Protein AF-A0A9D6RR39-F1 (afdb_monomer)

Foldseek 3Di:
DDYDDDDDDDDDDDDDDDDDPDDDDDDDDDDDLPFDDDDFDDDDVPQFGQAADFQVLVCVPPVVLSLQQLLAQQLVQKAFLDPQDDDDHLFFDCPPVLVFDDFWQEPVPRDPTSVQFGMWGGGYFFKIWTAGPLRFTTFAAFGIATGPPRGGGGDNRVDYRAADQLCLQFAAQWDFCDVPQAVAADVNRPSGRTYGRGGGRHPQQAWFRCRSCSVPVDPVSTRPAADDDDLCCCPDSSNVGRHHHHLLQHLADQQHAGVVVSGQGVLVVVQAPDGHHFQFFDPQFTEARSQVNLQQQAAPVCSNVTRPHDPVCVVVVPDPVLFFDNSHYANDDDPRRSDDDDDHRGDFAQVSVCVVVVVPQLVPPPCPVCSPPGLQVQQFFQRYAHHDWDWAPAPATAIGHPGTHPLRAADAVDDSCQQADPVRGGGGSHHYCRRRPCSPLVPPDPVVDPCPPCPPPPPD

Nearest PDB structures (foldseek):
  6qvm-assembly1_A  TM=4.956E-01  e=1.371E-09  Carboxydothermus ferrireducens DSM 11255
  6i5b-assembly1_B  TM=5.320E-01  e=1.185E-08  Thermincola potens JR

Mean predicted aligned error: 9.94 Å

Radius of gyration: 27.17 Å; Cα contacts (8 Å, |Δi|>4): 901; chains: 1; bounding box: 64×79×107 Å

Structure (mmCIF, N/CA/C/O backbone):
data_AF-A0A9D6RR39-F1
#
_entry.id   AF-A0A9D6RR39-F1
#
loop_
_atom_site.group_PDB
_atom_site.id
_atom_site.type_symbol
_atom_site.label_atom_id
_atom_site.label_alt_id
_atom_site.label_comp_id
_atom_site.label_asym_id
_atom_site.label_entity_id
_atom_site.label_seq_id
_atom_site.pdbx_PDB_ins_code
_atom_site.Cartn_x
_atom_site.Cartn_y
_atom_site.Cartn_z
_atom_site.occupancy
_atom_site.B_iso_or_equiv
_atom_site.auth_seq_id
_atom_site.auth_comp_id
_atom_site.auth_asym_id
_atom_site.auth_atom_id
_atom_site.pdbx_PDB_model_num
ATOM 1 N N . MET A 1 1 ? 15.626 -44.317 76.403 1.00 39.78 1 MET A N 1
ATOM 2 C CA . MET A 1 1 ? 16.571 -44.653 75.320 1.00 39.78 1 MET A CA 1
ATOM 3 C C . MET A 1 1 ? 16.713 -46.182 75.304 1.00 39.78 1 MET A C 1
ATOM 5 O O . MET A 1 1 ? 17.665 -46.685 75.867 1.00 39.78 1 MET A O 1
ATOM 9 N N . THR A 1 2 ? 15.792 -47.072 74.921 1.00 32.88 2 THR A N 1
ATOM 10 C CA . THR A 1 2 ? 14.758 -47.174 73.867 1.00 32.88 2 THR A CA 1
ATOM 11 C C . THR A 1 2 ? 15.230 -46.865 72.436 1.00 32.88 2 THR A C 1
ATOM 13 O O . THR A 1 2 ? 15.950 -45.888 72.259 1.00 32.88 2 THR A O 1
ATOM 16 N N . PRO A 1 3 ? 14.904 -47.740 71.455 1.00 54.88 3 PRO A N 1
ATOM 17 C CA . PRO A 1 3 ? 15.943 -48.558 70.806 1.00 54.88 3 PRO A CA 1
ATOM 18 C C . PRO A 1 3 ? 15.777 -48.781 69.273 1.00 54.88 3 PRO A C 1
ATOM 20 O O . PRO A 1 3 ? 14.780 -48.374 68.697 1.00 54.88 3 PRO A O 1
ATOM 23 N N . ARG A 1 4 ? 16.739 -49.533 68.689 1.00 36.44 4 ARG A N 1
ATOM 24 C CA . ARG A 1 4 ? 16.622 -50.642 67.686 1.00 36.44 4 ARG A CA 1
ATOM 25 C C . ARG A 1 4 ? 16.018 -50.360 66.284 1.00 36.44 4 ARG A C 1
ATOM 27 O O . ARG A 1 4 ? 14.887 -49.924 66.177 1.00 36.44 4 ARG A O 1
ATOM 34 N N . LEU A 1 5 ? 16.780 -50.526 65.185 1.00 41.97 5 LEU A N 1
ATOM 35 C CA . LEU A 1 5 ? 17.214 -51.752 64.444 1.00 41.97 5 LEU A CA 1
ATOM 36 C C . LEU A 1 5 ? 16.205 -52.235 63.373 1.00 41.97 5 LEU A C 1
ATOM 38 O O . LEU A 1 5 ? 15.069 -52.545 63.710 1.00 41.97 5 LEU A O 1
ATOM 42 N N . GLY A 1 6 ? 16.664 -52.410 62.121 1.00 31.64 6 GLY A N 1
ATOM 43 C CA . GLY A 1 6 ? 15.979 -53.206 61.082 1.00 31.64 6 GLY A CA 1
ATOM 44 C C . GLY A 1 6 ? 16.482 -52.963 59.646 1.00 31.64 6 GLY A C 1
ATOM 45 O O . GLY A 1 6 ? 16.469 -51.831 59.188 1.00 31.64 6 GLY A O 1
ATOM 46 N N . ALA A 1 7 ? 16.941 -54.024 58.970 1.00 36.44 7 ALA A N 1
ATOM 47 C CA . ALA A 1 7 ? 17.665 -54.082 57.684 1.00 36.44 7 ALA A CA 1
ATOM 48 C C . ALA A 1 7 ? 16.775 -53.964 56.405 1.00 36.44 7 ALA A C 1
ATOM 50 O O . ALA A 1 7 ? 15.551 -53.976 56.536 1.00 36.44 7 ALA A O 1
ATOM 51 N N . PRO A 1 8 ? 17.348 -53.874 55.175 1.00 44.19 8 PRO A N 1
ATOM 52 C CA . PRO A 1 8 ? 16.607 -53.570 53.944 1.00 44.19 8 PRO A CA 1
ATOM 53 C C . PRO A 1 8 ? 16.181 -54.817 53.141 1.00 44.19 8 PRO A C 1
ATOM 55 O O . PRO A 1 8 ? 16.830 -55.861 53.203 1.00 44.19 8 PRO A O 1
ATOM 58 N N . LEU A 1 9 ? 15.118 -54.679 52.338 1.00 32.19 9 LEU A N 1
ATOM 59 C CA . LEU A 1 9 ? 14.643 -55.675 51.368 1.00 32.19 9 LEU A CA 1
ATOM 60 C C . LEU A 1 9 ? 14.583 -55.072 49.951 1.00 32.19 9 LEU A C 1
ATOM 62 O O . LEU A 1 9 ? 14.167 -53.929 49.770 1.00 32.19 9 LEU A O 1
ATOM 66 N N . SER A 1 10 ? 14.997 -55.868 48.965 1.00 33.03 10 SER A N 1
ATOM 67 C CA . SER A 1 10 ? 15.134 -55.525 47.545 1.00 33.03 10 SER A CA 1
ATOM 68 C C . SER A 1 10 ? 13.864 -55.749 46.708 1.00 33.03 10 SER A C 1
ATOM 70 O O . SER A 1 10 ? 13.107 -56.679 46.960 1.00 33.03 10 SER A O 1
ATOM 72 N N . LEU A 1 11 ? 13.741 -54.911 45.666 1.00 34.00 11 LEU A N 1
ATOM 73 C CA . LEU A 1 11 ? 13.161 -55.097 44.320 1.00 34.00 11 LEU A CA 1
ATOM 74 C C . LEU A 1 11 ? 11.935 -56.018 44.120 1.00 34.00 11 LEU A C 1
ATOM 76 O O . LEU A 1 11 ? 12.072 -57.235 44.099 1.00 34.00 11 LEU A O 1
ATOM 80 N N . LEU A 1 12 ? 10.808 -55.418 43.713 1.00 31.20 12 LEU A N 1
ATOM 81 C CA . LEU A 1 12 ? 10.169 -55.606 42.392 1.00 31.20 12 LEU A CA 1
ATOM 82 C C . LEU A 1 12 ? 8.949 -54.664 42.303 1.00 31.20 12 LEU A C 1
ATOM 84 O O . LEU A 1 12 ? 7.996 -54.829 43.057 1.00 31.20 12 LEU A O 1
ATOM 88 N N . ALA A 1 13 ? 8.951 -53.687 41.392 1.00 32.81 13 ALA A N 1
ATOM 89 C CA . ALA A 1 13 ? 7.772 -52.862 41.113 1.00 32.81 13 ALA A CA 1
ATOM 90 C C . ALA A 1 13 ? 7.482 -52.862 39.610 1.00 32.81 13 ALA A C 1
ATOM 92 O O . ALA A 1 13 ? 8.288 -52.404 38.800 1.00 32.81 13 ALA A O 1
ATOM 93 N N . ALA A 1 14 ? 6.329 -53.430 39.262 1.00 32.09 14 ALA A N 1
ATOM 94 C CA . ALA A 1 14 ? 5.777 -53.477 37.921 1.00 32.09 14 ALA A CA 1
ATOM 95 C C . ALA A 1 14 ? 5.256 -52.093 37.502 1.00 32.09 14 ALA A C 1
ATOM 97 O O . ALA A 1 14 ? 4.507 -51.447 38.234 1.00 32.09 14 ALA A O 1
ATOM 98 N N . PHE A 1 15 ? 5.647 -51.662 36.304 1.00 29.73 15 PHE A N 1
ATOM 99 C CA . PHE A 1 15 ? 5.119 -50.485 35.621 1.00 29.73 15 PHE A CA 1
ATOM 100 C C . PHE A 1 15 ? 3.709 -50.783 35.087 1.00 29.73 15 PHE A C 1
ATOM 102 O O . PHE A 1 15 ? 3.552 -51.627 34.206 1.00 29.73 15 PHE A O 1
ATOM 109 N N . LEU A 1 16 ? 2.697 -50.057 35.572 1.00 30.70 16 LEU A N 1
ATOM 110 C CA . LEU A 1 16 ? 1.412 -49.905 34.886 1.00 30.70 16 LEU A CA 1
ATOM 111 C C . LEU A 1 16 ? 1.346 -48.490 34.296 1.00 30.70 16 LEU A C 1
ATOM 113 O O . LEU A 1 16 ? 1.388 -47.502 35.028 1.00 30.70 16 LEU A O 1
ATOM 117 N N . LEU A 1 17 ? 1.266 -48.408 32.966 1.00 30.91 17 LEU A N 1
ATOM 118 C CA . LEU A 1 17 ? 1.028 -47.173 32.225 1.00 30.91 17 LEU A CA 1
ATOM 119 C C . LEU A 1 17 ? -0.391 -46.651 32.494 1.00 30.91 17 LEU A C 1
ATOM 121 O O . LEU A 1 17 ? -1.369 -47.340 32.214 1.00 30.91 17 LEU A O 1
ATOM 125 N N . LEU A 1 18 ? -0.493 -45.395 32.926 1.00 30.94 18 LEU A N 1
ATOM 126 C CA . LEU A 1 18 ? -1.697 -44.573 32.811 1.00 30.94 18 LEU A CA 1
ATOM 127 C C . LEU A 1 18 ? -1.350 -43.361 31.942 1.00 30.94 18 LEU A C 1
ATOM 129 O O . LEU A 1 18 ? -0.574 -42.494 32.333 1.00 30.94 18 LEU A O 1
ATOM 133 N N . PHE A 1 19 ? -1.902 -43.349 30.731 1.00 31.66 19 PHE A N 1
ATOM 134 C CA . PHE A 1 19 ? -1.897 -42.207 29.825 1.00 31.66 19 PHE A CA 1
ATOM 135 C C . PHE A 1 19 ? -2.925 -41.185 30.327 1.00 31.66 19 PHE A C 1
ATOM 137 O O . PHE A 1 19 ? -4.127 -41.439 30.283 1.00 31.66 19 PHE A O 1
ATOM 144 N N . SER A 1 20 ? -2.462 -40.019 30.767 1.00 28.06 20 SER A N 1
ATOM 145 C CA . SER A 1 20 ? -3.290 -38.826 30.951 1.00 28.06 20 SER A CA 1
ATOM 146 C C . SER A 1 20 ? -2.588 -37.630 30.304 1.00 28.06 20 SER A C 1
ATOM 148 O O . SER A 1 20 ? -1.728 -36.984 30.895 1.00 28.06 20 SER A O 1
ATOM 150 N N . LEU A 1 21 ? -2.950 -37.330 29.050 1.00 30.64 21 LEU A N 1
ATOM 151 C CA . LEU A 1 21 ? -2.662 -36.027 28.446 1.00 30.64 21 LEU A CA 1
ATOM 152 C C . LEU A 1 21 ? -3.608 -34.994 29.072 1.00 30.64 21 LEU A C 1
ATOM 154 O O . LEU A 1 21 ? -4.741 -34.822 28.629 1.00 30.64 21 LEU A O 1
ATOM 158 N N . GLY A 1 22 ? -3.140 -34.321 30.120 1.00 26.70 22 GLY A N 1
ATOM 159 C CA . GLY A 1 22 ? -3.710 -33.065 30.595 1.00 26.70 22 GLY A CA 1
ATOM 160 C C . GLY A 1 22 ? -2.903 -31.898 30.033 1.00 26.70 22 GLY A C 1
ATOM 161 O O . GLY A 1 22 ? -1.772 -31.676 30.459 1.00 26.70 22 GLY A O 1
ATOM 162 N N . CYS A 1 23 ? -3.467 -31.142 29.088 1.00 27.62 23 CYS A N 1
ATOM 163 C CA . CYS A 1 23 ? -2.946 -29.818 28.750 1.00 27.62 23 CYS A CA 1
ATOM 164 C C . CYS A 1 23 ? -3.349 -28.852 29.868 1.00 27.62 23 CYS A C 1
ATOM 166 O O . CYS A 1 23 ? -4.518 -28.502 30.016 1.00 27.62 23 CYS A O 1
ATOM 168 N N . SER A 1 24 ? -2.362 -28.468 30.674 1.00 26.83 24 SER A N 1
ATOM 169 C CA . SER A 1 24 ? -2.474 -27.430 31.693 1.00 26.83 24 SER A CA 1
ATOM 170 C C . SER A 1 24 ? -2.702 -26.067 31.036 1.00 26.83 24 SER A C 1
ATOM 172 O O . SER A 1 24 ? -1.908 -25.624 30.206 1.00 26.83 24 SER A O 1
ATOM 174 N N . THR A 1 25 ? -3.787 -25.404 31.424 1.00 35.66 25 THR A N 1
ATOM 175 C CA . THR A 1 25 ? -4.050 -23.988 31.172 1.00 35.66 25 THR A CA 1
ATOM 176 C C . THR A 1 25 ? -3.165 -23.148 32.095 1.00 35.66 25 THR A C 1
ATOM 178 O O . THR A 1 25 ? -3.446 -23.029 33.287 1.00 35.66 25 THR A O 1
ATOM 181 N N . GLY A 1 26 ? -2.091 -22.575 31.552 1.00 25.80 26 GLY A N 1
ATOM 182 C CA . GLY A 1 26 ? -1.259 -21.566 32.211 1.00 25.80 26 GLY A CA 1
ATOM 183 C C . GLY A 1 26 ? -1.359 -20.248 31.449 1.00 25.80 26 GLY A C 1
ATOM 184 O O . GLY A 1 26 ? -1.062 -20.214 30.259 1.00 25.80 26 GLY A O 1
ATOM 185 N N . GLY A 1 27 ? -1.842 -19.204 32.124 1.00 31.88 27 GLY A N 1
ATOM 186 C CA . GLY A 1 27 ? -2.229 -17.925 31.534 1.00 31.88 27 GLY A CA 1
ATOM 187 C C . GLY A 1 27 ? -1.097 -17.125 30.882 1.00 31.88 27 GLY A C 1
ATOM 188 O O . GLY A 1 27 ? 0.051 -17.142 31.323 1.00 31.88 27 GLY A O 1
ATOM 189 N N . GLY A 1 28 ? -1.479 -16.381 29.848 1.00 25.55 28 GLY A N 1
ATOM 190 C CA . GLY A 1 28 ? -0.711 -15.325 29.198 1.00 25.55 28 GLY A CA 1
ATOM 191 C C . GLY A 1 28 ? -1.672 -14.185 28.865 1.00 25.55 28 GLY A C 1
ATOM 192 O O . GLY A 1 28 ? -2.809 -14.451 28.493 1.00 25.55 28 GLY A O 1
ATOM 193 N N . GLY A 1 29 ? -1.231 -12.953 29.113 1.00 24.50 29 GLY A N 1
ATOM 194 C CA . GLY A 1 29 ? -2.055 -11.761 29.301 1.00 24.50 29 GLY A CA 1
ATOM 195 C C . GLY A 1 29 ? -3.033 -11.413 28.181 1.00 24.50 29 GLY A C 1
ATOM 196 O O . GLY A 1 29 ? -2.750 -11.578 26.998 1.00 24.50 29 GLY A O 1
ATOM 197 N N . ASP A 1 30 ? -4.166 -10.872 28.616 1.00 29.69 30 ASP A N 1
ATOM 198 C CA . ASP A 1 30 ? -5.232 -10.315 27.796 1.00 29.69 30 ASP A CA 1
ATOM 199 C C . ASP A 1 30 ? -4.733 -9.096 26.992 1.00 29.69 30 ASP A C 1
ATOM 201 O O . ASP A 1 30 ? -4.448 -8.036 27.551 1.00 29.69 30 ASP A O 1
ATOM 205 N N . ASP A 1 31 ? -4.649 -9.241 25.668 1.00 34.47 31 ASP A N 1
ATOM 206 C CA . ASP A 1 31 ? -4.640 -8.135 24.702 1.00 34.47 31 ASP A CA 1
ATOM 207 C C . ASP A 1 31 ? -6.095 -7.943 24.224 1.00 34.47 31 ASP A C 1
ATOM 209 O O . ASP A 1 31 ? -6.704 -8.923 23.772 1.00 34.47 31 ASP A O 1
ATOM 213 N N . PRO A 1 32 ? -6.730 -6.759 24.357 1.00 35.75 32 PRO A N 1
ATOM 214 C CA . PRO A 1 32 ? -8.157 -6.625 24.093 1.00 35.75 32 PRO A CA 1
ATOM 215 C C . PRO A 1 32 ? -8.426 -6.554 22.584 1.00 35.75 32 PRO A C 1
ATOM 217 O O . PRO A 1 32 ? -8.666 -5.490 22.010 1.00 35.75 32 PRO A O 1
ATOM 220 N N . THR A 1 33 ? -8.472 -7.716 21.936 1.00 35.19 33 THR A N 1
ATOM 221 C CA . THR A 1 33 ? -9.180 -7.894 20.666 1.00 35.19 33 THR A CA 1
ATOM 222 C C . THR A 1 33 ? -10.683 -7.848 20.949 1.00 35.19 33 THR A C 1
ATOM 224 O O . THR A 1 33 ? -11.328 -8.835 21.292 1.00 35.19 33 THR A O 1
ATOM 227 N N . LEU A 1 34 ? -11.264 -6.650 20.866 1.00 33.03 34 LEU A N 1
ATOM 228 C CA . LEU A 1 34 ? -12.706 -6.460 21.008 1.00 33.03 34 LEU A CA 1
ATOM 229 C C . LEU A 1 34 ? -13.420 -7.073 19.787 1.00 33.03 34 LEU A C 1
ATOM 231 O O . LEU A 1 34 ? -13.576 -6.426 18.753 1.00 33.03 34 LEU A O 1
ATOM 235 N N . SER A 1 35 ? -13.839 -8.333 19.897 1.00 31.89 35 SER A N 1
ATOM 236 C CA . SER A 1 35 ? -14.650 -9.016 18.890 1.00 31.89 35 SER A CA 1
ATOM 237 C C . SER A 1 35 ? -16.059 -8.414 18.850 1.00 31.89 35 SER A C 1
ATOM 239 O O . SER A 1 35 ? -16.841 -8.582 19.787 1.00 31.89 35 SER A O 1
ATOM 241 N N . VAL A 1 36 ? -16.404 -7.718 17.767 1.00 35.75 36 VAL A N 1
ATOM 242 C CA . VAL A 1 36 ? -17.786 -7.291 17.495 1.00 35.75 36 VAL A CA 1
ATOM 243 C C . VAL A 1 36 ? -18.581 -8.480 16.947 1.00 35.75 36 VAL A C 1
ATOM 245 O O . VAL A 1 36 ? -18.067 -9.272 16.157 1.00 35.75 36 VAL A O 1
ATOM 248 N N . ALA A 1 37 ? -19.841 -8.617 17.368 1.00 28.66 37 ALA A N 1
ATOM 249 C CA . ALA A 1 37 ? -20.746 -9.669 16.918 1.00 28.66 37 ALA A CA 1
ATOM 250 C C . ALA A 1 37 ? -21.041 -9.545 15.413 1.00 28.66 37 ALA A C 1
ATOM 252 O O . ALA A 1 37 ? -21.835 -8.719 14.968 1.00 28.66 37 ALA A O 1
ATOM 253 N N . VAL A 1 38 ? -20.390 -10.397 14.630 1.00 39.84 38 VAL A N 1
ATOM 254 C CA . VAL A 1 38 ? -20.643 -10.593 13.204 1.00 39.84 38 VAL A CA 1
ATOM 255 C C . VAL A 1 38 ? -21.820 -11.556 13.049 1.00 39.84 38 VAL A C 1
ATOM 257 O O . VAL A 1 38 ? -21.881 -12.587 13.720 1.00 39.84 38 VAL A O 1
ATOM 260 N N . SER A 1 39 ? -22.753 -11.223 12.153 1.00 37.25 39 SER A N 1
ATOM 261 C CA . SER A 1 39 ? -23.863 -12.089 11.731 1.00 37.25 39 SER A CA 1
ATOM 262 C C . SER A 1 39 ? -23.396 -13.535 11.513 1.00 37.25 39 SER A C 1
ATOM 264 O O . SER A 1 39 ? -22.523 -13.791 10.684 1.00 37.25 39 SER A O 1
ATOM 266 N N . ARG A 1 40 ? -23.974 -14.483 12.264 1.00 38.03 40 ARG A N 1
ATOM 267 C CA . ARG A 1 40 ? -23.596 -15.905 12.233 1.00 38.03 40 ARG A CA 1
ATOM 268 C C . ARG A 1 40 ? -23.860 -16.496 10.844 1.00 38.03 40 ARG A C 1
ATOM 270 O O . ARG A 1 40 ? -25.007 -16.565 10.413 1.00 38.03 40 ARG A O 1
ATOM 277 N N . GLN A 1 41 ? -22.802 -16.939 10.165 1.00 47.19 41 GLN A N 1
ATOM 278 C CA . GLN A 1 41 ? -22.916 -17.789 8.978 1.00 47.19 41 GLN A CA 1
ATOM 279 C C . GLN A 1 41 ? -23.322 -19.225 9.372 1.00 47.19 41 GLN A C 1
ATOM 281 O O . GLN A 1 41 ? -23.083 -19.631 10.514 1.00 47.19 41 GLN A O 1
ATOM 286 N N . PRO A 1 42 ? -23.940 -20.000 8.458 1.00 39.09 42 PRO A N 1
ATOM 287 C CA . PRO A 1 42 ? -24.513 -21.305 8.773 1.00 39.09 42 PRO A CA 1
ATOM 288 C C . PRO A 1 42 ? -23.454 -22.292 9.270 1.00 39.09 42 PRO A C 1
ATOM 290 O O . PRO A 1 42 ? -22.388 -22.439 8.670 1.00 39.09 42 PRO A O 1
ATOM 293 N N . THR A 1 43 ? -23.768 -23.004 10.347 1.00 37.28 43 THR A N 1
ATOM 294 C CA . THR A 1 43 ? -23.017 -24.173 10.802 1.00 37.28 43 THR A CA 1
ATOM 295 C C . THR A 1 43 ? -23.337 -25.366 9.903 1.00 37.28 43 THR A C 1
ATOM 297 O O . THR A 1 43 ? -24.503 -25.705 9.706 1.00 37.28 43 THR A O 1
ATOM 300 N N . ILE A 1 44 ? -22.311 -26.036 9.375 1.00 45.03 44 ILE A N 1
ATOM 301 C CA . ILE A 1 44 ? -22.463 -27.350 8.736 1.00 45.03 44 ILE A CA 1
ATOM 302 C C . ILE A 1 44 ? -22.074 -28.401 9.792 1.00 45.03 44 ILE A C 1
ATOM 304 O O . ILE A 1 44 ? -20.945 -28.353 10.294 1.00 45.03 44 ILE A O 1
ATOM 308 N N . PRO A 1 45 ? -22.966 -29.333 10.182 1.00 37.50 45 PRO A N 1
ATOM 309 C CA . PRO A 1 45 ? -22.643 -30.358 11.173 1.00 37.50 45 PRO A CA 1
ATOM 310 C C . PRO A 1 45 ? -21.397 -31.159 10.761 1.00 37.50 45 PRO A C 1
ATOM 312 O O . PRO A 1 45 ? -21.352 -31.724 9.672 1.00 37.50 45 PRO A O 1
ATOM 315 N N . GLY A 1 46 ? -20.375 -31.182 11.625 1.00 49.31 46 GLY A N 1
ATOM 316 C CA . GLY A 1 46 ? -19.101 -31.876 11.382 1.00 49.31 46 GLY A CA 1
ATOM 317 C C . GLY A 1 46 ? -18.020 -31.075 10.638 1.00 49.31 46 GLY A C 1
ATOM 318 O O . GLY A 1 46 ? -16.967 -31.633 10.346 1.00 49.31 46 GLY A O 1
ATOM 319 N N . GLN A 1 47 ? -18.247 -29.791 10.330 1.00 47.72 47 GLN A N 1
ATOM 320 C CA . GLN A 1 47 ? -17.345 -28.966 9.503 1.00 47.72 47 GLN A CA 1
ATOM 321 C C . GLN A 1 47 ? -16.993 -27.601 10.134 1.00 47.72 47 GLN A C 1
ATOM 323 O O . GLN A 1 47 ? -16.506 -26.718 9.443 1.00 47.72 47 GLN A O 1
ATOM 328 N N . GLY A 1 48 ? -17.223 -27.390 11.435 1.00 58.19 48 GLY A N 1
ATOM 329 C CA . GLY A 1 48 ? -16.976 -26.088 12.075 1.00 58.19 48 GLY A CA 1
ATOM 330 C C . GLY A 1 48 ? -17.838 -24.945 11.503 1.00 58.19 48 GLY A C 1
ATOM 331 O O . GLY A 1 48 ? -18.734 -25.155 10.684 1.00 58.19 48 GLY A O 1
ATOM 332 N N . THR A 1 49 ? -17.595 -23.715 11.961 1.00 72.69 49 THR A N 1
ATOM 333 C CA . THR A 1 49 ? -18.293 -22.509 11.476 1.00 72.69 49 THR A CA 1
ATOM 334 C C . THR A 1 49 ? -17.351 -21.711 10.575 1.00 72.69 49 THR A C 1
ATOM 336 O O . THR A 1 49 ? -16.172 -21.561 10.897 1.00 72.69 49 THR A O 1
ATOM 339 N N . ARG A 1 50 ? -17.852 -21.153 9.464 1.00 82.00 50 ARG A N 1
ATOM 340 C CA . ARG A 1 50 ? -17.113 -20.149 8.678 1.00 82.00 50 ARG A CA 1
ATOM 341 C C . ARG A 1 50 ? -17.065 -18.841 9.466 1.00 82.00 50 ARG A C 1
ATOM 343 O O . ARG A 1 50 ? -17.977 -18.025 9.397 1.00 82.00 50 ARG A O 1
ATOM 350 N N . VAL A 1 51 ? -16.021 -18.688 10.270 1.00 92.31 51 VAL A N 1
ATOM 351 C CA . VAL A 1 51 ? -15.773 -17.513 11.110 1.00 92.31 51 VAL A CA 1
ATOM 352 C C . VAL A 1 51 ? -14.302 -17.143 11.062 1.00 92.31 51 VAL A C 1
ATOM 354 O O . VAL A 1 51 ? -13.454 -17.986 10.756 1.00 92.31 51 VAL A O 1
ATOM 357 N N . PHE A 1 52 ? -14.026 -15.882 11.378 1.00 95.50 52 PHE A N 1
ATOM 358 C CA . PHE A 1 52 ? -12.681 -15.454 11.710 1.00 95.50 52 PHE A CA 1
ATOM 359 C C . PHE A 1 52 ? -12.250 -16.080 13.040 1.00 95.50 52 PHE A C 1
ATOM 361 O O . PHE A 1 52 ? -13.075 -16.236 13.945 1.00 95.50 52 PHE A O 1
ATOM 368 N N . VAL A 1 53 ? -10.973 -16.429 13.150 1.00 95.19 53 VAL A N 1
ATOM 369 C CA . VAL A 1 53 ? -10.375 -17.022 14.359 1.00 95.19 53 VAL A CA 1
ATOM 370 C C . VAL A 1 53 ? -9.230 -16.196 14.937 1.00 95.19 53 VAL A C 1
ATOM 372 O O . VAL A 1 53 ? -8.726 -16.564 15.990 1.00 95.19 53 VAL A O 1
ATOM 375 N N . SER A 1 54 ? -8.873 -15.077 14.296 1.00 92.38 54 SER A N 1
ATOM 376 C CA . SER A 1 54 ? -7.728 -14.221 14.622 1.00 92.38 54 SER A CA 1
ATOM 377 C C . SER A 1 54 ? -6.365 -14.839 14.284 1.00 92.38 54 SER A C 1
ATOM 379 O O . SER A 1 54 ? -6.223 -16.028 13.985 1.00 92.38 54 SER A O 1
ATOM 381 N N . ALA A 1 55 ? -5.324 -14.003 14.287 1.00 94.19 55 ALA A N 1
ATOM 382 C CA . ALA A 1 55 ? -3.963 -14.440 13.986 1.00 94.19 55 ALA A CA 1
ATOM 383 C C . ALA A 1 55 ? -3.365 -15.302 15.118 1.00 94.19 55 ALA A C 1
ATOM 385 O O . ALA A 1 55 ? -2.544 -16.183 14.861 1.00 94.19 55 ALA A O 1
ATOM 386 N N . GLU A 1 56 ? -3.807 -15.090 16.356 1.00 94.44 56 GLU A N 1
ATOM 387 C CA . GLU A 1 56 ? -3.372 -15.819 17.549 1.00 94.44 56 GLU A CA 1
ATOM 388 C C . GLU A 1 56 ? -3.827 -17.286 17.508 1.00 94.44 56 GLU A C 1
ATOM 390 O O . GLU A 1 56 ? -3.066 -18.179 17.879 1.00 94.44 56 GLU A O 1
ATOM 395 N N . ALA A 1 57 ? -5.018 -17.581 16.972 1.00 95.62 57 ALA A N 1
ATOM 396 C CA . ALA A 1 57 ? -5.426 -18.970 16.752 1.00 95.62 57 ALA A CA 1
ATOM 397 C C . ALA A 1 57 ? -4.491 -19.690 15.768 1.00 95.62 57 ALA A C 1
ATOM 399 O O . ALA A 1 57 ? -4.129 -20.849 15.987 1.00 95.62 57 ALA A O 1
ATOM 400 N N . CYS A 1 58 ? -4.042 -18.992 14.719 1.00 96.62 58 CYS A N 1
ATOM 401 C CA . CYS A 1 58 ? -3.079 -19.521 13.754 1.00 96.62 58 CYS A CA 1
ATOM 402 C C . CYS A 1 58 ? -1.713 -19.792 14.405 1.00 96.62 58 CYS A C 1
ATOM 404 O O . CYS A 1 58 ? -1.075 -20.798 14.087 1.00 96.62 58 CYS A O 1
ATOM 406 N N . GLN A 1 59 ? -1.266 -18.932 15.331 1.00 96.81 59 GLN A N 1
ATOM 407 C CA . GLN A 1 59 ? 0.012 -19.067 16.042 1.00 96.81 59 GLN A CA 1
ATOM 408 C C . GLN A 1 59 ? 0.151 -20.421 16.751 1.00 96.81 59 GLN A C 1
ATOM 410 O O . GLN A 1 59 ? 1.239 -20.996 16.746 1.00 96.81 59 GLN A O 1
ATOM 415 N N . ASN A 1 60 ? -0.939 -20.958 17.304 1.00 95.88 60 ASN A N 1
ATOM 416 C CA . ASN A 1 60 ? -0.921 -22.211 18.066 1.00 95.88 60 ASN A CA 1
ATOM 417 C C . ASN A 1 60 ? -0.407 -23.413 17.254 1.00 95.88 60 ASN A C 1
ATOM 419 O O . ASN A 1 60 ? 0.202 -24.317 17.821 1.00 95.88 60 ASN A O 1
ATOM 423 N N . CYS A 1 61 ? -0.617 -23.416 15.932 1.00 97.56 61 CYS A N 1
ATOM 424 C CA . CYS A 1 61 ? -0.118 -24.461 15.027 1.00 97.56 61 CYS A CA 1
ATOM 425 C C . CYS A 1 61 ? 1.001 -23.962 14.093 1.00 97.56 61 CYS A C 1
ATOM 427 O O . CYS A 1 61 ? 1.858 -24.740 13.672 1.00 97.56 61 CYS A O 1
ATOM 429 N N . HIS A 1 62 ? 1.021 -22.665 13.771 1.00 97.00 62 HIS A N 1
ATOM 430 C CA . HIS A 1 62 ? 1.938 -22.037 12.815 1.00 97.00 62 HIS A CA 1
ATOM 431 C C . HIS A 1 62 ? 2.854 -20.993 13.471 1.00 97.00 62 HIS A C 1
ATOM 433 O O . HIS A 1 62 ? 3.117 -19.937 12.895 1.00 97.00 62 HIS A O 1
ATOM 439 N N . GLY A 1 63 ? 3.380 -21.292 14.662 1.00 96.19 63 GLY A N 1
ATOM 440 C CA . GLY A 1 63 ? 4.147 -20.341 15.476 1.00 96.19 63 GLY A CA 1
ATOM 441 C C . GLY A 1 63 ? 5.340 -19.693 14.763 1.00 96.19 63 GLY A C 1
ATOM 442 O O . GLY A 1 63 ? 5.551 -18.493 14.906 1.00 96.19 63 GLY A O 1
ATOM 443 N N . ALA A 1 64 ? 6.079 -20.443 13.937 1.00 93.94 64 ALA A N 1
ATOM 444 C CA . ALA A 1 64 ? 7.205 -19.895 13.173 1.00 93.94 64 ALA A CA 1
ATOM 445 C C . ALA A 1 64 ? 6.757 -18.892 12.095 1.00 93.94 64 ALA A C 1
ATOM 447 O O . ALA A 1 64 ? 7.325 -17.809 11.985 1.00 93.94 64 ALA A O 1
ATOM 448 N N . ILE A 1 65 ? 5.701 -19.225 11.341 1.00 94.88 65 ILE A N 1
ATOM 449 C CA . ILE A 1 65 ? 5.129 -18.330 10.322 1.00 94.88 65 ILE A CA 1
ATOM 450 C C . ILE A 1 65 ? 4.570 -17.077 10.990 1.00 94.88 65 ILE A C 1
ATOM 452 O O . ILE A 1 65 ? 4.786 -15.975 10.501 1.00 94.88 65 ILE A O 1
ATOM 456 N N . TYR A 1 66 ? 3.879 -17.238 12.118 1.00 95.94 66 TYR A N 1
ATOM 457 C CA . TYR A 1 66 ? 3.352 -16.121 12.889 1.00 95.94 66 TYR A CA 1
ATOM 458 C C . TYR A 1 66 ? 4.470 -15.194 13.390 1.00 95.94 66 TYR A C 1
ATOM 460 O O . TYR A 1 66 ? 4.371 -13.981 13.230 1.00 95.94 66 TYR A O 1
ATOM 468 N N . ALA A 1 67 ? 5.558 -15.743 13.937 1.00 93.31 67 ALA A N 1
ATOM 469 C CA . ALA A 1 67 ? 6.696 -14.958 14.418 1.00 93.31 67 ALA A CA 1
ATOM 470 C C . ALA A 1 67 ? 7.389 -14.162 13.297 1.00 93.31 67 ALA A C 1
ATOM 472 O O . ALA A 1 67 ? 7.765 -13.006 13.505 1.00 93.31 67 ALA A O 1
ATOM 473 N N . ASP A 1 68 ? 7.523 -14.746 12.103 1.00 92.88 68 ASP A N 1
ATOM 474 C CA . ASP A 1 68 ? 7.995 -14.027 10.916 1.00 92.88 68 ASP A CA 1
ATOM 475 C C . ASP A 1 68 ? 6.970 -12.958 10.483 1.00 92.88 68 ASP A C 1
ATOM 477 O O . ASP A 1 68 ? 7.322 -11.807 10.228 1.00 92.88 68 ASP A O 1
ATOM 481 N N . PHE A 1 69 ? 5.679 -13.295 10.466 1.00 94.94 69 PHE A N 1
ATOM 482 C CA . PHE A 1 69 ? 4.614 -12.401 10.008 1.00 94.94 69 PHE A CA 1
ATOM 483 C C . PHE A 1 69 ? 4.459 -11.159 10.896 1.00 94.94 69 PHE A C 1
ATOM 485 O O . PHE A 1 69 ? 4.286 -10.049 10.385 1.00 94.94 69 PHE A O 1
ATOM 492 N N . ARG A 1 70 ? 4.595 -11.308 12.219 1.00 93.75 70 ARG A N 1
ATOM 493 C CA . ARG A 1 70 ? 4.591 -10.195 13.186 1.00 93.75 70 ARG A CA 1
ATOM 494 C C . ARG A 1 70 ? 5.782 -9.251 13.029 1.00 93.75 70 ARG A C 1
ATOM 496 O O . ARG A 1 70 ? 5.773 -8.166 13.594 1.00 93.75 70 ARG A O 1
ATOM 503 N N . GLN A 1 71 ? 6.779 -9.630 12.238 1.00 92.44 71 GLN A N 1
ATOM 504 C CA . GLN A 1 71 ? 7.880 -8.763 11.838 1.00 92.44 71 GLN A CA 1
ATOM 505 C C . GLN A 1 71 ? 7.588 -8.001 10.536 1.00 92.44 71 GLN A C 1
ATOM 507 O O . GLN A 1 71 ? 8.400 -7.198 10.095 1.00 92.44 71 GLN A O 1
ATOM 512 N N . THR A 1 72 ? 6.445 -8.209 9.885 1.00 94.44 72 THR A N 1
ATOM 513 C CA . THR A 1 72 ? 6.067 -7.483 8.661 1.00 94.44 72 THR A CA 1
ATOM 514 C C . THR A 1 72 ? 5.266 -6.221 8.971 1.00 94.44 72 THR A C 1
ATOM 516 O O . THR A 1 72 ? 4.776 -6.044 10.079 1.00 94.44 72 THR A O 1
ATOM 519 N N . GLY A 1 73 ? 5.087 -5.344 7.977 1.00 94.94 73 GLY A N 1
ATOM 520 C CA . GLY A 1 73 ? 4.262 -4.139 8.123 1.00 94.94 73 GLY A CA 1
ATOM 521 C C . GLY A 1 73 ? 2.755 -4.358 7.956 1.00 94.94 73 GLY A C 1
ATOM 522 O O . GLY A 1 73 ? 1.979 -3.489 8.344 1.00 94.94 73 GLY A O 1
ATOM 523 N N . HIS A 1 74 ? 2.331 -5.498 7.399 1.00 96.81 74 HIS A N 1
ATOM 524 C CA . HIS A 1 74 ? 0.920 -5.828 7.168 1.00 96.81 74 HIS A CA 1
ATOM 525 C C . HIS A 1 74 ? 0.043 -5.755 8.433 1.00 96.81 74 HIS A C 1
ATOM 527 O O . HIS A 1 74 ? -0.955 -5.024 8.396 1.00 96.81 74 HIS A O 1
ATOM 533 N N . PRO A 1 75 ? 0.407 -6.386 9.569 1.00 97.31 75 PRO A N 1
ATOM 534 C CA . PRO A 1 75 ? -0.415 -6.324 10.777 1.00 97.31 75 PRO A CA 1
ATOM 535 C C . PRO A 1 75 ? -0.465 -4.926 11.411 1.00 97.31 75 PRO A C 1
ATOM 537 O O . PRO A 1 75 ? -1.355 -4.661 12.209 1.00 97.31 75 PRO A O 1
ATOM 540 N N . TYR A 1 76 ? 0.439 -4.019 11.021 1.00 97.31 76 TYR A N 1
ATOM 541 C CA . TYR A 1 76 ? 0.561 -2.661 11.567 1.00 97.31 76 TYR A CA 1
ATOM 542 C C . TYR A 1 76 ? 0.087 -1.573 10.596 1.00 97.31 76 TYR A C 1
ATOM 544 O O . TYR A 1 76 ? 0.427 -0.396 10.744 1.00 97.31 76 TYR A O 1
ATOM 552 N N . LYS A 1 77 ? -0.654 -1.936 9.542 1.00 97.31 77 LYS A N 1
ATOM 553 C CA . LYS A 1 77 ? -1.124 -0.957 8.553 1.00 97.31 77 LYS A CA 1
ATOM 554 C C . LYS A 1 77 ? -2.190 -0.011 9.117 1.00 97.31 77 LYS A C 1
ATOM 556 O O . LYS A 1 77 ? -2.207 1.169 8.758 1.00 97.31 77 LYS A O 1
ATOM 561 N N . LEU A 1 78 ? -3.041 -0.518 10.000 1.00 98.50 78 LEU A N 1
ATOM 562 C CA . LEU A 1 78 ? -3.972 0.248 10.818 1.00 98.50 78 LEU A CA 1
ATOM 563 C C . LEU A 1 78 ? -3.784 -0.219 12.259 1.00 98.50 78 LEU A C 1
ATOM 565 O O . LEU A 1 78 ? -3.696 -1.420 12.490 1.00 98.50 78 LEU A O 1
ATOM 569 N N . ASN A 1 79 ? -3.725 0.708 13.208 1.00 98.44 79 ASN A N 1
ATOM 570 C CA . ASN A 1 79 ? -3.458 0.406 14.609 1.00 98.44 79 ASN A CA 1
ATOM 571 C C . ASN A 1 79 ? -4.472 1.155 15.462 1.00 98.44 79 ASN A C 1
ATOM 573 O O . ASN A 1 79 ? -4.583 2.378 15.352 1.00 98.44 79 ASN A O 1
ATOM 577 N N . LYS A 1 80 ? -5.224 0.435 16.293 1.00 98.12 80 LYS A N 1
ATOM 578 C CA . LYS A 1 80 ? -6.167 1.056 17.223 1.00 98.12 80 LYS A CA 1
ATOM 579 C C . LYS A 1 80 ? -5.400 1.728 18.354 1.00 98.12 80 LYS A C 1
ATOM 581 O O . LYS A 1 80 ? -4.444 1.159 18.875 1.00 98.12 80 LYS A O 1
ATOM 586 N N . VAL A 1 81 ? -5.827 2.924 18.740 1.00 98.38 81 VAL A N 1
ATOM 587 C CA . VAL A 1 81 ? -5.314 3.586 19.939 1.00 98.38 81 VAL A CA 1
ATOM 588 C C . VAL A 1 81 ? -6.155 3.135 21.125 1.00 98.38 81 VAL A C 1
ATOM 590 O O . VAL A 1 81 ? -7.370 3.324 21.154 1.00 98.38 81 VAL A O 1
ATOM 593 N N . VAL A 1 82 ? -5.511 2.493 22.096 1.00 97.06 82 VAL A N 1
ATOM 594 C CA . VAL A 1 82 ? -6.169 1.915 23.275 1.00 97.06 82 VAL A CA 1
ATOM 595 C C . VAL A 1 82 ? -5.698 2.672 24.509 1.00 97.06 82 VAL A C 1
ATOM 597 O O . VAL A 1 82 ? -4.504 2.900 24.679 1.00 97.06 82 VAL A O 1
ATOM 600 N N . ASN A 1 83 ? -6.635 3.093 25.364 1.00 96.25 83 ASN A N 1
ATOM 601 C CA . ASN A 1 83 ? -6.353 3.829 26.606 1.00 96.25 83 ASN A CA 1
ATOM 602 C C . ASN A 1 83 ? -5.474 5.081 26.409 1.00 96.25 83 ASN A C 1
ATOM 604 O O . ASN A 1 83 ? -4.637 5.409 27.252 1.00 96.25 83 ASN A O 1
ATOM 608 N N . GLY A 1 84 ? -5.637 5.758 25.266 1.00 96.50 84 GLY A N 1
ATOM 609 C CA . GLY A 1 84 ? -4.849 6.936 24.909 1.00 96.50 84 GLY A CA 1
ATOM 610 C C . GLY A 1 84 ? -3.350 6.660 24.776 1.00 96.50 84 GLY A C 1
ATOM 611 O O . GLY A 1 84 ? -2.557 7.574 24.980 1.00 96.50 84 GLY A O 1
ATOM 612 N N . GLN A 1 85 ? -2.948 5.419 24.483 1.00 97.69 85 GLN A N 1
ATOM 613 C CA . GLN A 1 85 ? -1.546 5.037 24.331 1.00 97.69 85 GLN A CA 1
ATOM 614 C C . GLN A 1 85 ? -1.129 4.966 22.864 1.00 97.69 85 GLN A C 1
ATOM 616 O O . GLN A 1 85 ? -1.847 4.440 22.011 1.00 97.69 85 GLN A O 1
ATOM 621 N N . MET A 1 86 ? 0.074 5.466 22.586 1.00 97.69 86 MET A N 1
ATOM 622 C CA . MET A 1 86 ? 0.707 5.347 21.278 1.00 97.69 86 MET A CA 1
ATOM 623 C C . MET A 1 86 ? 0.881 3.866 20.894 1.00 97.69 86 MET A C 1
ATOM 625 O O . MET A 1 86 ? 1.420 3.101 21.697 1.00 97.69 86 MET A O 1
ATOM 629 N N . PRO A 1 87 ? 0.509 3.455 19.667 1.00 97.38 87 PRO A N 1
ATOM 630 C CA . PRO A 1 87 ? 0.807 2.113 19.180 1.00 97.38 87 PRO A CA 1
ATOM 631 C C . PRO A 1 87 ? 2.315 1.849 19.100 1.00 97.38 87 PRO A C 1
ATOM 633 O O . PRO A 1 87 ? 3.101 2.745 18.784 1.00 97.38 87 PRO A O 1
ATOM 636 N N . THR A 1 88 ? 2.716 0.603 19.346 1.00 95.88 88 THR A N 1
ATOM 637 C CA . THR A 1 88 ? 4.114 0.165 19.280 1.00 95.88 88 THR A CA 1
ATOM 638 C C . THR A 1 88 ? 4.394 -0.607 17.995 1.00 95.88 88 THR A C 1
ATOM 640 O O . THR A 1 88 ? 3.529 -1.300 17.457 1.00 95.88 88 THR A O 1
ATOM 643 N N . TYR A 1 89 ? 5.629 -0.501 17.505 1.00 94.50 89 TYR A N 1
ATOM 644 C CA . TYR A 1 89 ? 6.084 -1.177 16.293 1.00 94.50 89 TYR A CA 1
ATOM 645 C C . TYR A 1 89 ? 7.398 -1.914 16.566 1.00 94.50 89 TYR A C 1
ATOM 647 O O . TYR A 1 89 ? 8.177 -1.464 17.408 1.00 94.50 89 TYR A O 1
ATOM 655 N N . PRO A 1 90 ? 7.696 -3.014 15.851 1.00 92.06 90 PRO A N 1
ATOM 656 C CA . PRO A 1 90 ? 8.903 -3.797 16.126 1.00 92.06 90 PRO A CA 1
ATOM 657 C C . PRO A 1 90 ? 10.227 -3.066 15.841 1.00 92.06 90 PRO A C 1
ATOM 659 O O . PRO A 1 90 ? 11.238 -3.394 16.454 1.00 92.06 90 PRO A O 1
ATOM 662 N N . TYR A 1 91 ? 10.235 -2.099 14.913 1.00 91.25 91 TYR A N 1
ATOM 663 C CA . TYR A 1 91 ? 11.469 -1.483 14.384 1.00 91.25 91 TYR A CA 1
ATOM 664 C C . TYR A 1 91 ? 11.485 0.040 14.399 1.00 91.25 91 TYR A C 1
ATOM 666 O O . TYR A 1 91 ? 12.523 0.654 14.157 1.00 91.25 91 TYR A O 1
ATOM 674 N N . SER A 1 92 ? 10.327 0.652 14.602 1.00 93.62 92 SER A N 1
ATOM 675 C CA . SER A 1 92 ? 10.115 2.076 14.413 1.00 93.62 92 SER A CA 1
ATOM 676 C C . SER A 1 92 ? 9.416 2.680 15.618 1.00 93.62 92 SER A C 1
ATOM 678 O O . SER A 1 92 ? 8.829 1.992 16.453 1.00 93.62 92 SER A O 1
ATOM 680 N N . SER A 1 93 ? 9.471 4.004 15.699 1.00 94.94 93 SER A N 1
ATOM 681 C CA . SER A 1 93 ? 8.738 4.773 16.689 1.00 94.94 93 SER A CA 1
ATOM 682 C C . SER A 1 93 ? 8.163 6.020 16.039 1.00 94.94 93 SER A C 1
ATOM 684 O O . SER A 1 93 ? 8.747 6.579 15.111 1.00 94.94 93 SER A O 1
ATOM 686 N N . ILE A 1 94 ? 7.013 6.446 16.549 1.00 97.62 94 ILE A N 1
ATOM 687 C CA . ILE A 1 94 ? 6.367 7.717 16.206 1.00 97.62 94 ILE A CA 1
ATOM 688 C C . ILE A 1 94 ? 6.294 8.640 17.433 1.00 97.62 94 ILE A C 1
ATOM 690 O O . ILE A 1 94 ? 5.471 9.553 17.487 1.00 97.62 94 ILE A O 1
ATOM 694 N N . ALA A 1 95 ? 7.141 8.391 18.438 1.00 97.44 95 ALA A N 1
ATOM 695 C CA . ALA A 1 95 ? 7.246 9.234 19.622 1.00 97.44 95 ALA A CA 1
ATOM 696 C C . ALA A 1 95 ? 7.613 10.672 19.224 1.00 97.44 95 ALA A C 1
ATOM 698 O O . ALA A 1 95 ? 8.526 10.886 18.425 1.00 97.44 95 ALA A O 1
ATOM 699 N N . GLY A 1 96 ? 6.895 11.657 19.765 1.00 97.12 96 GLY A N 1
ATOM 700 C CA . GLY A 1 96 ? 7.104 13.069 19.436 1.00 97.12 96 GLY A CA 1
ATOM 701 C C . GLY A 1 96 ? 6.546 13.501 18.072 1.00 97.12 96 GLY A C 1
ATOM 702 O O . GLY A 1 96 ? 6.681 14.666 17.701 1.00 97.12 96 GLY A O 1
ATOM 703 N N . ALA A 1 97 ? 5.981 12.587 17.272 1.00 97.88 97 ALA A N 1
ATOM 704 C CA . ALA A 1 97 ? 5.486 12.917 15.936 1.00 97.88 97 ALA A CA 1
ATOM 705 C C . ALA A 1 97 ? 4.101 13.584 15.961 1.00 97.88 97 ALA A C 1
ATOM 707 O O . ALA A 1 97 ? 3.820 14.417 15.100 1.00 97.88 97 ALA A O 1
ATOM 708 N N . LEU A 1 98 ? 3.252 13.244 16.938 1.00 98.12 98 LEU A N 1
ATOM 709 C CA . LEU A 1 98 ? 1.901 13.804 17.064 1.00 98.12 98 LEU A CA 1
ATOM 710 C C . LEU A 1 98 ? 1.961 15.302 17.393 1.00 98.12 98 LEU A C 1
ATOM 712 O O . LEU A 1 98 ? 1.267 16.111 16.788 1.00 98.12 98 LEU A O 1
ATOM 716 N N . GLU A 1 99 ? 2.872 15.674 18.287 1.00 97.12 99 GLU A N 1
ATOM 717 C CA . GLU A 1 99 ? 3.118 17.032 18.778 1.00 97.12 99 GLU A CA 1
ATOM 718 C C . GLU A 1 99 ? 3.620 17.976 17.674 1.00 97.12 99 GLU A C 1
ATOM 720 O O . GLU A 1 99 ? 3.639 19.194 17.837 1.00 97.12 99 GLU A O 1
ATOM 725 N N . ARG A 1 100 ? 4.034 17.418 16.532 1.00 97.69 100 ARG A N 1
ATOM 726 C CA . ARG A 1 100 ? 4.535 18.156 15.367 1.00 97.69 100 ARG A CA 1
ATOM 727 C C . ARG A 1 100 ? 3.465 18.401 14.308 1.00 97.69 100 ARG A C 1
ATOM 729 O O . ARG A 1 100 ? 3.778 18.984 13.266 1.00 97.69 100 ARG A O 1
ATOM 736 N N . ILE A 1 101 ? 2.228 17.959 14.547 1.00 98.00 101 ILE A N 1
ATOM 737 C CA . ILE A 1 101 ? 1.102 18.251 13.664 1.00 98.00 101 ILE A CA 1
ATOM 738 C C . ILE A 1 101 ? 0.908 19.764 13.561 1.00 98.00 101 ILE A C 1
ATOM 740 O O . ILE A 1 101 ? 0.798 20.474 14.557 1.00 98.00 101 ILE A O 1
ATOM 744 N N . THR A 1 102 ? 0.833 20.259 12.328 1.00 96.88 102 THR A N 1
ATOM 745 C CA . THR A 1 102 ? 0.578 21.671 12.030 1.00 96.88 102 THR A CA 1
ATOM 746 C C . THR A 1 102 ? -0.447 21.809 10.910 1.00 96.88 102 THR A C 1
ATOM 748 O O . THR A 1 102 ? -0.508 20.994 9.985 1.00 96.88 102 THR A O 1
ATOM 751 N N . GLY A 1 103 ? -1.282 22.849 11.008 1.00 97.00 103 GLY A N 1
ATOM 752 C CA . GLY A 1 103 ? -2.278 23.174 9.985 1.00 97.00 103 GLY A CA 1
ATOM 753 C C . GLY A 1 103 ? -3.317 22.076 9.747 1.00 97.00 103 GLY A C 1
ATOM 754 O O . GLY A 1 103 ? -3.717 21.881 8.600 1.00 97.00 103 GLY A O 1
ATOM 755 N N . ALA A 1 104 ? -3.707 21.333 10.790 1.00 97.88 104 ALA A N 1
ATOM 756 C CA . ALA A 1 104 ? -4.812 20.384 10.698 1.00 97.88 104 ALA A CA 1
ATOM 757 C C . ALA A 1 104 ? -6.142 21.124 10.493 1.00 97.88 104 ALA A C 1
ATOM 759 O O . ALA A 1 104 ? -6.360 22.174 11.098 1.00 97.88 104 ALA A O 1
ATOM 760 N N . VAL A 1 105 ? -7.022 20.568 9.660 1.00 97.94 105 VAL A N 1
ATOM 761 C CA . VAL A 1 105 ? -8.294 21.207 9.270 1.00 97.94 105 VAL A CA 1
ATOM 762 C C . VAL A 1 105 ? -9.538 20.448 9.739 1.00 97.94 105 VAL A C 1
ATOM 764 O O . VAL A 1 105 ? -10.644 20.820 9.366 1.00 97.94 105 VAL A O 1
ATOM 767 N N . ASN A 1 106 ? -9.383 19.384 10.531 1.00 98.12 106 ASN A N 1
ATOM 768 C CA . ASN A 1 106 ? -10.501 18.613 11.082 1.00 98.12 106 ASN A CA 1
ATOM 769 C C . ASN A 1 106 ? -11.403 19.486 11.964 1.00 98.12 106 ASN A C 1
ATOM 771 O O . ASN A 1 106 ? -10.917 20.376 12.664 1.00 98.12 106 ASN A O 1
ATOM 775 N N . SER A 1 107 ? -12.701 19.181 12.005 1.00 98.06 107 SER A N 1
ATOM 776 C CA . SER A 1 107 ? -13.673 19.920 12.824 1.00 98.06 107 SER A CA 1
ATOM 777 C C . SER A 1 107 ? -13.386 19.822 14.327 1.00 98.06 107 SER A C 1
ATOM 779 O O . SER A 1 107 ? -13.707 20.741 15.077 1.00 98.06 107 SER A O 1
ATOM 781 N N . LEU A 1 108 ? -12.752 18.732 14.775 1.00 97.31 108 LEU A N 1
ATOM 782 C CA . LEU A 1 108 ? -12.271 18.572 16.155 1.00 97.31 108 LEU A CA 1
ATOM 783 C C . LEU A 1 108 ? -10.923 19.271 16.422 1.00 97.31 108 LEU A C 1
ATOM 785 O O . LEU A 1 108 ? -10.437 19.253 17.550 1.00 97.31 108 LEU A O 1
ATOM 789 N N . GLY A 1 109 ? -10.317 19.883 15.404 1.00 96.25 109 GLY A N 1
ATOM 790 C CA . GLY A 1 109 ? -8.975 20.449 15.463 1.00 96.25 109 GLY A CA 1
ATOM 791 C C . GLY A 1 109 ? -7.865 19.396 15.382 1.00 96.25 109 GLY A C 1
ATOM 792 O O . GLY A 1 109 ? -8.093 18.223 15.083 1.00 96.25 109 GLY A O 1
ATOM 793 N N . ALA A 1 110 ? -6.627 19.833 15.621 1.00 96.50 110 ALA A N 1
ATOM 794 C CA . ALA A 1 110 ? -5.478 18.937 15.710 1.00 96.50 110 ALA A CA 1
ATOM 795 C C . ALA A 1 110 ? -5.530 18.125 17.020 1.00 96.50 110 ALA A C 1
ATOM 797 O O . ALA A 1 110 ? -5.665 18.743 18.082 1.00 96.50 110 ALA A O 1
ATOM 798 N N . PRO A 1 111 ? -5.352 16.789 16.988 1.00 97.56 111 PRO A N 1
ATOM 799 C CA . PRO A 1 111 ? -5.193 15.993 18.205 1.00 97.56 111 PRO A CA 1
ATOM 800 C C . PRO A 1 111 ? -4.041 16.525 19.068 1.00 97.56 111 PRO A C 1
ATOM 802 O O . PRO A 1 111 ? -2.960 16.789 18.543 1.00 97.56 111 PRO A O 1
ATOM 805 N N . GLN A 1 112 ? -4.260 16.675 20.377 1.00 96.25 112 GLN A N 1
ATOM 806 C CA . GLN A 1 112 ? -3.240 17.170 21.315 1.00 96.25 112 GLN A CA 1
ATOM 807 C C . GLN A 1 112 ? -2.554 16.030 22.070 1.00 96.25 112 GLN A C 1
ATOM 809 O O . GLN A 1 112 ? -1.458 16.187 22.601 1.00 96.25 112 GLN A O 1
ATOM 814 N N . SER A 1 113 ? -3.199 14.867 22.119 1.00 97.75 113 SER A N 1
ATOM 815 C CA . SER A 1 113 ? -2.661 13.649 22.711 1.00 97.75 113 SER A CA 1
ATOM 816 C C . SER A 1 113 ? -3.249 12.416 22.030 1.00 97.75 113 SER A C 1
ATOM 818 O O . SER A 1 113 ? -4.218 12.502 21.275 1.00 97.75 113 SER A O 1
ATOM 820 N N . TYR A 1 114 ? -2.723 11.234 22.348 1.00 98.31 114 TYR A N 1
ATOM 821 C CA . TYR A 1 114 ? -3.319 9.979 21.889 1.00 98.31 114 TYR A CA 1
ATOM 822 C C . TYR A 1 114 ? -4.720 9.720 22.476 1.00 98.31 114 TYR A C 1
ATOM 824 O O . TYR A 1 114 ? -5.435 8.878 21.950 1.00 98.31 114 TYR A O 1
ATOM 832 N N . ALA A 1 115 ? -5.178 10.460 23.493 1.00 97.88 115 ALA A N 1
ATOM 833 C CA . ALA A 1 115 ? -6.578 10.399 23.927 1.00 97.88 115 ALA A CA 1
ATOM 834 C C . ALA A 1 115 ? -7.559 10.999 22.894 1.00 97.88 115 ALA A C 1
ATOM 836 O O . ALA A 1 115 ? -8.744 10.663 22.905 1.00 97.88 115 ALA A O 1
ATOM 837 N N . ASP A 1 116 ? -7.064 11.843 21.981 1.00 98.38 116 ASP A N 1
ATOM 838 C CA . ASP A 1 116 ? -7.840 12.461 20.897 1.00 98.38 116 ASP A CA 1
ATOM 839 C C . ASP A 1 116 ? -7.758 11.666 19.583 1.00 98.38 116 ASP A C 1
ATOM 841 O O . ASP A 1 116 ? -8.329 12.071 18.569 1.00 98.38 116 ASP A O 1
ATOM 845 N N . VAL A 1 117 ? -7.031 10.545 19.584 1.00 98.75 117 VAL A N 1
ATOM 846 C CA . VAL A 1 117 ? -6.772 9.719 18.404 1.00 98.75 117 VAL A CA 1
ATOM 847 C C . VAL A 1 117 ? -7.533 8.406 18.534 1.00 98.75 117 VAL A C 1
ATOM 849 O O . VAL A 1 117 ? -7.405 7.706 19.532 1.00 98.75 117 VAL A O 1
ATOM 852 N N . SER A 1 118 ? -8.298 8.039 17.507 1.00 98.62 118 SER A N 1
ATOM 853 C CA . SER A 1 118 ? -8.975 6.735 17.452 1.00 98.62 118 SER A CA 1
ATOM 854 C C . SER A 1 118 ? -8.069 5.642 16.871 1.00 98.62 118 SER A C 1
ATOM 856 O O . SER A 1 118 ? -7.991 4.531 17.400 1.00 98.62 118 SER A O 1
ATOM 858 N N . TYR A 1 119 ? -7.350 5.967 15.795 1.00 98.81 119 TYR A N 1
ATOM 859 C CA . TYR A 1 119 ? -6.490 5.043 15.058 1.00 98.81 119 TYR A CA 1
ATOM 860 C C . TYR A 1 119 ? -5.249 5.740 14.488 1.00 98.81 119 TYR A C 1
ATOM 862 O O . TYR A 1 119 ? -5.265 6.931 14.172 1.00 98.81 119 TYR A O 1
ATOM 870 N N . VAL A 1 120 ? -4.184 4.964 14.284 1.00 98.81 120 VAL A N 1
ATOM 871 C CA . VAL A 1 120 ? -2.985 5.357 13.532 1.00 98.81 120 VAL A CA 1
ATOM 872 C C . VAL A 1 120 ? -2.888 4.528 12.254 1.00 98.81 120 VAL A C 1
ATOM 874 O O . VAL A 1 120 ? -2.909 3.297 12.291 1.00 98.81 120 VAL A O 1
ATOM 877 N N . ILE A 1 121 ? -2.749 5.203 11.114 1.00 98.62 121 ILE A N 1
ATOM 878 C CA . ILE A 1 121 ? -2.556 4.590 9.798 1.00 98.62 121 ILE A CA 1
ATOM 879 C C . ILE A 1 121 ? -1.055 4.555 9.499 1.00 98.62 121 ILE A C 1
ATOM 881 O O . ILE A 1 121 ? -0.418 5.600 9.342 1.00 98.62 121 ILE A O 1
ATOM 885 N N . GLY A 1 122 ? -0.496 3.356 9.354 1.00 97.19 122 GLY A N 1
ATOM 886 C CA . GLY A 1 122 ? 0.935 3.141 9.155 1.00 97.19 122 GLY A CA 1
ATOM 887 C C . GLY A 1 122 ? 1.727 3.183 10.463 1.00 97.19 122 GLY A C 1
ATOM 888 O O . GLY A 1 122 ? 1.305 2.609 11.454 1.00 97.19 122 GLY A O 1
ATOM 889 N N . GLY A 1 123 ? 2.902 3.814 10.446 1.00 96.31 123 GLY A N 1
ATOM 890 C CA . GLY A 1 123 ? 3.840 3.852 11.578 1.00 96.31 123 GLY A CA 1
ATOM 891 C C . GLY A 1 123 ? 4.916 2.766 11.554 1.00 96.31 123 GLY A C 1
ATOM 892 O O . GLY A 1 123 ? 5.938 2.915 12.212 1.00 96.31 123 GLY A O 1
ATOM 893 N N . PHE A 1 124 ? 4.759 1.733 10.722 1.00 95.06 124 PHE A N 1
ATOM 894 C CA . PHE A 1 124 ? 5.761 0.674 10.582 1.00 95.06 124 PHE A CA 1
ATOM 895 C C . PHE A 1 124 ? 6.979 1.089 9.742 1.00 95.06 124 PHE A C 1
ATOM 897 O O . PHE A 1 124 ? 8.082 1.070 10.255 1.00 95.06 124 PHE A O 1
ATOM 904 N N . GLY A 1 125 ? 6.802 1.436 8.456 1.00 91.50 125 GLY A N 1
ATOM 905 C CA . GLY A 1 125 ? 7.934 1.506 7.508 1.00 91.50 125 GLY A CA 1
ATOM 906 C C . GLY A 1 125 ? 8.207 2.857 6.839 1.00 91.50 125 GLY A C 1
ATOM 907 O O . GLY A 1 125 ? 9.361 3.222 6.668 1.00 91.50 125 GLY A O 1
ATOM 908 N N . TRP A 1 126 ? 7.168 3.600 6.440 1.00 93.69 126 TRP A N 1
ATOM 909 C CA . TRP A 1 126 ? 7.336 4.802 5.594 1.00 93.69 126 TRP A CA 1
ATOM 910 C C . TRP A 1 126 ? 6.716 6.059 6.183 1.00 93.69 126 TRP A C 1
ATOM 912 O O . TRP A 1 126 ? 7.335 7.119 6.198 1.00 93.69 126 TRP A O 1
ATOM 922 N N . LYS A 1 127 ? 5.465 5.953 6.631 1.00 95.81 127 LYS A N 1
ATOM 923 C CA . LYS A 1 127 ? 4.682 7.095 7.097 1.00 95.81 127 LYS A CA 1
ATOM 924 C C . LYS A 1 127 ? 3.709 6.715 8.195 1.00 95.81 127 LYS A C 1
ATOM 926 O O . LYS A 1 127 ? 3.234 5.577 8.219 1.00 95.81 127 LYS A O 1
ATOM 931 N N . ALA A 1 128 ? 3.387 7.687 9.036 1.00 98.19 128 ALA A N 1
ATOM 932 C CA . ALA A 1 128 ? 2.303 7.632 10.002 1.00 98.19 128 ALA A CA 1
ATOM 933 C C . ALA A 1 128 ? 1.322 8.780 9.754 1.00 98.19 128 ALA A C 1
ATOM 935 O O . ALA A 1 128 ? 1.714 9.889 9.379 1.00 98.19 128 ALA A O 1
ATOM 936 N N . ARG A 1 129 ? 0.037 8.488 9.940 1.00 98.44 129 ARG A N 1
ATOM 937 C CA . ARG A 1 129 ? -1.056 9.462 9.981 1.00 98.44 129 ARG A CA 1
ATOM 938 C C . ARG A 1 129 ? -1.997 9.080 11.108 1.00 98.44 129 ARG A C 1
ATOM 940 O O . ARG A 1 129 ? -2.057 7.912 11.488 1.00 98.44 129 ARG A O 1
ATOM 947 N N . TRP A 1 130 ? -2.770 10.040 11.578 1.00 98.75 130 TRP A N 1
ATOM 948 C CA . TRP A 1 130 ? -3.684 9.857 12.697 1.00 98.75 130 TRP A CA 1
ATOM 949 C C . TRP A 1 130 ? -5.123 10.020 12.238 1.00 98.75 130 TRP A C 1
ATOM 951 O O . TRP A 1 130 ? -5.394 10.655 11.218 1.00 98.75 130 TRP A O 1
ATOM 961 N N . MET A 1 131 ? -6.033 9.425 12.992 1.00 98.75 131 MET A N 1
ATOM 962 C CA . MET A 1 131 ? -7.464 9.634 12.866 1.00 98.75 131 MET A CA 1
ATOM 963 C C . MET A 1 131 ? -7.962 10.259 14.159 1.00 98.75 131 MET A C 1
ATOM 965 O O . MET A 1 131 ? -7.609 9.780 15.236 1.00 98.75 131 MET A O 1
ATOM 969 N N . ASP A 1 132 ? -8.755 11.320 14.061 1.00 98.56 132 ASP A N 1
ATOM 970 C CA . ASP A 1 132 ? -9.325 11.984 15.230 1.00 98.56 132 ASP A CA 1
ATOM 971 C C . ASP A 1 132 ? -10.308 11.072 15.984 1.00 98.56 132 ASP A C 1
ATOM 973 O O . ASP A 1 132 ? -10.613 9.946 15.568 1.00 98.56 132 ASP A O 1
ATOM 977 N N . ARG A 1 133 ? -10.822 11.547 17.119 1.00 97.88 133 ARG A N 1
ATOM 978 C CA . ARG A 1 133 ? -11.736 10.789 17.982 1.00 97.88 133 ARG A CA 1
ATOM 979 C C . ARG A 1 133 ? -13.059 10.407 17.308 1.00 97.88 133 ARG A C 1
ATOM 981 O O . ARG A 1 133 ? -13.701 9.467 17.764 1.00 97.88 133 ARG A O 1
ATOM 988 N N . ASN A 1 134 ? -13.444 11.082 16.225 1.00 98.44 134 ASN A N 1
ATOM 989 C CA . ASN A 1 134 ? -14.625 10.760 15.421 1.00 98.44 134 ASN A CA 1
ATOM 990 C C . ASN A 1 134 ? -14.307 9.810 14.253 1.00 98.44 134 ASN A C 1
ATOM 992 O O . ASN A 1 134 ? -15.201 9.457 13.481 1.00 98.44 134 ASN A O 1
ATOM 996 N N . GLY A 1 135 ? -13.054 9.369 14.128 1.00 98.25 135 GLY A N 1
ATOM 997 C CA . GLY A 1 135 ? -12.603 8.453 13.088 1.00 98.25 135 GLY A CA 1
ATOM 998 C C . GLY A 1 135 ? -12.381 9.120 11.734 1.00 98.25 135 GLY A C 1
ATOM 999 O O . GLY A 1 135 ? -12.320 8.411 10.734 1.00 98.25 135 GLY A O 1
ATOM 1000 N N . PHE A 1 136 ? -12.276 10.449 11.658 1.00 98.75 136 PHE A N 1
ATOM 1001 C CA . PHE A 1 136 ? -11.842 11.109 10.427 1.00 98.75 136 PHE A CA 1
ATOM 1002 C C . PHE A 1 136 ? -10.320 11.147 10.372 1.00 98.75 136 PHE A C 1
ATOM 1004 O O . PHE A 1 136 ? -9.649 11.341 11.383 1.00 98.75 136 PHE A O 1
ATOM 1011 N N . ILE A 1 137 ? -9.752 10.966 9.184 1.00 98.75 137 ILE A N 1
ATOM 1012 C CA . ILE A 1 137 ? -8.310 11.088 8.986 1.00 98.75 137 ILE A CA 1
ATOM 1013 C C . ILE A 1 137 ? -7.913 12.542 9.241 1.00 98.75 137 ILE A C 1
ATOM 1015 O O . ILE A 1 137 ? -8.560 13.460 8.740 1.00 98.75 137 ILE A O 1
ATOM 1019 N N . VAL A 1 138 ? -6.837 12.750 9.996 1.00 98.62 138 VAL A N 1
ATOM 1020 C CA . VAL A 1 138 ? -6.275 14.081 10.219 1.00 98.62 138 VAL A CA 1
ATOM 1021 C C . VAL A 1 138 ? -5.630 14.571 8.926 1.00 98.62 138 VAL A C 1
ATOM 1023 O O . VAL A 1 138 ? -4.701 13.958 8.390 1.00 98.62 138 VAL A O 1
ATOM 1026 N N . THR A 1 139 ? -6.149 15.675 8.407 1.00 98.56 139 THR A N 1
ATOM 1027 C CA . THR A 1 139 ? -5.778 16.279 7.122 1.00 98.56 139 THR A CA 1
ATOM 1028 C C . THR A 1 139 ? -5.263 17.693 7.331 1.00 98.56 139 THR A C 1
ATOM 1030 O O . THR A 1 139 ? -5.665 18.372 8.272 1.00 98.56 139 THR A O 1
ATOM 1033 N N . GLY A 1 140 ? -4.350 18.153 6.476 1.00 98.19 140 GLY A N 1
ATOM 1034 C CA . GLY A 1 140 ? -3.690 19.444 6.674 1.00 98.19 140 GLY A CA 1
ATOM 1035 C C . GLY A 1 140 ? -2.357 19.578 5.947 1.00 98.19 140 GLY A C 1
ATOM 1036 O O . GLY A 1 140 ? -1.989 18.731 5.126 1.00 98.19 140 GLY A O 1
ATOM 1037 N N . THR A 1 141 ? -1.627 20.652 6.245 1.00 98.00 141 THR A N 1
ATOM 1038 C CA . THR A 1 141 ? -0.339 20.981 5.605 1.00 98.00 141 THR A CA 1
ATOM 1039 C C . THR A 1 141 ? 0.865 20.276 6.235 1.00 98.00 141 THR A C 1
ATOM 1041 O O . THR A 1 141 ? 1.853 20.048 5.541 1.00 98.00 141 THR A O 1
ATOM 1044 N N . GLY A 1 142 ? 0.777 19.865 7.503 1.00 97.81 142 GLY A N 1
ATOM 1045 C CA . GLY A 1 142 ? 1.826 19.128 8.209 1.00 97.81 142 GLY A CA 1
ATOM 1046 C C . GLY A 1 142 ? 1.243 18.054 9.120 1.00 97.81 142 GLY A C 1
ATOM 1047 O O . GLY A 1 142 ? 1.360 18.151 10.334 1.00 97.81 142 GLY A O 1
ATOM 1048 N N . VAL A 1 143 ? 0.597 17.039 8.540 1.00 98.31 143 VAL A N 1
ATOM 1049 C CA . VAL A 1 143 ? -0.183 16.010 9.270 1.00 98.31 143 VAL A CA 1
ATOM 1050 C C . VAL A 1 143 ? 0.257 14.571 8.979 1.00 98.31 143 VAL A C 1
ATOM 1052 O O . VAL A 1 143 ? -0.254 13.627 9.575 1.00 98.31 143 VAL A O 1
ATOM 1055 N N . GLN A 1 144 ? 1.192 14.377 8.046 1.00 98.31 144 GLN A N 1
ATOM 1056 C CA . GLN A 1 144 ? 1.808 13.083 7.768 1.00 98.31 144 GLN A CA 1
ATOM 1057 C C . GLN A 1 144 ? 3.262 13.110 8.223 1.00 98.31 144 GLN A C 1
ATOM 1059 O O . GLN A 1 144 ? 4.051 13.897 7.699 1.00 98.31 144 GLN A O 1
ATOM 1064 N N . TYR A 1 145 ? 3.616 12.203 9.127 1.00 98.44 145 TYR A N 1
ATOM 1065 C CA . TYR A 1 145 ? 4.992 11.997 9.557 1.00 98.44 145 TYR A CA 1
ATOM 1066 C C . TYR A 1 145 ? 5.691 10.989 8.651 1.00 98.44 145 TYR A C 1
ATOM 1068 O O . TYR A 1 145 ? 5.153 9.906 8.406 1.00 98.44 145 TYR A O 1
ATOM 1076 N N . ASN A 1 146 ? 6.877 11.337 8.162 1.00 97.69 146 ASN A N 1
ATOM 1077 C CA . ASN A 1 146 ? 7.715 10.477 7.337 1.00 97.69 146 ASN A CA 1
ATOM 1078 C C . ASN A 1 146 ? 8.809 9.847 8.206 1.00 97.69 146 ASN A C 1
ATOM 1080 O O . ASN A 1 146 ? 9.586 10.558 8.836 1.00 97.69 146 ASN A O 1
ATOM 1084 N N . LEU A 1 147 ? 8.873 8.515 8.250 1.00 95.31 147 LEU A N 1
ATOM 1085 C CA . LEU A 1 147 ? 9.757 7.803 9.181 1.00 95.31 147 LEU A CA 1
ATOM 1086 C C . LEU A 1 147 ? 11.242 7.856 8.797 1.00 95.31 147 LEU A C 1
ATOM 1088 O O . LEU A 1 147 ? 12.088 7.704 9.669 1.00 95.31 147 LEU A O 1
ATOM 1092 N N . ASP A 1 148 ? 11.549 8.047 7.514 1.00 92.25 148 ASP A N 1
ATOM 1093 C CA . ASP A 1 148 ? 12.925 8.023 6.998 1.00 92.25 148 ASP A CA 1
ATOM 1094 C C . ASP A 1 148 ? 13.750 9.230 7.475 1.00 92.25 148 ASP A C 1
ATOM 1096 O O . ASP A 1 148 ? 14.871 9.075 7.949 1.00 92.25 148 ASP A O 1
ATOM 1100 N N . ASP A 1 149 ? 13.177 10.433 7.391 1.00 94.44 149 ASP A N 1
ATOM 1101 C CA . ASP A 1 149 ? 13.855 11.697 7.712 1.00 94.44 149 ASP A CA 1
ATOM 1102 C C . ASP A 1 149 ? 13.192 12.474 8.860 1.00 94.44 149 ASP A C 1
ATOM 1104 O O . ASP A 1 149 ? 13.638 13.559 9.239 1.00 94.44 149 ASP A O 1
ATOM 1108 N N . GLY A 1 150 ? 12.101 11.944 9.413 1.00 96.00 150 GLY A N 1
ATOM 1109 C CA . GLY A 1 150 ? 11.319 12.598 10.448 1.00 96.00 150 GLY A CA 1
ATOM 1110 C C . GLY A 1 150 ? 10.604 13.865 9.979 1.00 96.00 150 GLY A C 1
ATOM 1111 O O . GLY A 1 150 ? 10.191 14.653 10.826 1.00 96.00 150 GLY A O 1
ATOM 1112 N N . SER A 1 151 ? 10.471 14.135 8.681 1.00 96.94 151 SER A N 1
ATOM 1113 C CA . SER A 1 151 ? 9.771 15.321 8.176 1.00 96.94 151 SER A CA 1
ATOM 1114 C C . SER A 1 151 ? 8.248 15.211 8.334 1.00 96.94 151 SER A C 1
ATOM 1116 O O . SER A 1 151 ? 7.680 14.118 8.372 1.00 96.94 151 SER A O 1
ATOM 1118 N N . MET A 1 152 ? 7.575 16.365 8.412 1.00 98.00 152 MET A N 1
ATOM 1119 C CA . MET A 1 152 ? 6.115 16.460 8.306 1.00 98.00 152 MET A CA 1
ATOM 1120 C C . MET A 1 152 ? 5.736 16.888 6.890 1.00 98.00 152 MET A C 1
ATOM 1122 O O . MET A 1 152 ? 6.403 17.727 6.288 1.00 98.00 152 MET A O 1
ATOM 1126 N N . SER A 1 153 ? 4.654 16.327 6.360 1.00 97.06 153 SER A N 1
ATOM 1127 C CA . SER A 1 153 ? 4.156 16.632 5.019 1.00 97.06 153 SER A CA 1
ATOM 1128 C C . SER A 1 153 ? 2.638 16.789 4.985 1.00 97.06 153 SER A C 1
ATOM 1130 O O . SER A 1 153 ? 1.919 16.352 5.893 1.00 97.06 153 SER A O 1
ATOM 1132 N N . ALA A 1 154 ? 2.157 17.433 3.924 1.00 97.56 154 ALA A N 1
ATOM 1133 C CA . ALA A 1 154 ? 0.739 17.650 3.704 1.00 97.56 154 ALA A CA 1
ATOM 1134 C C . ALA A 1 154 ? 0.019 16.343 3.350 1.00 97.56 154 ALA A C 1
ATOM 1136 O O . ALA A 1 154 ? 0.546 15.489 2.633 1.00 97.56 154 ALA A O 1
ATOM 1137 N N . TYR A 1 155 ? -1.230 16.224 3.790 1.00 97.25 155 TYR A N 1
ATOM 1138 C CA . TYR A 1 155 ? -2.131 15.159 3.368 1.00 97.25 155 TYR A CA 1
ATOM 1139 C C . TYR A 1 155 ? -3.551 15.708 3.259 1.00 97.25 155 TYR A C 1
ATOM 1141 O O . TYR A 1 155 ? -4.123 16.139 4.257 1.00 97.25 155 TYR A O 1
ATOM 1149 N N . ASN A 1 156 ? -4.097 15.711 2.036 1.00 96.94 156 ASN A N 1
ATOM 1150 C CA . ASN A 1 156 ? -5.417 16.265 1.701 1.00 96.94 156 ASN A CA 1
ATOM 1151 C C . ASN A 1 156 ? -5.696 17.615 2.386 1.00 96.94 156 ASN A C 1
ATOM 1153 O O . ASN A 1 156 ? -6.730 17.788 3.017 1.00 96.94 156 ASN A O 1
ATOM 1157 N N . ALA A 1 157 ? -4.761 18.564 2.276 1.00 95.25 157 ALA A N 1
ATOM 1158 C CA . ALA A 1 157 ? -4.731 19.777 3.100 1.00 95.25 157 ALA A CA 1
ATOM 1159 C C . ALA A 1 157 ? -6.005 20.644 3.063 1.00 95.25 157 ALA A C 1
ATOM 1161 O O . ALA A 1 157 ? -6.238 21.404 3.994 1.00 95.25 157 ALA A O 1
ATOM 1162 N N . ALA A 1 158 ? -6.820 20.533 2.010 1.00 94.44 158 ALA A N 1
ATOM 1163 C CA . ALA A 1 158 ? -8.070 21.277 1.850 1.00 94.44 158 ALA A CA 1
ATOM 1164 C C . ALA A 1 158 ? -9.335 20.472 2.212 1.00 94.44 158 ALA A C 1
ATOM 1166 O O . ALA A 1 158 ? -10.439 21.003 2.131 1.00 94.44 158 ALA A O 1
ATOM 1167 N N . GLN A 1 159 ? -9.207 19.190 2.561 1.00 97.19 159 GLN A N 1
ATOM 1168 C CA . GLN A 1 159 ? -10.347 18.315 2.821 1.00 97.19 159 GLN A CA 1
ATOM 1169 C C . GLN A 1 159 ? -10.618 18.245 4.323 1.00 97.19 159 GLN A C 1
ATOM 1171 O O . GLN A 1 159 ? -9.925 17.524 5.026 1.00 97.19 159 GLN A O 1
ATOM 1176 N N . VAL A 1 160 ? -11.629 18.964 4.806 1.00 97.62 160 VAL A N 1
ATOM 1177 C CA . VAL A 1 160 ? -12.121 18.837 6.189 1.00 97.62 160 VAL A CA 1
ATOM 1178 C C . VAL A 1 160 ? -12.801 17.478 6.377 1.00 97.62 160 VAL A C 1
ATOM 1180 O O . VAL A 1 160 ? -13.486 17.005 5.469 1.00 97.62 160 VAL A O 1
ATOM 1183 N N . ASP A 1 161 ? -12.595 16.857 7.543 1.00 97.75 161 ASP A N 1
ATOM 1184 C CA . ASP A 1 161 ? -13.244 15.613 7.977 1.00 97.75 161 ASP A CA 1
ATOM 1185 C C . ASP A 1 161 ? -13.221 14.513 6.903 1.00 97.75 161 ASP A C 1
ATOM 1187 O O . ASP A 1 161 ? -14.239 13.949 6.485 1.00 97.75 161 ASP A O 1
ATOM 1191 N N . LYS A 1 162 ? -12.012 14.198 6.422 1.00 98.06 162 LYS A N 1
ATOM 1192 C CA . LYS A 1 162 ? -11.817 13.117 5.458 1.00 98.06 162 LYS A CA 1
ATOM 1193 C C . LYS A 1 162 ? -12.167 11.776 6.093 1.00 98.06 162 LYS A C 1
ATOM 1195 O O . LYS A 1 162 ? -11.498 11.312 7.014 1.00 98.06 162 LYS A O 1
ATOM 1200 N N . LYS A 1 163 ? -13.177 11.116 5.540 1.00 98.00 163 LYS A N 1
ATOM 1201 C CA . LYS A 1 163 ? -13.580 9.776 5.962 1.00 98.00 163 LYS A CA 1
ATOM 1202 C C . LYS A 1 163 ? -12.531 8.717 5.624 1.00 98.00 163 LYS A C 1
ATOM 1204 O O . LYS A 1 163 ? -11.772 8.859 4.666 1.00 98.00 163 LYS A O 1
ATOM 1209 N N . TYR A 1 164 ? -12.515 7.655 6.417 1.00 97.94 164 TYR A N 1
ATOM 1210 C CA . TYR A 1 164 ? -11.699 6.472 6.214 1.00 97.94 164 TYR A CA 1
ATOM 1211 C C . TYR A 1 164 ? -12.493 5.389 5.484 1.00 97.94 164 TYR A C 1
ATOM 1213 O O . TYR A 1 164 ? -13.316 4.687 6.069 1.00 97.94 164 TYR A O 1
ATOM 1221 N N . ASP A 1 165 ? -12.201 5.252 4.199 1.00 95.88 165 ASP A N 1
ATOM 1222 C CA . ASP A 1 165 ? -12.723 4.248 3.266 1.00 95.88 165 ASP A CA 1
ATOM 1223 C C . ASP A 1 165 ? -11.635 3.257 2.809 1.00 95.88 165 ASP A C 1
ATOM 1225 O O . ASP A 1 165 ? -11.879 2.362 2.007 1.00 95.88 165 ASP A O 1
ATOM 1229 N N . CYS A 1 166 ? -10.423 3.376 3.356 1.00 95.25 166 CYS A N 1
ATOM 1230 C CA . CYS A 1 166 ? -9.246 2.629 2.915 1.00 95.25 166 CYS A CA 1
ATOM 1231 C C . CYS A 1 166 ? -9.173 1.195 3.477 1.00 95.25 166 CYS A C 1
ATOM 1233 O O . CYS A 1 166 ? -8.143 0.530 3.346 1.00 95.25 166 CYS A O 1
ATOM 1235 N N . GLY A 1 167 ? -10.213 0.743 4.185 1.00 95.88 167 GLY A N 1
ATOM 1236 C CA . GLY A 1 167 ? -10.170 -0.482 4.975 1.00 95.88 167 GLY A CA 1
ATOM 1237 C C . GLY A 1 167 ? -10.035 -1.754 4.141 1.00 95.88 167 GLY A C 1
ATOM 1238 O O . GLY A 1 167 ? -9.432 -2.711 4.622 1.00 95.88 167 GLY A O 1
ATOM 1239 N N . GLU A 1 168 ? -10.482 -1.739 2.883 1.00 94.88 168 GLU A N 1
ATOM 1240 C CA . GLU A 1 168 ? -10.374 -2.876 1.958 1.00 94.88 168 GLU A CA 1
ATOM 1241 C C . GLU A 1 168 ? -8.942 -3.414 1.836 1.00 94.88 168 GLU A C 1
ATOM 1243 O O . GLU A 1 168 ? -8.735 -4.624 1.819 1.00 94.88 168 GLU A O 1
ATOM 1248 N N . CYS A 1 169 ? -7.954 -2.517 1.832 1.00 96.12 169 CYS A N 1
ATOM 1249 C CA . CYS A 1 169 ? -6.540 -2.870 1.710 1.00 96.12 169 CYS A CA 1
ATOM 1250 C C . CYS A 1 169 ? -5.778 -2.794 3.040 1.00 96.12 169 CYS A C 1
ATOM 1252 O O . CYS A 1 169 ? -4.624 -3.212 3.118 1.00 96.12 169 CYS A O 1
ATOM 1254 N N . HIS A 1 170 ? -6.358 -2.171 4.068 1.00 97.56 170 HIS A N 1
ATOM 1255 C CA . HIS A 1 170 ? -5.650 -1.789 5.296 1.00 97.56 170 HIS A CA 1
ATOM 1256 C C . HIS A 1 170 ? -6.142 -2.523 6.552 1.00 97.56 170 HIS A C 1
ATOM 1258 O O . HIS A 1 170 ? -5.612 -2.288 7.642 1.00 97.56 170 HIS A O 1
ATOM 1264 N N . THR A 1 171 ? -7.145 -3.389 6.415 1.00 98.19 171 THR A N 1
ATOM 1265 C CA . THR A 1 171 ? -7.764 -4.145 7.511 1.00 98.19 171 THR A CA 1
ATOM 1266 C C . THR A 1 171 ? -8.023 -5.590 7.097 1.00 98.19 171 THR A C 1
ATOM 1268 O O . THR A 1 171 ? -7.803 -5.967 5.946 1.00 98.19 171 THR A O 1
ATOM 1271 N N . THR A 1 172 ? -8.497 -6.409 8.033 1.00 98.38 172 THR A N 1
ATOM 1272 C CA . THR A 1 172 ? -8.901 -7.791 7.767 1.00 98.38 172 THR A CA 1
ATOM 1273 C C . THR A 1 172 ? -10.400 -7.934 7.911 1.00 98.38 172 THR A C 1
ATOM 1275 O O . THR A 1 172 ? -10.980 -7.536 8.922 1.00 98.38 172 THR A O 1
ATOM 1278 N N . GLY A 1 173 ? -11.030 -8.532 6.899 1.00 96.50 173 GLY A N 1
ATOM 1279 C CA . GLY A 1 173 ? -12.480 -8.678 6.861 1.00 96.50 173 GLY A CA 1
ATOM 1280 C C . GLY A 1 173 ? -13.185 -7.334 6.724 1.00 96.50 173 GLY A C 1
ATOM 1281 O O . GLY A 1 173 ? -14.122 -7.071 7.459 1.00 96.50 173 GLY A O 1
ATOM 1282 N N . TRP A 1 174 ? -12.731 -6.461 5.830 1.00 97.19 174 TRP A N 1
ATOM 1283 C CA . TRP A 1 174 ? -13.438 -5.213 5.557 1.00 97.19 174 TRP A CA 1
ATOM 1284 C C . TRP A 1 174 ? -14.848 -5.472 5.013 1.00 97.19 174 TRP A C 1
ATOM 1286 O O . TRP A 1 174 ? -15.035 -6.317 4.136 1.00 97.19 174 TRP A O 1
ATOM 1296 N N . ARG A 1 175 ? -15.824 -4.708 5.504 1.00 97.19 175 ARG A N 1
ATOM 1297 C CA . ARG A 1 175 ? -17.145 -4.526 4.898 1.00 97.19 175 ARG A CA 1
ATOM 1298 C C . ARG A 1 175 ? -17.379 -3.034 4.733 1.00 97.19 175 ARG A C 1
ATOM 1300 O O . ARG A 1 175 ? -17.441 -2.338 5.750 1.00 97.19 175 ARG A O 1
ATOM 1307 N N . PRO A 1 176 ? -17.528 -2.526 3.505 1.00 97.38 176 PRO A N 1
ATOM 1308 C CA . PRO A 1 176 ? -17.812 -1.115 3.316 1.00 97.38 176 PRO A CA 1
ATOM 1309 C C . PRO A 1 176 ? -19.179 -0.768 3.904 1.00 97.38 176 PRO A C 1
ATOM 1311 O O . PRO A 1 176 ? -20.073 -1.617 3.975 1.00 97.38 176 PRO A O 1
ATOM 1314 N N . PHE A 1 177 ? -19.323 0.473 4.356 1.00 97.38 177 PHE A N 1
ATOM 1315 C CA . PHE A 1 177 ? -20.608 1.009 4.775 1.00 97.38 177 PHE A CA 1
ATOM 1316 C C . PHE A 1 177 ? -21.549 1.035 3.572 1.00 97.38 177 PHE A C 1
ATOM 1318 O O . PHE A 1 177 ? -21.211 1.568 2.520 1.00 97.38 177 PHE A O 1
ATOM 1325 N N . ASP A 1 178 ? -22.735 0.474 3.755 1.00 96.31 178 ASP A N 1
ATOM 1326 C CA . ASP A 1 178 ? -23.814 0.475 2.777 1.00 96.31 178 ASP A CA 1
ATOM 1327 C C . ASP A 1 178 ? -25.136 0.493 3.546 1.00 96.31 178 ASP A C 1
ATOM 1329 O O . ASP A 1 178 ? -25.338 -0.309 4.457 1.00 96.31 178 ASP A O 1
ATOM 1333 N N . ALA A 1 179 ? -26.048 1.401 3.204 1.00 95.75 179 ALA A N 1
ATOM 1334 C CA . ALA A 1 179 ? -27.279 1.583 3.973 1.00 95.75 179 ALA A CA 1
ATOM 1335 C C . ALA A 1 179 ? -28.166 0.322 4.024 1.00 95.75 179 ALA A C 1
ATOM 1337 O O . ALA A 1 179 ? -28.916 0.150 4.984 1.00 95.75 179 ALA A O 1
ATOM 1338 N N . ALA A 1 180 ? -28.082 -0.552 3.017 1.00 95.88 180 ALA A N 1
ATOM 1339 C CA . ALA A 1 180 ? -28.855 -1.783 2.926 1.00 95.88 180 ALA A CA 1
ATOM 1340 C C . ALA A 1 180 ? -28.077 -3.007 3.434 1.00 95.88 180 ALA A C 1
ATOM 1342 O O . ALA A 1 180 ? -28.634 -3.830 4.160 1.00 95.88 180 ALA A O 1
ATOM 1343 N N . LEU A 1 181 ? -26.803 -3.146 3.058 1.00 95.31 181 LEU A N 1
ATOM 1344 C CA . LEU A 1 181 ? -26.012 -4.360 3.301 1.00 95.31 181 LEU A CA 1
ATOM 1345 C C . LEU A 1 181 ? -25.183 -4.303 4.591 1.00 95.31 181 LEU A C 1
ATOM 1347 O O . LEU A 1 181 ? -24.960 -5.335 5.233 1.00 95.31 181 LEU A O 1
ATOM 1351 N N . ASN A 1 182 ? -24.718 -3.114 4.981 1.00 96.25 182 ASN A N 1
ATOM 1352 C CA . ASN A 1 182 ? -23.905 -2.902 6.177 1.00 96.25 182 ASN A CA 1
ATOM 1353 C C . ASN A 1 182 ? -24.041 -1.455 6.689 1.00 96.25 182 ASN A C 1
ATOM 1355 O O . ASN A 1 182 ? -23.156 -0.627 6.456 1.00 96.25 182 ASN A O 1
ATOM 1359 N N . PRO A 1 183 ? -25.121 -1.135 7.422 1.00 96.50 183 PRO A N 1
ATOM 1360 C CA . PRO A 1 183 ? -25.375 0.221 7.911 1.00 96.50 183 PRO A CA 1
ATOM 1361 C C . PRO A 1 183 ? -24.497 0.601 9.117 1.00 96.50 183 PRO A C 1
ATOM 1363 O O . PRO A 1 183 ? -24.733 1.617 9.768 1.00 96.50 183 PRO A O 1
ATOM 1366 N N . ASN A 1 184 ? -23.497 -0.219 9.448 1.00 96.38 184 ASN A N 1
ATOM 1367 C CA . ASN A 1 184 ? -22.655 -0.049 10.622 1.00 96.38 184 ASN A CA 1
ATOM 1368 C C . ASN A 1 184 ? -21.326 0.606 10.251 1.00 96.38 184 ASN A C 1
ATOM 1370 O O . ASN A 1 184 ? -20.797 0.425 9.154 1.00 96.38 184 ASN A O 1
ATOM 1374 N N . ARG A 1 185 ? -20.754 1.325 11.215 1.00 97.62 185 ARG A N 1
ATOM 1375 C CA . ARG A 1 185 ? -19.430 1.943 11.121 1.00 97.62 185 ARG A CA 1
ATOM 1376 C C . ARG A 1 185 ? -18.572 1.430 12.261 1.00 97.62 185 ARG A C 1
ATOM 1378 O O . ARG A 1 185 ? -19.081 1.239 13.367 1.00 97.62 185 ARG A O 1
ATOM 1385 N N . GLN A 1 186 ? -17.292 1.186 11.999 1.00 98.31 186 GLN A N 1
ATOM 1386 C CA . GLN A 1 186 ? -16.387 0.649 13.007 1.00 98.31 186 GLN A CA 1
ATOM 1387 C C . GLN A 1 186 ? -16.400 1.532 14.257 1.00 98.31 186 GLN A C 1
ATOM 1389 O O . GLN A 1 186 ? -16.252 2.749 14.163 1.00 98.31 186 GLN A O 1
ATOM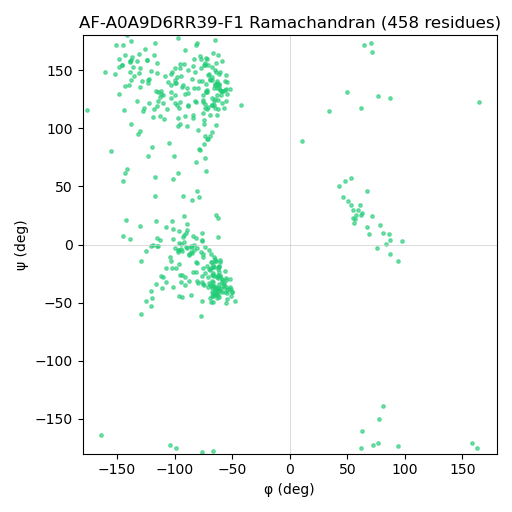 1394 N N . ASP A 1 187 ? -16.586 0.905 15.421 1.00 97.38 187 ASP A N 1
ATOM 1395 C CA . ASP A 1 187 ? -16.658 1.566 16.730 1.00 97.38 187 ASP A CA 1
ATOM 1396 C C . ASP A 1 187 ? -17.711 2.692 16.821 1.00 97.38 187 ASP A C 1
ATOM 1398 O O . ASP A 1 187 ? -17.604 3.575 17.669 1.00 97.38 187 ASP A O 1
ATOM 1402 N N . ASN A 1 188 ? -18.735 2.670 15.957 1.00 97.56 188 ASN A N 1
ATOM 1403 C CA . ASN A 1 188 ? -19.731 3.738 15.801 1.00 97.56 188 ASN A CA 1
ATOM 1404 C C . ASN A 1 188 ? -19.123 5.111 15.458 1.00 97.56 188 ASN A C 1
ATOM 1406 O O . ASN A 1 188 ? -19.726 6.150 15.728 1.00 97.56 188 ASN A O 1
ATOM 1410 N N . LEU A 1 189 ? -17.934 5.127 14.852 1.00 98.19 189 LEU A N 1
ATOM 1411 C CA . LEU A 1 189 ? -17.246 6.355 14.475 1.00 98.19 189 LEU A CA 1
ATOM 1412 C C . LEU A 1 189 ? -17.799 6.890 13.144 1.00 98.19 189 LEU A C 1
ATOM 1414 O O . LEU A 1 189 ? -17.737 6.183 12.134 1.00 98.19 189 LEU A O 1
ATOM 1418 N N . PRO A 1 190 ? -18.313 8.133 13.086 1.00 97.88 190 PRO A N 1
ATOM 1419 C CA . PRO A 1 190 ? -18.902 8.683 11.862 1.00 97.88 190 PRO A CA 1
ATOM 1420 C C . PRO A 1 190 ? -17.898 8.805 10.707 1.00 97.88 190 PRO A C 1
ATOM 1422 O O . PRO A 1 190 ? -18.295 8.728 9.544 1.00 97.88 190 PRO A O 1
ATOM 1425 N N . GLY A 1 191 ? -16.604 8.952 11.004 1.00 98.00 191 GLY A N 1
ATOM 1426 C CA . GLY A 1 191 ? -15.551 9.008 9.996 1.00 98.00 191 GLY A CA 1
ATOM 1427 C C . GLY A 1 191 ? -15.184 7.659 9.371 1.00 98.00 191 GLY A C 1
ATOM 1428 O O . GLY A 1 191 ? -14.505 7.651 8.349 1.00 98.00 191 GLY A O 1
ATOM 1429 N N . MET A 1 192 ? -15.652 6.526 9.906 1.00 98.25 192 MET A N 1
ATOM 1430 C CA . MET A 1 192 ? -15.374 5.190 9.358 1.00 98.25 192 MET A CA 1
ATOM 1431 C C . MET A 1 192 ? -16.418 4.793 8.309 1.00 98.25 192 MET A C 1
ATOM 1433 O O . MET A 1 192 ? -17.596 4.685 8.636 1.00 98.25 192 MET A O 1
ATOM 1437 N N . GLU A 1 193 ? -16.014 4.535 7.063 1.00 97.31 193 GLU A N 1
ATOM 1438 C CA . GLU A 1 193 ? -16.897 4.096 5.960 1.00 97.31 193 GLU A CA 1
ATOM 1439 C C . GLU A 1 193 ? -16.973 2.570 5.837 1.00 97.31 193 GLU A C 1
ATOM 1441 O O . GLU A 1 193 ? -16.949 1.999 4.747 1.00 97.31 193 GLU A O 1
ATOM 1446 N N . GLY A 1 194 ? -17.064 1.891 6.976 1.00 97.44 194 GLY A N 1
ATOM 1447 C CA . GLY A 1 194 ? -17.223 0.445 7.025 1.00 97.44 194 GLY A CA 1
ATOM 1448 C C . GLY A 1 194 ? -16.881 -0.150 8.378 1.00 97.44 194 GLY A C 1
ATOM 1449 O O . GLY A 1 194 ? -16.607 0.564 9.346 1.00 97.44 194 GLY A O 1
ATOM 1450 N N . THR A 1 195 ? -16.911 -1.474 8.433 1.00 98.25 195 THR A N 1
ATOM 1451 C CA . THR A 1 195 ? -16.539 -2.297 9.587 1.00 98.25 195 THR A CA 1
ATOM 1452 C C . THR A 1 195 ? -15.457 -3.291 9.187 1.00 98.25 195 THR A C 1
ATOM 1454 O O . THR A 1 195 ? -15.283 -3.597 8.008 1.00 98.25 195 THR A O 1
ATOM 1457 N N . PHE A 1 196 ? -14.709 -3.802 10.160 1.00 97.88 196 PHE A N 1
ATOM 1458 C CA . PHE A 1 196 ? -13.729 -4.857 9.922 1.00 97.88 196 PHE A CA 1
ATOM 1459 C C . PHE A 1 196 ? -13.668 -5.845 11.084 1.00 97.88 196 PHE A C 1
ATOM 1461 O O . PHE A 1 196 ? -14.144 -5.566 12.182 1.00 97.88 196 PHE A O 1
ATOM 1468 N N . HIS A 1 197 ? -13.090 -7.022 10.839 1.00 97.38 197 HIS A N 1
ATOM 1469 C CA . HIS A 1 197 ? -12.857 -8.005 11.895 1.00 97.38 197 HIS A CA 1
ATOM 1470 C C . HIS A 1 197 ? -11.666 -7.611 12.775 1.00 97.38 197 HIS A C 1
ATOM 1472 O O . HIS A 1 197 ? -11.774 -7.611 13.998 1.00 97.38 197 HIS A O 1
ATOM 1478 N N . SER A 1 198 ? -10.538 -7.256 12.157 1.00 96.94 198 SER A N 1
ATOM 1479 C CA . SER A 1 198 ? -9.330 -6.857 12.879 1.00 96.94 198 SER A CA 1
ATOM 1480 C C . SER A 1 198 ? -8.542 -5.778 12.143 1.00 96.94 198 SER A C 1
ATOM 1482 O O . SER A 1 198 ? -8.636 -5.610 10.922 1.00 96.94 198 SER A O 1
ATOM 1484 N N . THR A 1 199 ? -7.782 -5.004 12.918 1.00 97.62 199 THR A N 1
ATOM 1485 C CA . THR A 1 199 ? -6.905 -3.958 12.395 1.00 97.62 199 THR A CA 1
ATOM 1486 C C . THR A 1 199 ? -5.715 -4.556 11.653 1.00 97.62 199 THR A C 1
ATOM 1488 O O . THR A 1 199 ? -5.186 -5.602 12.039 1.00 97.62 199 THR A O 1
ATOM 1491 N N . GLY A 1 200 ? -5.260 -3.861 10.610 1.00 97.81 200 GLY A N 1
ATOM 1492 C CA . GLY A 1 200 ? -4.165 -4.332 9.772 1.00 97.81 200 GLY A CA 1
ATOM 1493 C C . GLY A 1 200 ? -4.557 -5.524 8.897 1.00 97.81 200 GLY A C 1
ATOM 1494 O O . GLY A 1 200 ? -5.647 -6.089 8.995 1.00 97.81 200 GLY A O 1
ATOM 1495 N N . VAL A 1 201 ? -3.645 -5.903 8.013 1.00 98.31 201 VAL A N 1
ATOM 1496 C CA . VAL A 1 201 ? -3.793 -7.058 7.125 1.00 98.31 201 VAL A CA 1
ATOM 1497 C C . VAL A 1 201 ? -3.231 -8.274 7.858 1.00 98.31 201 VAL A C 1
ATOM 1499 O O . VAL A 1 201 ? -2.020 -8.417 7.962 1.00 98.31 201 VAL A O 1
ATOM 1502 N N . GLN A 1 202 ? -4.109 -9.107 8.410 1.00 98.06 202 GLN A N 1
ATOM 1503 C CA . GLN A 1 202 ? -3.816 -10.306 9.200 1.00 98.06 202 GLN A CA 1
ATOM 1504 C C . GLN A 1 202 ? -3.877 -11.567 8.328 1.00 98.06 202 GLN A C 1
ATOM 1506 O O . GLN A 1 202 ? -4.221 -11.505 7.147 1.00 98.06 202 GLN A O 1
ATOM 1511 N N . CYS A 1 203 ? -3.580 -12.734 8.911 1.00 98.19 203 CYS A N 1
ATOM 1512 C CA . CYS A 1 203 ? -3.562 -14.027 8.214 1.00 98.19 203 CYS A CA 1
ATOM 1513 C C . CYS A 1 203 ? -4.814 -14.242 7.345 1.00 98.19 203 CYS A C 1
ATOM 1515 O O . CYS A 1 203 ? -4.727 -14.567 6.161 1.00 98.19 203 CYS A O 1
ATOM 1517 N N . GLU A 1 204 ? -5.986 -13.996 7.926 1.00 97.94 204 GLU A N 1
ATOM 1518 C CA . GLU A 1 204 ? -7.285 -14.265 7.310 1.00 97.94 204 GLU A CA 1
ATOM 1519 C C . GLU A 1 204 ? -7.666 -13.249 6.220 1.00 97.94 204 GLU A C 1
ATOM 1521 O O . GLU A 1 204 ? -8.604 -13.494 5.465 1.00 97.94 204 GLU A O 1
ATOM 1526 N N . ALA A 1 205 ? -6.910 -12.156 6.049 1.00 97.88 205 ALA A N 1
ATOM 1527 C CA . ALA A 1 205 ? -7.059 -11.287 4.882 1.00 97.88 205 ALA A CA 1
ATOM 1528 C C . ALA A 1 205 ? -6.605 -12.010 3.606 1.00 97.88 205 ALA A C 1
ATOM 1530 O O . ALA A 1 205 ? -7.277 -11.940 2.586 1.00 97.88 205 ALA A O 1
ATOM 1531 N N . CYS A 1 206 ? -5.505 -12.767 3.666 1.00 97.50 206 CYS A N 1
ATOM 1532 C CA . CYS A 1 206 ? -4.958 -13.505 2.519 1.00 97.50 206 CYS A CA 1
ATOM 1533 C C . CYS A 1 206 ? -5.459 -14.954 2.443 1.00 97.50 206 CYS A C 1
ATOM 1535 O O . CYS A 1 206 ? -5.482 -15.548 1.365 1.00 97.50 206 CYS A O 1
ATOM 1537 N N . HIS A 1 207 ? -5.824 -15.538 3.585 1.00 97.50 207 HIS A N 1
ATOM 1538 C CA . HIS A 1 207 ? -6.191 -16.950 3.706 1.00 97.50 207 HIS A CA 1
ATOM 1539 C C . HIS A 1 207 ? -7.707 -17.190 3.836 1.00 97.50 207 HIS A C 1
ATOM 1541 O O . HIS A 1 207 ? -8.160 -18.326 3.675 1.00 97.50 207 HIS A O 1
ATOM 1547 N N . GLY A 1 208 ? -8.493 -16.126 4.038 1.00 96.44 208 GLY A N 1
ATOM 1548 C CA . GLY A 1 208 ? -9.931 -16.201 4.294 1.00 96.44 208 GLY A CA 1
ATOM 1549 C C . GLY A 1 208 ? -10.258 -16.725 5.696 1.00 96.44 208 GLY A C 1
ATOM 1550 O O . GLY A 1 208 ? -9.367 -16.902 6.523 1.00 96.44 208 GLY A O 1
ATOM 1551 N N . LEU A 1 209 ? -11.548 -16.970 5.948 1.00 96.25 209 LEU A N 1
ATOM 1552 C CA . LEU A 1 209 ? -12.069 -17.461 7.235 1.00 96.25 209 LEU A CA 1
ATOM 1553 C C . LEU A 1 209 ? -11.421 -18.793 7.650 1.00 96.25 209 LEU A C 1
ATOM 1555 O O . LEU A 1 209 ? -11.609 -19.811 6.979 1.00 96.25 209 LEU A O 1
ATOM 1559 N N . GLY A 1 210 ? -10.716 -18.800 8.782 1.00 96.12 210 GLY A N 1
ATOM 1560 C CA . GLY A 1 210 ? -9.962 -19.953 9.272 1.00 96.12 210 GLY A CA 1
ATOM 1561 C C . GLY A 1 210 ? -10.748 -20.945 10.132 1.00 96.12 210 GLY A C 1
ATOM 1562 O O . GLY A 1 210 ? -10.229 -22.020 10.421 1.00 96.12 210 GLY A O 1
ATOM 1563 N N . GLY A 1 211 ? -11.988 -20.638 10.531 1.00 95.06 211 GLY A N 1
ATOM 1564 C CA . GLY A 1 211 ? -12.744 -21.435 11.512 1.00 95.06 211 GLY A CA 1
ATOM 1565 C C . GLY A 1 211 ? -12.889 -22.926 11.191 1.00 95.06 211 GLY A C 1
ATOM 1566 O O . GLY A 1 211 ? -12.701 -23.765 12.072 1.00 95.06 211 GLY A O 1
ATOM 1567 N N . ILE A 1 212 ? -13.158 -23.273 9.928 1.00 93.94 212 ILE A N 1
ATOM 1568 C CA . ILE A 1 212 ? -13.220 -24.678 9.491 1.00 93.94 212 ILE A CA 1
ATOM 1569 C C . ILE A 1 212 ? -11.831 -25.310 9.581 1.00 93.94 212 ILE A C 1
ATOM 1571 O O . ILE A 1 212 ? -11.673 -26.363 10.189 1.00 93.94 212 ILE A O 1
ATOM 1575 N N . HIS A 1 213 ? -10.817 -24.641 9.031 1.00 96.12 213 HIS A N 1
ATOM 1576 C CA . HIS A 1 213 ? -9.447 -25.140 9.015 1.00 96.12 213 HIS A CA 1
ATOM 1577 C C . HIS A 1 213 ? -8.888 -25.397 10.415 1.00 96.12 213 HIS A C 1
ATOM 1579 O O . HIS A 1 213 ? -8.249 -26.421 10.628 1.00 96.12 213 HIS A O 1
ATOM 1585 N N . VAL A 1 214 ? -9.156 -24.521 11.385 1.00 95.00 214 VAL A N 1
ATOM 1586 C CA . VAL A 1 214 ? -8.742 -24.742 12.778 1.00 95.00 214 VAL A CA 1
ATOM 1587 C C . VAL A 1 214 ? -9.434 -25.969 13.378 1.00 95.00 214 VAL A C 1
ATOM 1589 O O . VAL A 1 214 ? -8.802 -26.727 14.107 1.00 95.00 214 VAL A O 1
ATOM 1592 N N . ALA A 1 215 ? -10.708 -26.206 13.050 1.00 93.38 215 ALA A N 1
ATOM 1593 C CA . ALA A 1 215 ? -11.461 -27.347 13.566 1.00 93.38 215 ALA A CA 1
ATOM 1594 C C . ALA A 1 215 ? -11.063 -28.685 12.916 1.00 93.38 215 ALA A C 1
ATOM 1596 O O . ALA A 1 215 ? -11.092 -29.723 13.576 1.00 93.38 215 ALA A O 1
ATOM 1597 N N . THR A 1 216 ? -10.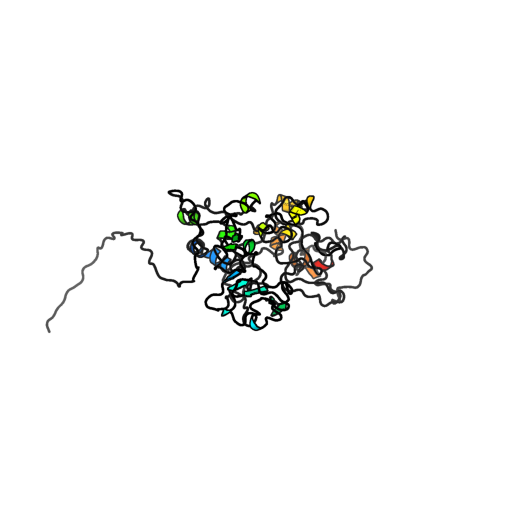715 -28.681 11.627 1.00 94.56 216 THR A N 1
ATOM 1598 C CA . THR A 1 216 ? -10.448 -29.902 10.846 1.00 94.56 216 THR A CA 1
ATOM 1599 C C . THR A 1 216 ? -8.963 -30.188 10.638 1.00 94.56 216 THR A C 1
ATOM 1601 O O . THR A 1 216 ? -8.597 -31.311 10.295 1.00 94.56 216 THR A O 1
ATOM 1604 N N . MET A 1 217 ? -8.111 -29.170 10.782 1.00 92.62 217 MET A N 1
ATOM 1605 C CA . MET A 1 217 ? -6.690 -29.155 10.413 1.00 92.62 217 MET A CA 1
ATOM 1606 C C . MET A 1 217 ? -6.419 -29.509 8.938 1.00 92.62 217 MET A C 1
ATOM 1608 O O . MET A 1 217 ? -5.296 -29.850 8.558 1.00 92.62 217 MET A O 1
ATOM 1612 N N . ASN A 1 218 ? -7.428 -29.428 8.066 1.00 94.56 218 ASN A N 1
ATOM 1613 C CA . ASN A 1 218 ? -7.289 -29.814 6.667 1.00 94.56 218 ASN A CA 1
ATOM 1614 C C . ASN A 1 218 ? -6.874 -28.619 5.798 1.00 94.56 218 ASN A C 1
ATOM 1616 O O . ASN A 1 218 ? -7.509 -27.567 5.796 1.00 94.56 218 ASN A O 1
ATOM 1620 N N . LYS A 1 219 ? -5.825 -28.798 4.986 1.00 94.44 219 LYS A N 1
ATOM 1621 C CA . LYS A 1 219 ? -5.324 -27.788 4.034 1.00 94.44 219 LYS A CA 1
ATOM 1622 C C . LYS A 1 219 ? -6.332 -27.381 2.951 1.00 94.44 219 LYS A C 1
ATOM 1624 O O . LYS A 1 219 ? -6.095 -26.389 2.268 1.00 94.44 219 LYS A O 1
ATOM 1629 N N . ALA A 1 220 ? -7.368 -28.187 2.715 1.00 94.06 220 ALA A N 1
ATOM 1630 C CA . ALA A 1 220 ? -8.437 -27.874 1.768 1.00 94.06 220 ALA A CA 1
ATOM 1631 C C . ALA A 1 220 ? -9.408 -26.812 2.310 1.00 94.06 220 ALA A C 1
ATOM 1633 O O . ALA A 1 220 ? -10.065 -26.138 1.522 1.00 94.06 220 ALA A O 1
ATOM 1634 N N . ASP A 1 221 ? -9.440 -26.625 3.631 1.00 95.00 221 ASP A N 1
ATOM 1635 C CA . ASP A 1 221 ? -10.390 -25.745 4.313 1.00 95.00 221 ASP A CA 1
ATOM 1636 C C . ASP A 1 221 ? -9.852 -24.318 4.505 1.00 95.00 221 ASP A C 1
ATOM 1638 O O . ASP A 1 221 ? -10.477 -23.501 5.177 1.00 95.00 221 ASP A O 1
ATOM 1642 N N . ILE A 1 222 ? -8.695 -24.006 3.907 1.00 96.12 222 ILE A N 1
ATOM 1643 C CA . ILE A 1 222 ? -8.065 -22.684 3.939 1.00 96.12 222 ILE A CA 1
ATOM 1644 C C . ILE A 1 222 ? -7.508 -22.310 2.563 1.00 96.12 222 ILE A C 1
ATOM 1646 O O . ILE A 1 222 ? -6.948 -23.142 1.839 1.00 96.12 222 ILE A O 1
ATOM 1650 N N . VAL A 1 223 ? -7.626 -21.038 2.179 1.00 96.50 223 VAL A N 1
ATOM 1651 C CA . VAL A 1 223 ? -7.067 -20.559 0.910 1.00 96.50 223 VAL A CA 1
ATOM 1652 C C . VAL A 1 223 ? -5.554 -20.468 1.046 1.00 96.50 223 VAL A C 1
ATOM 1654 O O . VAL A 1 223 ? -5.057 -19.737 1.883 1.00 96.50 223 VAL A O 1
ATOM 1657 N N . ARG A 1 224 ? -4.788 -21.177 0.212 1.00 93.00 224 ARG A N 1
ATOM 1658 C CA . ARG A 1 224 ? -3.308 -21.083 0.208 1.00 93.00 224 ARG A CA 1
ATOM 1659 C C . ARG A 1 224 ? -2.760 -20.102 -0.824 1.00 93.00 224 ARG A C 1
ATOM 1661 O O . ARG A 1 224 ? -1.659 -19.588 -0.665 1.00 93.00 224 ARG A O 1
ATOM 1668 N N . LYS A 1 225 ? -3.519 -19.874 -1.895 1.00 91.25 225 LYS A N 1
ATOM 1669 C CA . LYS A 1 225 ? -3.208 -18.918 -2.955 1.00 91.25 225 LYS A CA 1
ATOM 1670 C C . LYS A 1 225 ? -4.492 -18.190 -3.314 1.00 91.25 225 LYS A C 1
ATOM 1672 O O . LYS A 1 225 ? -5.348 -18.766 -3.980 1.00 91.25 225 LYS A O 1
ATOM 1677 N N . ALA A 1 226 ? -4.616 -16.956 -2.845 1.00 93.62 226 ALA A N 1
ATOM 1678 C CA . ALA A 1 226 ? -5.757 -16.120 -3.166 1.00 93.62 226 ALA A CA 1
ATOM 1679 C C . ALA A 1 226 ? -5.781 -15.796 -4.664 1.00 93.62 226 ALA A C 1
ATOM 1681 O O . ALA A 1 226 ? -4.748 -15.513 -5.280 1.00 93.62 226 ALA A O 1
ATOM 1682 N N . THR A 1 227 ? -6.974 -15.846 -5.240 1.00 92.94 227 THR A N 1
ATOM 1683 C CA . THR A 1 227 ? -7.273 -15.299 -6.562 1.00 92.94 227 THR A CA 1
ATOM 1684 C C . THR A 1 227 ? -8.025 -13.989 -6.377 1.00 92.94 227 THR A C 1
ATOM 1686 O O . THR A 1 227 ? -8.788 -13.892 -5.417 1.00 92.94 227 THR A O 1
ATOM 1689 N N . PRO A 1 228 ? -7.841 -12.997 -7.264 1.00 94.19 228 PRO A N 1
ATOM 1690 C CA . PRO A 1 228 ? -8.521 -11.722 -7.108 1.00 94.19 228 PRO A CA 1
ATOM 1691 C C . PRO A 1 228 ? -10.034 -11.905 -7.077 1.00 94.19 228 PRO A C 1
ATOM 1693 O O . PRO A 1 228 ? -10.587 -12.587 -7.943 1.00 94.19 228 PRO A O 1
ATOM 1696 N N . ARG A 1 229 ? -10.694 -11.279 -6.104 1.00 95.81 229 ARG A N 1
ATOM 1697 C CA . ARG A 1 229 ? -12.157 -11.298 -6.010 1.00 95.81 229 ARG A CA 1
ATOM 1698 C C . ARG A 1 229 ? -12.767 -10.609 -7.230 1.00 95.81 229 ARG A C 1
ATOM 1700 O O . ARG A 1 229 ? -12.258 -9.591 -7.716 1.00 95.81 229 ARG A O 1
ATOM 1707 N N . THR A 1 230 ? -13.843 -11.175 -7.756 1.00 95.94 230 THR A N 1
ATOM 1708 C CA . THR A 1 230 ? -14.596 -10.610 -8.880 1.00 95.94 230 THR A CA 1
ATOM 1709 C C . THR A 1 230 ? -15.480 -9.454 -8.415 1.00 95.94 230 THR A C 1
ATOM 1711 O O . THR A 1 230 ? -15.833 -9.364 -7.242 1.00 95.94 230 THR A O 1
ATOM 1714 N N . LYS A 1 231 ? -15.892 -8.588 -9.348 1.00 95.81 231 LYS A N 1
ATOM 1715 C CA . LYS A 1 231 ? -16.870 -7.529 -9.063 1.00 95.81 231 LYS A CA 1
ATOM 1716 C C . LYS A 1 231 ? -18.160 -8.097 -8.450 1.00 95.81 231 LYS A C 1
ATOM 1718 O O . LYS A 1 231 ? -18.601 -7.615 -7.417 1.00 95.81 231 LYS A O 1
ATOM 1723 N N . ALA A 1 232 ? -18.698 -9.170 -9.030 1.00 97.00 232 ALA A N 1
ATOM 1724 C CA . ALA A 1 232 ? -19.918 -9.807 -8.536 1.00 97.00 232 ALA A CA 1
ATOM 1725 C C . ALA A 1 232 ? -19.780 -10.343 -7.099 1.00 97.00 232 ALA A C 1
ATOM 1727 O O . ALA A 1 232 ? -20.738 -10.303 -6.337 1.00 97.00 232 ALA A O 1
ATOM 1728 N N . GLU A 1 233 ? -18.599 -10.832 -6.709 1.00 96.69 233 GLU A N 1
ATOM 1729 C CA . GLU A 1 233 ? -18.345 -11.255 -5.326 1.00 96.69 233 GLU A CA 1
ATOM 1730 C C . GLU A 1 233 ? -18.254 -10.069 -4.362 1.00 96.69 233 GLU A C 1
ATOM 1732 O O . GLU A 1 233 ? -18.716 -10.181 -3.232 1.00 96.69 233 GLU A O 1
ATOM 1737 N N . LEU A 1 234 ? -17.676 -8.946 -4.797 1.00 96.06 234 LEU A N 1
ATOM 1738 C CA . LEU A 1 234 ? -17.573 -7.720 -3.998 1.00 96.06 234 LEU A CA 1
ATOM 1739 C C . LEU A 1 234 ? -18.937 -7.033 -3.812 1.00 96.06 234 LEU A C 1
ATOM 1741 O O . LEU A 1 234 ? -19.194 -6.460 -2.758 1.00 96.06 234 LEU A O 1
ATOM 1745 N N . GLU A 1 235 ? -19.820 -7.130 -4.808 1.00 95.88 235 GLU A N 1
ATOM 1746 C CA . GLU A 1 235 ? -21.192 -6.596 -4.783 1.00 95.88 235 GLU A CA 1
ATOM 1747 C C . GLU A 1 235 ? -22.217 -7.550 -4.150 1.00 95.88 235 GLU A C 1
ATOM 1749 O O . GLU A 1 235 ? -23.382 -7.186 -3.981 1.00 95.88 235 GLU A O 1
ATOM 1754 N N . ALA A 1 236 ? -21.819 -8.779 -3.811 1.00 96.31 236 ALA A N 1
ATOM 1755 C CA . ALA A 1 236 ? -22.709 -9.739 -3.174 1.00 96.31 236 ALA A CA 1
ATOM 1756 C C . ALA A 1 236 ? -23.194 -9.237 -1.801 1.00 96.31 236 ALA A C 1
ATOM 1758 O O . ALA A 1 236 ? -22.602 -8.352 -1.186 1.00 96.31 236 ALA A O 1
ATOM 1759 N N . ALA A 1 237 ? -24.266 -9.838 -1.276 1.00 95.50 237 ALA A N 1
ATOM 1760 C CA . ALA A 1 237 ? -24.872 -9.412 -0.010 1.00 95.50 237 ALA A CA 1
ATOM 1761 C C . ALA A 1 237 ? -23.918 -9.502 1.199 1.00 95.50 237 ALA A C 1
ATOM 1763 O O . ALA A 1 237 ? -24.064 -8.757 2.167 1.00 95.50 237 ALA A O 1
ATOM 1764 N N . ASP A 1 238 ? -22.938 -10.408 1.151 1.00 93.56 238 ASP A N 1
ATOM 1765 C CA . ASP A 1 238 ? -21.885 -10.525 2.161 1.00 93.56 238 ASP A CA 1
ATOM 1766 C C . ASP A 1 238 ? -20.726 -9.537 1.942 1.00 93.56 238 ASP A C 1
ATOM 1768 O O . ASP A 1 238 ? -19.831 -9.471 2.782 1.00 93.56 238 ASP A O 1
ATOM 1772 N N . GLN A 1 239 ? -20.736 -8.768 0.849 1.00 95.31 239 GLN A N 1
ATOM 1773 C CA . GLN A 1 239 ? -19.698 -7.820 0.431 1.00 95.31 239 GLN A CA 1
ATOM 1774 C C . GLN A 1 239 ? -18.297 -8.453 0.431 1.00 95.31 239 GLN A C 1
ATOM 1776 O O . GLN A 1 239 ? -17.315 -7.836 0.847 1.00 95.31 239 GLN A O 1
ATOM 1781 N N . ALA A 1 240 ? -18.215 -9.728 0.033 1.00 95.69 240 ALA A N 1
ATOM 1782 C CA . ALA A 1 240 ? -17.009 -10.552 0.091 1.00 95.69 240 ALA A CA 1
ATOM 1783 C C . ALA A 1 240 ? -16.361 -10.686 1.488 1.00 95.69 240 ALA A C 1
ATOM 1785 O O . ALA A 1 240 ? -15.175 -11.021 1.594 1.00 95.69 240 ALA A O 1
ATOM 1786 N N . TYR A 1 241 ? -17.112 -10.462 2.566 1.00 95.69 241 TYR A N 1
ATOM 1787 C CA . TYR A 1 241 ? -16.610 -10.564 3.932 1.00 95.69 241 TYR A CA 1
ATOM 1788 C C . TYR A 1 241 ? -16.058 -11.962 4.240 1.00 95.69 241 TYR A C 1
ATOM 1790 O O . TYR A 1 241 ? -16.760 -12.968 4.141 1.00 95.69 241 TYR A O 1
ATOM 1798 N N . GLY A 1 242 ? -14.782 -12.029 4.631 1.00 94.00 242 GLY A N 1
ATOM 1799 C CA . GLY A 1 242 ? -14.105 -13.294 4.936 1.00 94.00 242 GLY A CA 1
ATOM 1800 C C . GLY A 1 242 ? -13.540 -14.038 3.725 1.00 94.00 242 GLY A C 1
ATOM 1801 O O . GLY A 1 242 ? -12.931 -15.100 3.882 1.00 94.00 242 GLY A O 1
ATOM 1802 N N . ARG A 1 243 ? -13.693 -13.500 2.511 1.00 96.06 243 ARG A N 1
ATOM 1803 C CA . ARG A 1 243 ? -12.997 -14.029 1.336 1.00 96.06 243 ARG A CA 1
ATOM 1804 C C . ARG A 1 243 ? -11.535 -13.597 1.353 1.00 96.06 243 ARG A C 1
ATOM 1806 O O . ARG A 1 243 ? -11.216 -12.462 1.692 1.00 96.06 243 ARG A O 1
ATOM 1813 N N . ALA A 1 244 ? -10.665 -14.516 0.950 1.00 96.88 244 ALA A N 1
ATOM 1814 C CA . ALA A 1 244 ? -9.249 -14.250 0.761 1.00 96.88 244 ALA A CA 1
ATOM 1815 C C . ALA A 1 244 ? -9.020 -13.175 -0.313 1.00 96.88 244 ALA A C 1
ATOM 1817 O O . ALA A 1 244 ? -9.650 -13.207 -1.371 1.00 96.88 244 ALA A O 1
ATOM 1818 N N . ILE A 1 245 ? -8.089 -12.269 -0.042 1.00 96.31 245 ILE A N 1
ATOM 1819 C CA . ILE A 1 245 ? -7.717 -11.133 -0.882 1.00 96.31 245 ILE A CA 1
ATOM 1820 C C . ILE A 1 245 ? -6.398 -11.454 -1.589 1.00 96.31 245 ILE A C 1
ATOM 1822 O O . ILE A 1 245 ? -5.428 -11.891 -0.963 1.00 96.31 245 ILE A O 1
A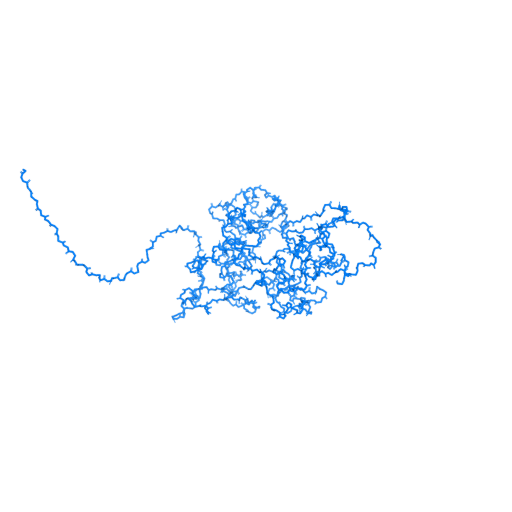TOM 1826 N N . ALA A 1 246 ? -6.342 -11.245 -2.903 1.00 95.31 246 ALA A N 1
ATOM 1827 C CA . ALA A 1 246 ? -5.101 -11.381 -3.659 1.00 95.31 246 ALA A CA 1
ATOM 1828 C C . ALA A 1 246 ? -4.238 -10.117 -3.560 1.00 95.31 246 ALA A C 1
ATOM 1830 O O . ALA A 1 246 ? -4.750 -9.002 -3.540 1.00 95.31 246 ALA A O 1
ATOM 1831 N N . CYS A 1 247 ? -2.909 -10.275 -3.604 1.00 94.38 247 CYS A N 1
ATOM 1832 C CA . CYS A 1 247 ? -1.957 -9.158 -3.509 1.00 94.38 247 CYS A CA 1
ATOM 1833 C C . CYS A 1 247 ? -2.266 -8.021 -4.498 1.00 94.38 247 CYS A C 1
ATOM 1835 O O . CYS A 1 247 ? -2.127 -6.847 -4.168 1.00 94.38 247 CYS A O 1
ATOM 1837 N N . SER A 1 248 ? -2.702 -8.386 -5.706 1.00 92.69 248 SER A N 1
ATOM 1838 C CA . SER A 1 248 ? -3.039 -7.472 -6.798 1.00 92.69 248 SER A CA 1
ATOM 1839 C C . SER A 1 248 ? -4.243 -6.576 -6.526 1.00 92.69 248 SER A C 1
ATOM 1841 O O . SER A 1 248 ? -4.420 -5.596 -7.233 1.00 92.69 248 SER A O 1
ATOM 1843 N N . GLU A 1 249 ? -5.098 -6.927 -5.564 1.00 94.69 249 GLU A N 1
ATOM 1844 C CA . GLU A 1 249 ? -6.260 -6.107 -5.204 1.00 94.69 249 GLU A CA 1
ATOM 1845 C C . GLU A 1 249 ? -5.857 -4.885 -4.378 1.00 94.69 249 GLU A C 1
ATOM 1847 O O . GLU A 1 249 ? -6.539 -3.869 -4.433 1.00 94.69 249 GLU A O 1
ATOM 1852 N N . CYS A 1 250 ? -4.740 -4.978 -3.648 1.00 96.00 250 CYS A N 1
ATOM 1853 C CA . CYS A 1 250 ? -4.287 -3.934 -2.732 1.00 96.00 250 CYS A CA 1
ATOM 1854 C C . CYS A 1 250 ? -3.023 -3.220 -3.206 1.00 96.00 250 CYS A C 1
ATOM 1856 O O . CYS A 1 250 ? -2.887 -2.019 -3.010 1.00 96.00 250 CYS A O 1
ATOM 1858 N N . HIS A 1 251 ? -2.082 -3.939 -3.822 1.00 95.31 251 HIS A N 1
ATOM 1859 C CA . HIS A 1 251 ? -0.818 -3.364 -4.292 1.00 95.31 251 HIS A CA 1
ATOM 1860 C C . HIS A 1 251 ? -0.942 -2.740 -5.685 1.00 95.31 251 HIS A C 1
ATOM 1862 O O . HIS A 1 251 ? -0.016 -2.834 -6.479 1.00 95.31 251 HIS A O 1
ATOM 1868 N N . THR A 1 252 ? -2.062 -2.085 -5.970 1.00 94.81 252 THR A N 1
ATOM 1869 C CA . THR A 1 252 ? -2.325 -1.338 -7.205 1.00 94.81 252 THR A CA 1
ATOM 1870 C C . THR A 1 252 ? -2.895 0.033 -6.865 1.00 94.81 252 THR A C 1
ATOM 1872 O O . THR A 1 252 ? -3.465 0.204 -5.785 1.00 94.81 252 THR A O 1
ATOM 1875 N N . ARG A 1 253 ? -2.773 1.004 -7.776 1.00 93.06 253 ARG A N 1
ATOM 1876 C CA . ARG A 1 253 ? -3.410 2.315 -7.605 1.00 93.06 253 ARG A CA 1
ATOM 1877 C C . ARG A 1 253 ? -4.380 2.668 -8.719 1.00 93.06 253 ARG A C 1
ATOM 1879 O O . ARG A 1 253 ? -5.538 2.957 -8.442 1.00 93.06 253 ARG A O 1
ATOM 1886 N N . ASP A 1 254 ? -3.947 2.600 -9.975 1.00 95.94 254 ASP A N 1
ATOM 1887 C CA . ASP A 1 254 ? -4.861 2.784 -11.116 1.00 95.94 254 ASP A CA 1
ATOM 1888 C C . ASP A 1 254 ? -5.841 1.603 -11.244 1.00 95.94 254 ASP A C 1
ATOM 1890 O O . ASP A 1 254 ? -6.919 1.736 -11.820 1.00 95.94 254 ASP A O 1
ATOM 1894 N N . GLY A 1 255 ? -5.484 0.449 -10.672 1.00 95.00 255 GLY A N 1
ATOM 1895 C CA . GLY A 1 255 ? -6.321 -0.742 -10.583 1.00 95.00 255 GLY A CA 1
ATOM 1896 C C . GLY A 1 255 ? -7.153 -0.865 -9.313 1.00 95.00 255 GLY A C 1
ATOM 1897 O O . GLY A 1 255 ? -7.769 -1.913 -9.117 1.00 95.00 255 GLY A O 1
ATOM 1898 N N . GLU A 1 256 ? -7.168 0.153 -8.448 1.00 94.44 256 GLU A N 1
ATOM 1899 C CA . GLU A 1 256 ? -7.911 0.110 -7.190 1.00 94.44 256 GLU A CA 1
ATOM 1900 C C . GLU A 1 256 ? -9.418 -0.029 -7.458 1.00 94.44 256 GLU A C 1
ATOM 1902 O O . GLU A 1 256 ? -10.035 0.767 -8.172 1.00 94.44 256 GLU A O 1
ATOM 1907 N N . ARG A 1 257 ? -10.022 -1.065 -6.875 1.00 93.94 257 ARG A N 1
ATOM 1908 C CA . ARG A 1 257 ? -11.463 -1.332 -6.923 1.00 93.94 257 ARG A CA 1
ATOM 1909 C C . ARG A 1 257 ? -11.978 -1.177 -5.507 1.00 93.94 257 ARG A C 1
ATOM 1911 O O . ARG A 1 257 ? -11.461 -1.845 -4.624 1.00 93.94 257 ARG A O 1
ATOM 1918 N N . ASN A 1 258 ? -12.957 -0.308 -5.306 1.00 94.19 258 ASN A N 1
ATOM 1919 C CA . ASN A 1 258 ? -13.539 -0.061 -3.996 1.00 94.19 258 ASN A CA 1
ATOM 1920 C C . ASN A 1 258 ? -15.040 0.222 -4.119 1.00 94.19 258 ASN A C 1
ATOM 1922 O O . ASN A 1 258 ? -15.592 0.367 -5.212 1.00 94.19 258 ASN A O 1
ATOM 1926 N N . HIS A 1 259 ? -15.723 0.296 -2.980 1.00 95.12 259 HIS A N 1
ATOM 1927 C CA . HIS A 1 259 ? -17.170 0.497 -2.965 1.00 95.12 259 HIS A CA 1
ATOM 1928 C C . HIS A 1 259 ? -17.592 1.813 -3.644 1.00 95.12 259 HIS A C 1
ATOM 1930 O O . HIS A 1 259 ? -18.575 1.843 -4.381 1.00 95.12 259 HIS A O 1
ATOM 1936 N N . ALA A 1 260 ? -16.808 2.884 -3.478 1.00 93.50 260 ALA A N 1
ATOM 1937 C CA . ALA A 1 260 ? -17.114 4.201 -4.036 1.00 93.50 260 ALA A CA 1
ATOM 1938 C C . ALA A 1 260 ? -17.050 4.248 -5.574 1.00 93.50 260 ALA A C 1
ATOM 1940 O O . ALA A 1 260 ? -17.728 5.075 -6.181 1.00 93.50 260 ALA A O 1
ATOM 1941 N N . ASN A 1 261 ? -16.268 3.369 -6.210 1.00 94.69 261 ASN A N 1
ATOM 1942 C CA . ASN A 1 261 ? -16.184 3.262 -7.670 1.00 94.69 261 ASN A CA 1
ATOM 1943 C C . ASN A 1 261 ? -16.999 2.095 -8.258 1.00 94.69 261 ASN A C 1
ATOM 1945 O O . ASN A 1 261 ? -16.816 1.740 -9.423 1.00 94.69 261 ASN A O 1
ATOM 1949 N N . GLY A 1 262 ? -17.896 1.484 -7.471 1.00 95.62 262 GLY A N 1
ATOM 1950 C CA . GLY A 1 262 ? -18.678 0.323 -7.910 1.00 95.62 262 GLY A CA 1
ATOM 1951 C C . GLY A 1 262 ? -17.796 -0.860 -8.324 1.00 95.62 262 GLY A C 1
ATOM 1952 O O . GLY A 1 262 ? -18.145 -1.611 -9.239 1.00 95.62 262 GLY A O 1
ATOM 1953 N N . TYR A 1 263 ? -16.618 -0.969 -7.702 1.00 96.00 263 TYR A N 1
ATOM 1954 C CA . TYR A 1 263 ? -15.580 -1.960 -7.979 1.00 96.00 263 TYR A CA 1
ATOM 1955 C C . TYR A 1 263 ? -15.114 -2.002 -9.443 1.00 96.00 263 TYR A C 1
ATOM 1957 O O . TYR A 1 263 ? -14.689 -3.050 -9.939 1.00 96.00 263 TYR A O 1
ATOM 1965 N N . VAL A 1 264 ? -15.175 -0.859 -10.132 1.00 95.94 264 VAL A N 1
ATOM 1966 C CA . VAL A 1 264 ? -14.618 -0.648 -11.473 1.00 95.94 264 VAL A CA 1
ATOM 1967 C C . VAL A 1 264 ? -13.464 0.339 -11.346 1.00 95.94 264 VAL A C 1
ATOM 1969 O O . VAL A 1 264 ? -13.670 1.516 -11.052 1.00 95.94 264 VAL A O 1
ATOM 1972 N N . SER A 1 265 ? -12.237 -0.139 -11.551 1.00 96.00 265 SER A N 1
ATOM 1973 C CA . SER A 1 265 ? -11.054 0.707 -11.401 1.00 96.00 265 SER A CA 1
ATOM 1974 C C . SER A 1 265 ? -10.910 1.714 -12.551 1.00 96.00 265 SER A C 1
ATOM 1976 O O . SER A 1 265 ? -11.450 1.497 -13.643 1.00 96.00 265 SER A O 1
ATOM 1978 N N . PRO A 1 266 ? -10.133 2.796 -12.364 1.00 95.62 266 PRO A N 1
ATOM 1979 C CA . PRO A 1 266 ? -9.726 3.675 -13.460 1.00 95.62 266 PRO A CA 1
ATOM 1980 C C . PRO A 1 266 ? -9.091 2.934 -14.651 1.00 95.62 266 PRO A C 1
ATOM 1982 O O . PRO A 1 266 ? -9.364 3.283 -15.802 1.00 95.62 266 PRO A O 1
ATOM 1985 N N . ALA A 1 267 ? -8.308 1.880 -14.402 1.00 95.31 267 ALA A N 1
ATOM 1986 C CA . ALA A 1 267 ? -7.769 1.014 -15.451 1.00 95.31 267 ALA A CA 1
ATOM 1987 C C . ALA A 1 267 ? -8.874 0.257 -16.204 1.00 95.31 267 ALA A C 1
ATOM 1989 O O . ALA A 1 267 ? -8.846 0.180 -17.434 1.00 95.31 267 ALA A O 1
ATOM 1990 N N . ASN A 1 268 ? -9.873 -0.272 -15.485 1.00 95.25 268 ASN A N 1
ATOM 1991 C CA . ASN A 1 268 ? -11.016 -0.947 -16.101 1.00 95.25 268 ASN A CA 1
ATOM 1992 C C . ASN A 1 268 ? -11.827 0.016 -16.972 1.00 95.25 268 ASN A C 1
ATOM 1994 O O . ASN A 1 268 ? -12.177 -0.324 -18.101 1.00 95.25 268 ASN A O 1
ATOM 1998 N N . ALA A 1 269 ? -12.059 1.237 -16.488 1.00 94.75 269 ALA A N 1
ATOM 1999 C CA . ALA A 1 269 ? -12.717 2.289 -17.258 1.00 94.75 269 ALA A CA 1
ATOM 2000 C C . ALA A 1 269 ? -11.924 2.683 -18.521 1.00 94.75 269 ALA A C 1
ATOM 2002 O O . ALA A 1 269 ? -12.518 3.058 -19.528 1.00 94.75 269 ALA A O 1
ATOM 2003 N N . ALA A 1 270 ? -10.595 2.546 -18.493 1.00 94.19 270 ALA A N 1
ATOM 2004 C CA . ALA A 1 270 ? -9.711 2.737 -19.643 1.00 94.19 270 ALA A CA 1
ATOM 2005 C C . ALA A 1 270 ? -9.580 1.494 -20.555 1.00 94.19 270 ALA A C 1
ATOM 2007 O O . ALA A 1 270 ? -8.765 1.491 -21.478 1.00 94.19 270 ALA A O 1
ATOM 2008 N N . GLY A 1 271 ? -10.374 0.443 -20.325 1.00 93.44 271 GLY A N 1
ATOM 2009 C CA . GLY A 1 271 ? -10.457 -0.740 -21.186 1.00 93.44 271 GLY A CA 1
ATOM 2010 C C . GLY A 1 271 ? -9.614 -1.939 -20.744 1.00 93.44 271 GLY A C 1
ATOM 2011 O O . GLY A 1 271 ? -9.616 -2.956 -21.436 1.00 93.44 271 GLY A O 1
ATOM 2012 N N . PHE A 1 272 ? -8.915 -1.878 -19.605 1.00 94.31 272 PHE A N 1
ATOM 2013 C CA . PHE A 1 272 ? -8.187 -3.041 -19.092 1.00 94.31 272 PHE A CA 1
ATOM 2014 C C . PHE A 1 272 ? -9.144 -4.063 -18.466 1.00 94.31 272 PHE A C 1
ATOM 2016 O O . PHE A 1 272 ? -9.852 -3.764 -17.508 1.00 94.31 272 PHE A O 1
ATOM 2023 N N . ALA A 1 273 ? -9.133 -5.304 -18.953 1.00 90.06 273 ALA A N 1
ATOM 2024 C CA . ALA A 1 273 ? -10.047 -6.349 -18.478 1.00 90.06 273 ALA A CA 1
ATOM 2025 C C . ALA A 1 273 ? -9.587 -7.073 -17.190 1.00 90.06 273 ALA A C 1
ATOM 2027 O O . ALA A 1 273 ? -10.261 -7.996 -16.732 1.00 90.06 273 ALA A O 1
ATOM 2028 N N . GLY A 1 274 ? -8.429 -6.712 -16.624 1.00 90.50 274 GLY A N 1
ATOM 2029 C CA . GLY A 1 274 ? -7.815 -7.405 -15.487 1.00 90.50 274 GLY A CA 1
ATOM 2030 C C . GLY A 1 274 ? -7.954 -6.693 -14.138 1.00 90.50 274 GLY A C 1
ATOM 2031 O O . GLY A 1 274 ? -8.643 -5.685 -13.995 1.00 90.50 274 GLY A O 1
ATOM 2032 N N . VAL A 1 275 ? -7.261 -7.237 -13.134 1.00 92.19 275 VAL A N 1
ATOM 2033 C CA . VAL A 1 275 ? -7.020 -6.584 -11.835 1.00 92.19 275 VAL A CA 1
ATOM 2034 C C . VAL A 1 275 ? -5.635 -5.955 -11.863 1.00 92.19 275 VAL A C 1
ATOM 2036 O O . VAL A 1 275 ? -4.731 -6.540 -12.456 1.00 92.19 275 VAL A O 1
ATOM 2039 N N . GLY A 1 276 ? -5.479 -4.796 -11.227 1.00 93.44 276 GLY A N 1
ATOM 2040 C CA . GLY A 1 276 ? -4.319 -3.921 -11.381 1.00 93.44 276 GLY A CA 1
ATOM 2041 C C . GLY A 1 276 ? -4.557 -2.850 -12.447 1.00 93.44 276 GLY A C 1
ATOM 2042 O O . GLY A 1 276 ? -5.675 -2.707 -12.948 1.00 93.44 276 GLY A O 1
ATOM 2043 N N . GLY A 1 277 ? -3.531 -2.075 -12.770 1.00 94.75 277 GLY A N 1
ATOM 2044 C CA . GLY A 1 277 ? -3.668 -0.943 -13.674 1.00 94.75 277 GLY A CA 1
ATOM 2045 C C . GLY A 1 277 ? -2.350 -0.420 -14.223 1.00 94.75 277 GLY A C 1
ATOM 2046 O O . GLY A 1 277 ? -1.324 -1.103 -14.210 1.00 94.75 277 GLY A O 1
ATOM 2047 N N . ARG A 1 278 ? -2.405 0.796 -14.766 1.00 96.50 278 ARG A N 1
ATOM 2048 C CA . ARG A 1 278 ? -1.229 1.528 -15.243 1.00 96.50 278 ARG A CA 1
ATOM 2049 C C . ARG A 1 278 ? -0.382 2.019 -14.072 1.00 96.50 278 ARG A C 1
ATOM 2051 O O . ARG A 1 278 ? -0.858 2.200 -12.955 1.00 96.50 278 ARG A O 1
ATOM 2058 N N . ILE A 1 279 ? 0.882 2.307 -14.358 1.00 97.25 279 ILE A N 1
ATOM 2059 C CA . ILE A 1 279 ? 1.850 2.757 -13.359 1.00 97.25 279 ILE A CA 1
ATOM 2060 C C . ILE A 1 279 ? 1.628 4.245 -13.081 1.00 97.25 279 ILE A C 1
ATOM 2062 O O . ILE A 1 279 ? 2.087 5.091 -13.844 1.00 97.25 279 ILE A O 1
ATOM 2066 N N . MET A 1 280 ? 0.919 4.572 -12.002 1.00 97.31 280 MET A N 1
ATOM 2067 C CA . MET A 1 280 ? 0.654 5.961 -11.609 1.00 97.31 280 MET A CA 1
ATOM 2068 C C . MET A 1 280 ? 1.946 6.715 -11.274 1.00 97.31 280 MET A C 1
ATOM 2070 O O . MET A 1 280 ? 2.816 6.214 -10.559 1.00 97.31 280 MET A O 1
ATOM 2074 N N . ALA A 1 281 ? 2.050 7.956 -11.736 1.00 96.81 281 ALA A N 1
ATOM 2075 C CA . ALA A 1 281 ? 3.195 8.828 -11.523 1.00 96.81 281 ALA A CA 1
ATOM 2076 C C . ALA A 1 281 ? 2.762 10.253 -11.155 1.00 96.81 281 ALA A C 1
ATOM 2078 O O . ALA A 1 281 ? 1.671 10.712 -11.489 1.00 96.81 281 ALA A O 1
ATOM 2079 N N . ALA A 1 282 ? 3.625 10.949 -10.417 1.00 94.75 282 ALA A N 1
ATOM 2080 C CA . ALA A 1 282 ? 3.532 12.387 -10.200 1.00 94.75 282 ALA A CA 1
ATOM 2081 C C . ALA A 1 282 ? 4.876 12.950 -9.738 1.00 94.75 282 ALA A C 1
ATOM 2083 O O . ALA A 1 282 ? 5.637 12.293 -9.029 1.00 94.75 282 ALA A O 1
ATOM 2084 N N . GLY A 1 283 ? 5.158 14.205 -10.097 1.00 91.06 283 GLY A N 1
ATOM 2085 C CA . GLY A 1 283 ? 6.395 14.876 -9.682 1.00 91.06 283 GLY A CA 1
ATOM 2086 C C . GLY A 1 283 ? 7.666 14.198 -10.212 1.00 91.06 283 GLY A C 1
ATOM 2087 O O . GLY A 1 283 ? 8.713 14.284 -9.573 1.00 91.06 283 GLY A O 1
ATOM 2088 N N . GLY A 1 284 ? 7.571 13.503 -11.352 1.00 92.19 284 GLY A N 1
ATOM 2089 C CA . GLY A 1 284 ? 8.689 12.781 -11.968 1.00 92.19 284 GLY A CA 1
ATOM 2090 C C . GLY A 1 284 ? 9.117 11.518 -11.216 1.00 92.19 284 GLY A C 1
ATOM 2091 O O . GLY A 1 284 ? 10.276 11.126 -11.316 1.00 92.19 284 GLY A O 1
ATOM 2092 N N . LEU A 1 285 ? 8.220 10.914 -10.431 1.00 95.56 285 LEU A N 1
ATOM 2093 C CA . LEU A 1 285 ? 8.406 9.627 -9.757 1.00 95.56 285 LEU A CA 1
ATOM 2094 C C . LEU A 1 285 ? 7.119 8.799 -9.850 1.00 95.56 285 LEU A C 1
ATOM 2096 O O . LEU A 1 285 ? 6.024 9.351 -9.981 1.00 95.56 285 LEU A O 1
ATOM 2100 N N . ILE A 1 286 ? 7.252 7.480 -9.731 1.00 96.69 286 ILE A N 1
ATOM 2101 C CA . ILE A 1 286 ? 6.118 6.564 -9.563 1.00 96.69 286 ILE A CA 1
ATOM 2102 C C . ILE A 1 286 ? 5.516 6.781 -8.170 1.00 96.69 286 ILE A C 1
ATOM 2104 O O . ILE A 1 286 ? 6.235 7.039 -7.198 1.00 96.69 286 ILE A O 1
ATOM 2108 N N . GLN A 1 287 ? 4.194 6.711 -8.062 1.00 93.88 287 GLN A N 1
ATOM 2109 C CA . GLN A 1 287 ? 3.486 6.968 -6.814 1.00 93.88 287 GLN A CA 1
ATOM 2110 C C . GLN A 1 287 ? 3.326 5.704 -5.965 1.00 93.88 287 GLN A C 1
ATOM 2112 O O . GLN A 1 287 ? 2.830 4.693 -6.441 1.00 93.88 287 GLN A O 1
ATOM 2117 N N . HIS A 1 288 ? 3.596 5.843 -4.664 1.00 88.88 288 HIS A N 1
ATOM 2118 C CA . HIS A 1 288 ? 3.209 4.911 -3.597 1.00 88.88 288 HIS A CA 1
ATOM 2119 C C . HIS A 1 288 ? 3.823 3.501 -3.646 1.00 88.88 288 HIS A C 1
A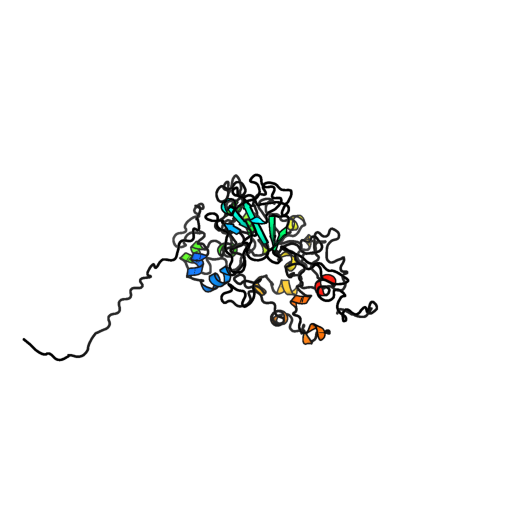TOM 2121 O O . HIS A 1 288 ? 4.550 3.154 -4.556 1.00 88.88 288 HIS A O 1
ATOM 2127 N N . HIS A 1 289 ? 3.623 2.697 -2.595 1.00 86.81 289 HIS A N 1
ATOM 2128 C CA . HIS A 1 289 ? 4.286 1.387 -2.430 1.00 86.81 289 HIS A CA 1
ATOM 2129 C C . HIS A 1 289 ? 3.468 0.221 -3.004 1.00 86.81 289 HIS A C 1
ATOM 2131 O O . HIS A 1 289 ? 3.572 -0.918 -2.554 1.00 86.81 289 HIS A O 1
ATOM 2137 N N . GLU A 1 290 ? 2.610 0.518 -3.967 1.00 88.56 290 GLU A N 1
ATOM 2138 C CA . GLU A 1 290 ? 1.688 -0.412 -4.597 1.00 88.56 290 GLU A CA 1
ATOM 2139 C C . GLU A 1 290 ? 2.277 -0.858 -5.951 1.00 88.56 290 GLU A C 1
ATOM 2141 O O . GLU A 1 290 ? 1.889 -0.360 -7.001 1.00 88.56 290 GLU A O 1
ATOM 2146 N N . GLN A 1 291 ? 3.275 -1.756 -5.941 1.00 90.19 291 GLN A N 1
ATOM 2147 C CA . GLN A 1 291 ? 4.098 -2.035 -7.138 1.00 90.19 291 GLN A CA 1
ATOM 2148 C C . GLN A 1 291 ? 3.564 -3.138 -8.073 1.00 90.19 291 GLN A C 1
ATOM 2150 O O . GLN A 1 291 ? 4.294 -3.622 -8.942 1.00 90.19 291 GLN A O 1
ATOM 2155 N N . PHE A 1 292 ? 2.316 -3.591 -7.921 1.00 93.38 292 PHE A N 1
ATOM 2156 C CA . PHE A 1 292 ? 1.759 -4.609 -8.821 1.00 93.38 292 PHE A CA 1
ATOM 2157 C C . PHE A 1 292 ? 1.620 -4.085 -10.255 1.00 93.38 292 PHE A C 1
ATOM 2159 O O . PHE A 1 292 ? 1.884 -4.823 -11.204 1.00 93.38 292 PHE A O 1
ATOM 2166 N N . ASP A 1 293 ? 1.280 -2.806 -10.410 1.00 94.75 293 ASP A N 1
ATOM 2167 C CA . ASP A 1 293 ? 1.097 -2.154 -11.712 1.00 94.75 293 ASP A CA 1
ATOM 2168 C C . ASP A 1 293 ? 2.407 -2.136 -12.522 1.00 94.75 293 ASP A C 1
ATOM 2170 O O . ASP A 1 293 ? 2.422 -2.388 -13.728 1.00 94.75 293 ASP A O 1
ATOM 2174 N N . GLU A 1 294 ? 3.540 -1.951 -11.839 1.00 93.94 294 GLU A N 1
ATOM 2175 C CA . GLU A 1 294 ? 4.884 -2.010 -12.428 1.00 93.94 294 GLU A CA 1
ATOM 2176 C C . GLU A 1 294 ? 5.200 -3.405 -12.979 1.00 93.94 294 GLU A C 1
ATOM 2178 O O . GLU A 1 294 ? 5.781 -3.548 -14.056 1.00 93.94 294 GLU A O 1
ATOM 2183 N N . LEU A 1 295 ? 4.756 -4.445 -12.269 1.00 90.69 295 LEU A N 1
ATOM 2184 C CA . LEU A 1 295 ? 4.941 -5.836 -12.662 1.00 90.69 295 LEU A CA 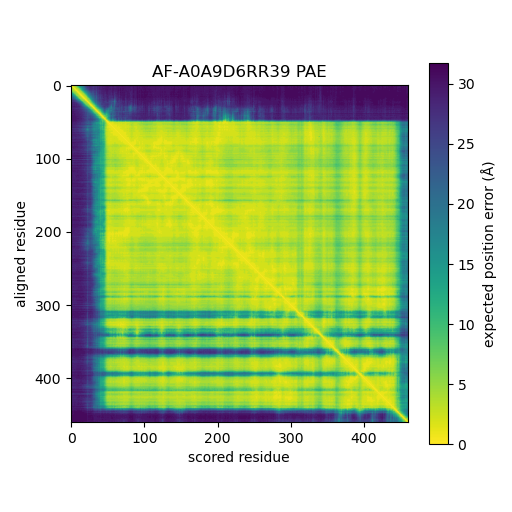1
ATOM 2185 C C . LEU A 1 295 ? 4.010 -6.256 -13.810 1.00 90.69 295 LEU A C 1
ATOM 2187 O O . LEU A 1 295 ? 4.392 -7.102 -14.628 1.00 90.69 295 LEU A O 1
ATOM 2191 N N . LEU A 1 296 ? 2.793 -5.701 -13.852 1.00 90.88 296 LEU A N 1
ATOM 2192 C CA . LEU A 1 296 ? 1.856 -5.874 -14.960 1.00 90.88 296 LEU A CA 1
ATOM 2193 C C . LEU A 1 296 ? 2.361 -5.216 -16.237 1.00 90.88 296 LEU A C 1
ATOM 2195 O O . LEU A 1 296 ? 2.086 -5.742 -17.314 1.00 90.88 296 LEU A O 1
ATOM 2199 N N . ALA A 1 297 ? 3.105 -4.115 -16.120 1.00 92.75 297 ALA A N 1
ATOM 2200 C CA . ALA A 1 297 ? 3.693 -3.415 -17.250 1.00 92.75 297 ALA A CA 1
ATOM 2201 C C . ALA A 1 297 ? 2.641 -3.075 -18.321 1.00 92.75 297 ALA A C 1
ATOM 2203 O O . ALA A 1 297 ? 2.740 -3.532 -19.452 1.00 92.75 297 ALA A O 1
ATOM 2204 N N . ILE A 1 298 ? 1.582 -2.348 -17.958 1.00 93.62 298 ILE A N 1
ATOM 2205 C CA . ILE A 1 298 ? 0.583 -1.878 -18.931 1.00 93.62 298 ILE A CA 1
ATOM 2206 C C . ILE A 1 298 ? 1.132 -0.646 -19.654 1.00 93.62 298 ILE A C 1
ATOM 2208 O O . ILE A 1 298 ? 1.659 0.262 -19.010 1.00 93.62 298 ILE A O 1
ATOM 2212 N N . ASP A 1 299 ? 0.987 -0.607 -20.978 1.00 94.31 299 ASP A N 1
ATOM 2213 C CA . ASP A 1 299 ? 1.270 0.593 -21.765 1.00 94.31 299 ASP A CA 1
ATOM 2214 C C . ASP A 1 299 ? 0.171 1.644 -21.514 1.00 94.31 299 ASP A C 1
ATOM 2216 O O . ASP A 1 299 ? -1.002 1.382 -21.819 1.00 94.31 299 ASP A O 1
ATOM 2220 N N . PRO A 1 300 ? 0.496 2.818 -20.940 1.00 95.06 300 PRO A N 1
ATOM 2221 C CA . PRO A 1 300 ? -0.505 3.841 -20.669 1.00 95.06 300 PRO A CA 1
ATOM 2222 C C . PRO A 1 300 ? -1.187 4.374 -21.939 1.00 95.06 300 PRO A C 1
ATOM 2224 O O . PRO A 1 300 ? -2.355 4.754 -21.851 1.00 95.06 300 PRO A O 1
ATOM 2227 N N . ASP A 1 301 ? -0.528 4.328 -23.102 1.00 94.56 301 ASP A N 1
ATOM 2228 C CA . ASP A 1 301 ? -1.094 4.798 -24.376 1.00 94.56 301 ASP A CA 1
ATOM 2229 C C . ASP A 1 301 ? -2.034 3.770 -25.023 1.00 94.56 301 ASP A C 1
ATOM 2231 O O . ASP A 1 301 ? -2.825 4.101 -25.908 1.00 94.56 301 ASP A O 1
ATOM 2235 N N . ASN A 1 302 ? -1.977 2.511 -24.579 1.00 94.81 302 ASN A N 1
ATOM 2236 C CA . ASN A 1 302 ? -2.806 1.430 -25.102 1.00 94.81 302 ASN A CA 1
ATOM 2237 C C . ASN A 1 302 ? -3.239 0.463 -23.994 1.00 94.81 302 ASN A C 1
ATOM 2239 O O . ASN A 1 302 ? -2.948 -0.733 -24.009 1.00 94.81 302 ASN A O 1
ATOM 2243 N N . THR A 1 303 ? -3.977 0.993 -23.020 1.00 94.12 303 THR A N 1
ATOM 2244 C CA . THR A 1 303 ? -4.426 0.240 -21.836 1.00 94.12 303 THR A CA 1
ATOM 2245 C C . THR A 1 303 ? -5.249 -1.004 -22.192 1.00 94.12 303 THR A C 1
ATOM 2247 O O . THR A 1 303 ? -5.123 -2.043 -21.540 1.00 94.12 303 THR A O 1
ATOM 2250 N N . ALA A 1 304 ? -6.050 -0.932 -23.258 1.00 94.06 304 ALA A N 1
ATOM 2251 C CA . ALA A 1 304 ? -6.885 -2.037 -23.727 1.00 94.06 304 ALA A CA 1
ATOM 2252 C C . ALA A 1 304 ? -6.076 -3.234 -24.265 1.00 94.06 304 ALA A C 1
ATOM 2254 O O . ALA A 1 304 ? -6.566 -4.362 -24.222 1.00 94.06 304 ALA A O 1
ATOM 2255 N N . ALA A 1 305 ? -4.832 -3.025 -24.718 1.00 93.06 305 ALA A N 1
ATOM 2256 C CA . ALA A 1 305 ? -3.941 -4.122 -25.105 1.00 93.06 305 ALA A CA 1
ATOM 2257 C C . ALA A 1 305 ? -3.488 -4.972 -23.904 1.00 93.06 305 ALA A C 1
ATOM 2259 O O . ALA A 1 305 ? -3.012 -6.095 -24.079 1.00 93.06 305 ALA A O 1
ATOM 2260 N N . GLY A 1 306 ? -3.671 -4.462 -22.684 1.00 90.88 306 GLY A N 1
ATOM 2261 C CA . GLY A 1 306 ? -3.362 -5.159 -21.450 1.00 90.88 306 GLY A CA 1
ATOM 2262 C C . GLY A 1 306 ? -1.873 -5.172 -21.116 1.00 90.88 306 GLY A C 1
ATOM 2263 O O . GLY A 1 306 ? -1.129 -4.236 -21.393 1.00 90.88 306 GLY A O 1
ATOM 2264 N N . SER A 1 307 ? -1.453 -6.234 -20.431 1.00 89.56 307 SER A N 1
ATOM 2265 C CA . SER A 1 307 ? -0.091 -6.375 -19.920 1.00 89.56 307 SER A CA 1
ATOM 2266 C C . SER A 1 307 ? 0.919 -6.522 -21.063 1.00 89.56 307 SER A C 1
ATOM 2268 O O . SER A 1 307 ? 0.891 -7.512 -21.792 1.00 89.56 307 SER A O 1
ATOM 2270 N N . THR A 1 308 ? 1.882 -5.600 -21.165 1.00 87.00 308 THR A N 1
ATOM 2271 C CA . THR A 1 308 ? 3.037 -5.716 -22.078 1.00 87.00 308 THR A CA 1
ATOM 2272 C C . THR A 1 308 ? 4.213 -6.437 -21.424 1.00 87.00 308 THR A C 1
ATOM 2274 O O . THR A 1 308 ? 5.365 -6.315 -21.852 1.00 87.00 308 THR A O 1
ATOM 2277 N N . ARG A 1 309 ? 3.951 -7.163 -20.335 1.00 82.25 309 ARG A N 1
ATOM 2278 C CA . ARG A 1 309 ? 4.959 -7.920 -19.604 1.00 82.25 309 ARG A CA 1
ATOM 2279 C C . ARG A 1 309 ? 5.661 -8.895 -20.541 1.00 82.25 309 ARG A C 1
ATOM 2281 O O . ARG A 1 309 ? 5.018 -9.525 -21.376 1.00 82.25 309 ARG A O 1
ATOM 2288 N N . MET A 1 310 ? 6.971 -9.058 -20.378 1.00 69.62 310 MET A N 1
ATOM 2289 C CA . MET A 1 310 ? 7.759 -9.953 -21.228 1.00 69.62 310 MET A CA 1
ATOM 2290 C C . MET A 1 310 ? 7.169 -11.374 -21.249 1.00 69.62 310 MET A C 1
ATOM 2292 O O . MET A 1 310 ? 6.774 -11.906 -20.210 1.00 69.62 310 MET A O 1
ATOM 2296 N N . ALA A 1 311 ? 7.156 -12.013 -22.423 1.00 69.56 311 ALA A N 1
ATOM 2297 C CA . ALA A 1 311 ? 6.571 -13.345 -22.615 1.00 69.56 311 ALA A CA 1
ATOM 2298 C C . ALA A 1 311 ? 7.159 -14.413 -21.670 1.00 69.56 311 ALA A C 1
ATOM 2300 O O . ALA A 1 311 ? 6.451 -15.325 -21.241 1.00 69.56 311 ALA A O 1
ATOM 2301 N N . SER A 1 312 ? 8.430 -14.272 -21.282 1.00 65.56 312 SER A N 1
ATOM 2302 C CA . SER A 1 312 ? 9.091 -15.127 -20.289 1.00 65.56 312 SER A CA 1
ATOM 2303 C C . SER A 1 312 ? 8.435 -15.038 -18.906 1.00 65.56 312 SER A C 1
ATOM 2305 O O . SER A 1 312 ? 8.164 -16.064 -18.287 1.00 65.56 312 SER A O 1
ATOM 2307 N N . PHE A 1 313 ? 8.094 -13.833 -18.444 1.00 72.12 313 PHE A N 1
ATOM 2308 C CA . PHE A 1 313 ? 7.394 -13.615 -17.174 1.00 72.12 313 PHE A CA 1
ATOM 2309 C C . PHE A 1 313 ? 5.962 -14.165 -17.203 1.00 72.12 313 PHE A C 1
ATOM 2311 O O . PHE A 1 313 ? 5.477 -14.684 -16.194 1.00 72.12 313 PHE A O 1
ATOM 2318 N N . GLN A 1 314 ? 5.288 -14.065 -18.352 1.00 70.44 314 GLN A N 1
ATOM 2319 C CA . GLN A 1 314 ? 3.947 -14.622 -18.541 1.00 70.44 314 GLN A CA 1
ATOM 2320 C C . GLN A 1 314 ? 3.978 -16.158 -18.528 1.00 70.44 314 GLN A C 1
ATOM 2322 O O . GLN A 1 314 ? 3.249 -16.784 -17.758 1.00 70.44 314 GLN A O 1
ATOM 2327 N N . THR A 1 315 ? 4.885 -16.763 -19.304 1.00 66.19 315 THR A N 1
ATOM 2328 C CA . THR A 1 315 ? 5.073 -18.223 -19.391 1.00 66.19 315 THR A CA 1
ATOM 2329 C C . THR A 1 315 ? 5.462 -18.827 -18.041 1.00 66.19 315 THR A C 1
ATOM 2331 O O . THR A 1 315 ? 4.920 -19.856 -17.643 1.00 66.19 315 THR A O 1
ATOM 2334 N N . ALA A 1 316 ? 6.329 -18.150 -17.282 1.00 63.94 316 ALA A N 1
ATOM 2335 C CA . ALA A 1 316 ? 6.725 -18.568 -15.937 1.00 63.94 316 ALA A CA 1
ATOM 2336 C C . ALA A 1 316 ? 5.632 -18.350 -14.869 1.00 63.94 316 ALA A C 1
ATOM 2338 O O . ALA A 1 316 ? 5.849 -18.681 -13.704 1.00 63.94 316 ALA A O 1
ATOM 2339 N N . LYS A 1 317 ? 4.473 -17.770 -15.233 1.00 66.31 317 LYS A N 1
ATOM 2340 C CA . LYS A 1 317 ? 3.401 -17.353 -14.307 1.00 66.31 317 LYS A CA 1
ATOM 2341 C C . LYS A 1 317 ? 3.957 -16.583 -13.106 1.00 66.31 317 LYS A C 1
ATOM 2343 O O . LYS A 1 317 ? 3.546 -16.803 -11.967 1.00 66.31 317 LYS A O 1
ATOM 2348 N N . PHE A 1 318 ? 4.923 -15.707 -13.370 1.00 74.38 318 PHE A N 1
ATOM 2349 C CA . PHE A 1 318 ? 5.725 -15.073 -12.336 1.00 74.38 318 PHE A CA 1
ATOM 2350 C C . PHE A 1 318 ? 4.851 -14.153 -11.472 1.00 74.38 318 PHE A C 1
ATOM 2352 O O . PHE A 1 318 ? 4.248 -13.209 -11.984 1.00 74.38 318 PHE A O 1
ATOM 2359 N N . THR A 1 319 ? 4.763 -14.402 -10.168 1.00 83.25 319 THR A N 1
ATOM 2360 C CA . THR A 1 319 ? 3.985 -13.591 -9.210 1.00 83.25 319 THR A CA 1
ATOM 2361 C C . THR A 1 319 ? 4.900 -12.961 -8.166 1.00 83.25 319 THR A C 1
ATOM 2363 O O . THR A 1 319 ? 6.081 -13.284 -8.101 1.00 83.25 319 THR A O 1
ATOM 2366 N N . CYS A 1 320 ? 4.359 -12.094 -7.307 1.00 89.00 320 CYS A N 1
ATOM 2367 C CA . CYS A 1 320 ? 5.103 -11.459 -6.212 1.00 89.00 320 CYS A CA 1
ATOM 2368 C C . CYS A 1 320 ? 5.871 -12.493 -5.363 1.00 89.00 320 CYS A C 1
ATOM 2370 O O . CYS A 1 320 ? 7.040 -12.309 -5.033 1.00 89.00 320 CYS A O 1
ATOM 2372 N N . THR A 1 321 ? 5.228 -13.634 -5.098 1.00 89.06 321 THR A N 1
ATOM 2373 C CA . THR A 1 321 ? 5.759 -14.745 -4.295 1.00 89.06 321 THR A CA 1
ATOM 2374 C C . THR A 1 321 ? 6.894 -15.536 -4.956 1.00 89.06 321 THR A C 1
ATOM 2376 O O . THR A 1 321 ? 7.465 -16.427 -4.333 1.00 89.06 321 THR A O 1
ATOM 2379 N N . ALA A 1 322 ? 7.248 -15.241 -6.213 1.00 87.31 322 ALA A N 1
ATOM 2380 C CA . ALA A 1 322 ? 8.441 -15.817 -6.832 1.00 87.31 322 ALA A CA 1
ATOM 2381 C C . ALA A 1 322 ? 9.725 -15.289 -6.160 1.00 87.31 322 ALA A C 1
ATOM 2383 O O . ALA A 1 322 ? 10.669 -16.058 -5.933 1.00 87.31 322 ALA A O 1
ATOM 2384 N N . CYS A 1 323 ? 9.719 -14.002 -5.782 1.00 88.25 323 CYS A N 1
ATOM 2385 C CA . CYS A 1 323 ? 10.832 -13.329 -5.108 1.00 88.25 323 CYS A CA 1
ATOM 2386 C C . CYS A 1 323 ? 10.566 -13.043 -3.631 1.00 88.25 323 CYS A C 1
ATOM 2388 O O . CYS A 1 323 ? 11.509 -13.043 -2.847 1.00 88.25 323 CYS A O 1
ATOM 2390 N N . HIS A 1 324 ? 9.317 -12.791 -3.244 1.00 91.56 324 HIS A N 1
ATOM 2391 C CA . HIS A 1 324 ? 8.973 -12.419 -1.875 1.00 91.56 324 HIS A CA 1
ATOM 2392 C C . HIS A 1 324 ? 8.454 -13.602 -1.067 1.00 91.56 324 HIS A C 1
ATOM 2394 O O . HIS A 1 324 ? 7.634 -14.382 -1.544 1.00 91.56 324 HIS A O 1
ATOM 2400 N N . ASP A 1 325 ? 8.880 -13.678 0.189 1.00 92.31 325 ASP A N 1
ATOM 2401 C CA . ASP A 1 325 ? 8.188 -14.461 1.206 1.00 92.31 325 ASP A CA 1
ATOM 2402 C C . ASP A 1 325 ? 7.176 -13.539 1.890 1.00 92.31 325 ASP A C 1
ATOM 2404 O O . ASP A 1 325 ? 7.551 -12.605 2.599 1.00 92.31 325 ASP A O 1
ATOM 2408 N N . GLN A 1 326 ? 5.886 -13.778 1.650 1.00 91.31 326 GLN A N 1
ATOM 2409 C CA . GLN A 1 326 ? 4.809 -12.915 2.138 1.00 91.31 326 GLN A CA 1
ATOM 2410 C C . GLN A 1 326 ? 4.689 -12.869 3.667 1.00 91.31 326 GLN A C 1
ATOM 2412 O O . GLN A 1 326 ? 4.000 -11.996 4.194 1.00 91.31 326 GLN A O 1
ATOM 2417 N N . HIS A 1 327 ? 5.340 -13.794 4.377 1.00 94.19 327 HIS A N 1
ATOM 2418 C CA . HIS A 1 327 ? 5.349 -13.812 5.833 1.00 94.19 327 HIS A CA 1
ATOM 2419 C C . HIS A 1 327 ? 6.587 -13.141 6.417 1.00 94.19 327 HIS A C 1
ATOM 2421 O O . HIS A 1 327 ? 6.655 -13.008 7.626 1.00 94.19 327 HIS A O 1
ATOM 2427 N N . LYS A 1 328 ? 7.562 -12.704 5.613 1.00 92.88 328 LYS A N 1
ATOM 2428 C CA . LYS A 1 328 ? 8.818 -12.140 6.122 1.00 92.88 328 LYS A CA 1
ATOM 2429 C C . LYS A 1 328 ? 8.989 -10.677 5.766 1.00 92.88 328 LYS A C 1
ATOM 2431 O O . LYS A 1 328 ? 8.585 -10.196 4.711 1.00 92.88 328 LYS A O 1
ATOM 2436 N N . VAL A 1 329 ? 9.653 -9.962 6.666 1.00 90.56 329 VAL A N 1
ATOM 2437 C CA . VAL A 1 329 ? 9.960 -8.543 6.497 1.00 90.56 329 VAL A CA 1
ATOM 2438 C C . VAL A 1 329 ? 10.911 -8.302 5.321 1.00 90.56 329 VAL A C 1
ATOM 2440 O O . VAL A 1 329 ? 11.902 -9.014 5.140 1.00 90.56 329 VAL A O 1
ATOM 2443 N N . THR A 1 330 ? 10.618 -7.272 4.526 1.00 87.38 330 THR A N 1
ATOM 2444 C CA . THR A 1 330 ? 11.379 -6.918 3.314 1.00 87.38 330 THR A CA 1
ATOM 2445 C C . THR A 1 330 ? 12.153 -5.606 3.443 1.00 87.38 330 THR A C 1
ATOM 2447 O O . THR A 1 330 ? 13.180 -5.441 2.791 1.00 87.38 330 THR A O 1
ATOM 2450 N N . ILE A 1 331 ? 11.688 -4.679 4.288 1.00 86.12 331 ILE A N 1
ATOM 2451 C CA . ILE A 1 331 ? 12.286 -3.344 4.456 1.00 86.12 331 ILE A CA 1
ATOM 2452 C C . ILE A 1 331 ? 13.411 -3.314 5.507 1.00 86.12 331 ILE A C 1
ATOM 2454 O O . ILE A 1 331 ? 14.379 -2.573 5.347 1.00 86.12 331 ILE A O 1
ATOM 2458 N N . TYR A 1 332 ? 13.329 -4.156 6.544 1.00 85.50 332 TYR A N 1
ATOM 2459 C CA . TYR A 1 332 ? 14.316 -4.229 7.626 1.00 85.50 332 TYR A CA 1
ATOM 2460 C C . TYR A 1 332 ? 15.241 -5.439 7.466 1.00 85.50 332 TYR A C 1
ATOM 2462 O O . TYR A 1 332 ? 14.796 -6.583 7.339 1.00 85.50 332 TYR A O 1
ATOM 2470 N N . LYS A 1 333 ? 16.550 -5.181 7.466 1.00 79.06 333 LYS A N 1
ATOM 2471 C CA . LYS A 1 333 ? 17.587 -6.187 7.212 1.00 79.06 333 LYS A CA 1
ATOM 2472 C C . LYS A 1 333 ? 17.939 -6.984 8.475 1.00 79.06 333 LYS A C 1
ATOM 2474 O O . LYS A 1 333 ? 17.774 -6.492 9.588 1.00 79.06 333 LYS A O 1
ATOM 2479 N N . PRO A 1 334 ? 18.540 -8.174 8.305 1.00 75.00 334 PRO A N 1
ATOM 2480 C CA . PRO A 1 334 ? 19.734 -8.607 9.004 1.00 75.00 334 PRO A CA 1
ATOM 2481 C C . PRO A 1 334 ? 20.233 -7.779 10.192 1.00 75.00 334 PRO A C 1
ATOM 2483 O O . PRO A 1 334 ? 21.038 -6.897 9.925 1.00 75.00 334 PRO A O 1
ATOM 2486 N N . GLY A 1 335 ? 19.820 -7.995 11.445 1.00 74.12 335 GLY A N 1
ATOM 2487 C CA . GLY A 1 335 ? 20.416 -7.264 12.581 1.00 74.12 335 GLY A CA 1
ATOM 2488 C C . GLY A 1 335 ? 19.897 -5.842 12.850 1.00 74.12 335 GLY A C 1
ATOM 2489 O O . GLY A 1 335 ? 20.464 -5.152 13.694 1.00 74.12 335 GLY A O 1
ATOM 2490 N N . THR A 1 336 ? 18.812 -5.394 12.204 1.00 81.88 336 THR A N 1
ATOM 2491 C CA . THR A 1 336 ? 18.049 -4.231 12.694 1.00 81.88 336 THR A CA 1
ATOM 2492 C C . THR A 1 336 ? 17.600 -4.479 14.149 1.00 81.88 336 THR A C 1
ATOM 2494 O O . THR A 1 336 ? 17.075 -5.562 14.423 1.00 81.88 336 THR A O 1
ATOM 2497 N N . PRO A 1 337 ? 17.774 -3.521 15.085 1.00 80.00 337 PRO A N 1
ATOM 2498 C CA . PRO A 1 337 ? 17.269 -3.656 16.452 1.00 80.00 337 PRO A CA 1
ATOM 2499 C C . PRO A 1 337 ? 15.780 -4.026 16.472 1.00 80.00 337 PRO A C 1
ATOM 2501 O O . PRO A 1 337 ? 14.997 -3.462 15.716 1.00 80.00 337 PRO A O 1
ATOM 2504 N N . GLY A 1 338 ? 15.405 -5.004 17.300 1.00 75.62 338 GLY A N 1
ATOM 2505 C CA . GLY A 1 338 ? 14.044 -5.559 17.341 1.00 75.62 338 GLY A CA 1
ATOM 2506 C C . GLY A 1 338 ? 13.778 -6.701 16.349 1.00 75.62 338 GLY A C 1
ATOM 2507 O O . GLY A 1 338 ? 12.748 -7.363 16.449 1.00 75.62 338 GLY A O 1
ATOM 2508 N N . ARG A 1 339 ? 14.701 -7.001 15.421 1.00 79.00 339 ARG A N 1
ATOM 2509 C CA . ARG A 1 339 ? 14.562 -8.136 14.488 1.00 79.00 339 ARG A CA 1
ATOM 2510 C C . ARG A 1 339 ? 14.992 -9.429 15.163 1.00 79.00 339 ARG A C 1
ATOM 2512 O O . ARG A 1 339 ? 16.134 -9.542 15.603 1.00 79.00 339 ARG A O 1
ATOM 2519 N N . VAL A 1 340 ? 14.101 -10.416 15.195 1.00 66.19 340 VAL A N 1
ATOM 2520 C CA . VAL A 1 340 ? 14.343 -11.720 15.824 1.00 66.19 340 VAL A CA 1
ATOM 2521 C C . VAL A 1 340 ? 14.270 -12.827 14.775 1.00 66.19 340 VAL A C 1
ATOM 2523 O O . VAL A 1 340 ? 13.236 -13.059 14.161 1.00 66.19 340 VAL A O 1
ATOM 2526 N N . GLY A 1 341 ? 15.386 -13.522 14.543 1.00 63.62 341 GLY A N 1
ATOM 2527 C CA . GLY A 1 341 ? 15.452 -14.597 13.546 1.00 63.62 341 GLY A CA 1
ATOM 2528 C C . GLY A 1 341 ? 15.202 -14.140 12.096 1.00 63.62 341 GLY A C 1
ATOM 2529 O O . GLY A 1 341 ? 15.371 -12.968 11.752 1.00 63.62 341 GLY A O 1
ATOM 2530 N N . GLY A 1 342 ? 14.845 -15.103 11.237 1.00 61.44 342 GLY A N 1
ATOM 2531 C CA . GLY A 1 342 ? 14.385 -14.885 9.859 1.00 61.44 342 GLY A CA 1
ATOM 2532 C C . GLY A 1 342 ? 15.473 -14.554 8.822 1.00 61.44 342 GLY A C 1
ATOM 2533 O O . GLY A 1 342 ? 16.245 -13.599 8.960 1.00 61.44 342 GLY A O 1
ATOM 2534 N N . GLY A 1 343 ? 15.488 -15.306 7.715 1.00 66.62 343 GLY A N 1
ATOM 2535 C CA . GLY A 1 343 ? 16.235 -14.960 6.494 1.00 66.62 343 GLY A CA 1
ATOM 2536 C C . GLY A 1 343 ? 15.677 -13.707 5.794 1.00 66.62 343 GLY A C 1
ATOM 2537 O O . GLY A 1 343 ? 14.747 -13.078 6.307 1.00 66.62 343 GLY A O 1
ATOM 2538 N N . PRO A 1 344 ? 16.229 -13.291 4.643 1.00 73.56 344 PRO A N 1
ATOM 2539 C CA . PRO A 1 344 ? 15.670 -12.172 3.888 1.00 73.56 344 PRO A CA 1
ATOM 2540 C C . PRO A 1 344 ? 14.244 -12.507 3.412 1.00 73.56 344 PRO A C 1
ATOM 2542 O O . PRO A 1 344 ? 14.000 -13.599 2.905 1.00 73.56 344 PRO A O 1
ATOM 2545 N N . GLY A 1 345 ? 13.298 -11.571 3.558 1.00 86.38 345 GLY A N 1
ATOM 2546 C CA . GLY A 1 345 ? 11.934 -11.716 3.022 1.00 86.38 345 GLY A CA 1
ATOM 2547 C C . GLY A 1 345 ? 11.827 -11.487 1.512 1.00 86.38 345 GLY A C 1
ATOM 2548 O O . GLY A 1 345 ? 10.733 -11.488 0.952 1.00 86.38 345 GLY A O 1
ATOM 2549 N N . VAL A 1 346 ? 12.960 -11.260 0.846 1.00 89.38 346 VAL A N 1
ATOM 2550 C CA . VAL A 1 346 ? 13.055 -11.021 -0.592 1.00 89.38 346 VAL A CA 1
ATOM 2551 C C . VAL A 1 346 ? 14.318 -11.671 -1.155 1.00 89.38 346 VAL A C 1
ATOM 2553 O O . VAL A 1 346 ? 15.396 -11.555 -0.575 1.00 89.38 346 VAL A O 1
ATOM 2556 N N . LYS A 1 347 ? 14.173 -12.332 -2.301 1.00 86.12 347 LYS A N 1
ATOM 2557 C CA . LYS A 1 347 ? 15.263 -12.785 -3.168 1.00 86.12 347 LYS A CA 1
ATOM 2558 C C . LYS A 1 347 ? 15.673 -11.628 -4.071 1.00 86.12 347 LYS A C 1
ATOM 2560 O O . LYS A 1 347 ? 14.895 -11.214 -4.930 1.00 86.12 347 LYS A O 1
ATOM 2565 N N . SER A 1 348 ? 16.845 -11.059 -3.831 1.00 84.12 348 SER A N 1
ATOM 2566 C CA . SER A 1 348 ? 17.293 -9.832 -4.502 1.00 84.12 348 SER A CA 1
ATOM 2567 C C . SER A 1 348 ? 18.796 -9.787 -4.779 1.00 84.12 348 SER A C 1
ATOM 2569 O O . SER A 1 348 ? 19.308 -8.756 -5.215 1.00 84.12 348 SER A O 1
ATOM 2571 N N . SER A 1 349 ? 19.508 -10.888 -4.531 1.00 86.06 349 SER A N 1
ATOM 2572 C CA . SER A 1 349 ? 20.925 -11.009 -4.868 1.00 86.06 349 SER A CA 1
ATOM 2573 C C . SER A 1 349 ? 21.125 -11.278 -6.362 1.00 86.06 349 SER A C 1
ATOM 2575 O O . SER A 1 349 ? 20.220 -11.762 -7.044 1.00 86.06 349 SER A O 1
ATOM 2577 N N . ASN A 1 350 ? 22.339 -11.042 -6.866 1.00 84.75 350 ASN A N 1
ATOM 2578 C CA . ASN A 1 350 ? 22.692 -11.407 -8.244 1.00 84.75 350 ASN A CA 1
ATOM 2579 C C . ASN A 1 350 ? 22.460 -12.898 -8.515 1.00 84.75 350 ASN A C 1
ATOM 2581 O O . ASN A 1 350 ? 21.902 -13.250 -9.549 1.00 84.75 350 ASN A O 1
ATOM 2585 N N . ALA A 1 351 ? 22.801 -13.769 -7.559 1.00 84.75 351 ALA A N 1
ATOM 2586 C CA . ALA A 1 351 ? 22.586 -15.210 -7.679 1.00 84.75 351 ALA A CA 1
ATOM 2587 C C . ALA A 1 351 ? 21.096 -15.576 -7.829 1.00 84.75 351 ALA A C 1
ATOM 2589 O O . ALA A 1 351 ? 20.746 -16.461 -8.616 1.00 84.75 351 ALA A O 1
ATOM 2590 N N . ASP A 1 352 ? 20.205 -14.860 -7.135 1.00 87.38 352 ASP A N 1
ATOM 2591 C CA . ASP A 1 352 ? 18.759 -15.059 -7.271 1.00 87.38 352 ASP A CA 1
ATOM 2592 C C . ASP A 1 352 ? 18.290 -14.730 -8.696 1.00 87.38 352 ASP A C 1
ATOM 2594 O O . ASP A 1 352 ? 17.564 -15.512 -9.311 1.00 87.38 352 ASP A O 1
ATOM 2598 N N . CYS A 1 353 ? 18.743 -13.603 -9.254 1.00 85.88 353 CYS A N 1
ATOM 2599 C CA . CYS A 1 353 ? 18.420 -13.204 -10.626 1.00 85.88 353 CYS A CA 1
ATOM 2600 C C . CYS A 1 353 ? 19.000 -14.191 -11.654 1.00 85.88 353 CYS A C 1
ATOM 2602 O O . CYS A 1 353 ? 18.312 -14.609 -12.589 1.00 85.88 353 CYS A O 1
ATOM 2604 N N . MET A 1 354 ? 20.252 -14.606 -11.458 1.00 85.62 354 MET A N 1
ATOM 2605 C CA . MET A 1 354 ? 20.977 -15.511 -12.355 1.00 85.62 354 MET A CA 1
ATOM 2606 C C . MET A 1 354 ? 20.399 -16.929 -12.387 1.00 85.62 354 MET A C 1
ATOM 2608 O O . MET A 1 354 ? 20.624 -17.642 -13.358 1.00 85.62 354 MET A O 1
ATOM 2612 N N . THR A 1 355 ? 19.584 -17.320 -11.399 1.00 85.69 355 THR A N 1
ATOM 2613 C CA . THR A 1 355 ? 18.847 -18.597 -11.435 1.00 85.69 355 THR A CA 1
ATOM 2614 C C . THR A 1 355 ? 17.961 -18.707 -12.685 1.00 85.69 355 THR A C 1
ATOM 2616 O O . THR A 1 355 ? 17.807 -19.792 -13.241 1.00 85.69 355 THR A O 1
ATOM 2619 N N . CYS A 1 356 ? 17.413 -17.582 -13.160 1.00 82.56 356 CYS A N 1
ATOM 2620 C CA . CYS A 1 356 ? 16.630 -17.508 -14.400 1.00 82.56 356 CYS A CA 1
ATOM 2621 C C . CYS A 1 356 ? 17.374 -16.803 -15.544 1.00 82.56 356 CYS A C 1
ATOM 2623 O O . CYS A 1 356 ? 17.018 -16.980 -16.709 1.00 82.56 356 CYS A O 1
ATOM 2625 N N . HIS A 1 357 ? 18.397 -16.009 -15.225 1.00 84.38 357 HIS A N 1
ATOM 2626 C CA . HIS A 1 357 ? 19.214 -15.260 -16.181 1.00 84.38 357 HIS A CA 1
ATOM 2627 C C . HIS A 1 357 ? 20.687 -15.713 -16.156 1.00 84.38 357 HIS A C 1
ATOM 2629 O O . HIS A 1 357 ? 21.568 -14.889 -15.909 1.00 84.38 357 HIS A O 1
ATOM 2635 N N . PRO A 1 358 ? 20.991 -17.001 -16.410 1.00 83.06 358 PRO A N 1
ATOM 2636 C CA . PRO A 1 358 ? 22.341 -17.546 -16.233 1.00 83.06 358 PRO A CA 1
ATOM 2637 C C . PRO A 1 358 ? 23.367 -16.959 -17.212 1.00 83.06 358 PRO A C 1
ATOM 2639 O O . PRO A 1 358 ? 24.563 -17.014 -16.952 1.00 83.06 358 PRO A O 1
ATOM 2642 N N . ASN A 1 359 ? 22.897 -16.368 -18.314 1.00 80.75 359 ASN A N 1
ATOM 2643 C CA . ASN A 1 359 ? 23.743 -15.757 -19.339 1.00 80.75 359 ASN A CA 1
ATOM 2644 C C . ASN A 1 359 ? 24.055 -14.275 -19.060 1.00 80.75 359 ASN A C 1
ATOM 2646 O O . ASN A 1 359 ? 24.798 -13.664 -19.817 1.00 80.75 359 ASN A O 1
ATOM 2650 N N . ASN A 1 360 ? 23.493 -13.691 -17.995 1.00 73.12 360 ASN A N 1
ATOM 2651 C CA . ASN A 1 360 ? 23.679 -12.283 -17.635 1.00 73.12 360 ASN A CA 1
ATOM 2652 C C . ASN A 1 360 ? 24.695 -12.152 -16.490 1.00 73.12 360 ASN A C 1
ATOM 2654 O O . ASN A 1 360 ? 24.376 -11.619 -15.427 1.00 73.12 360 ASN A O 1
ATOM 2658 N N . ASP A 1 361 ? 25.899 -12.689 -16.689 1.00 64.75 361 ASP A N 1
ATOM 2659 C CA . ASP A 1 361 ? 26.964 -12.665 -15.685 1.00 64.75 361 ASP A CA 1
ATOM 2660 C C . ASP A 1 361 ? 27.465 -11.221 -15.456 1.00 64.75 361 ASP A C 1
ATOM 2662 O O . ASP A 1 361 ? 27.970 -10.595 -16.394 1.00 64.75 361 ASP A O 1
ATOM 2666 N N . PRO A 1 362 ? 27.380 -10.671 -14.227 1.00 60.38 362 PRO A N 1
ATOM 2667 C CA . PRO A 1 362 ? 27.947 -9.363 -13.904 1.00 60.38 362 PRO A CA 1
ATOM 2668 C C . PRO A 1 362 ? 29.446 -9.261 -14.223 1.00 60.38 362 PRO A C 1
ATOM 2670 O O . PRO A 1 362 ? 29.918 -8.176 -14.564 1.00 60.38 362 PRO A O 1
ATOM 2673 N N . ALA A 1 363 ? 30.190 -10.374 -14.177 1.00 55.97 363 ALA A N 1
ATOM 2674 C CA . ALA A 1 363 ? 31.600 -10.428 -14.564 1.00 55.97 363 ALA A CA 1
ATOM 2675 C C . ALA A 1 363 ? 31.819 -10.323 -16.086 1.00 55.97 363 ALA A C 1
ATOM 2677 O O . ALA A 1 363 ? 32.917 -9.983 -16.521 1.00 55.97 363 ALA A O 1
ATOM 2678 N N . GLN A 1 364 ? 30.779 -10.566 -16.891 1.00 54.41 364 GLN A N 1
ATOM 2679 C CA . GLN A 1 364 ? 30.762 -10.337 -18.341 1.00 54.41 364 GLN A CA 1
ATOM 2680 C C . GLN A 1 364 ? 30.187 -8.967 -18.716 1.00 54.41 364 GLN A C 1
ATOM 2682 O O . GLN A 1 364 ? 30.192 -8.595 -19.892 1.00 54.41 364 GLN A O 1
ATOM 2687 N N . SER A 1 365 ? 29.705 -8.185 -17.741 1.00 55.84 365 SER A N 1
ATOM 2688 C CA . SER A 1 365 ? 29.337 -6.799 -18.004 1.00 55.84 365 SER A CA 1
ATOM 2689 C C . SER A 1 365 ? 30.578 -6.044 -18.494 1.00 55.84 365 SER A C 1
ATOM 2691 O O . SER A 1 365 ? 31.654 -6.125 -17.900 1.00 55.84 365 SER A O 1
ATOM 2693 N N . LYS A 1 366 ? 30.443 -5.271 -19.581 1.00 53.75 366 LYS A N 1
ATOM 2694 C CA . LYS A 1 366 ? 31.533 -4.448 -20.150 1.00 53.75 366 LYS A CA 1
ATOM 2695 C C . LYS A 1 366 ? 32.044 -3.350 -19.199 1.00 53.75 366 LYS A C 1
ATOM 2697 O O . LYS A 1 366 ? 32.881 -2.540 -19.584 1.00 53.75 366 LYS A O 1
ATOM 2702 N N . HIS A 1 367 ? 31.572 -3.328 -17.953 1.00 62.50 367 HIS A N 1
ATOM 2703 C CA . HIS A 1 367 ? 31.896 -2.334 -16.946 1.00 62.50 367 HIS A CA 1
ATOM 2704 C C . HIS A 1 367 ? 32.483 -3.011 -15.699 1.00 62.50 367 HIS A C 1
ATOM 2706 O O . HIS A 1 367 ? 31.811 -3.080 -14.671 1.00 62.50 367 HIS A O 1
ATOM 2712 N N . PRO A 1 368 ? 33.757 -3.455 -15.729 1.00 64.31 368 PRO A N 1
ATOM 2713 C CA . PRO A 1 368 ? 34.436 -4.024 -14.559 1.00 64.31 368 PRO A CA 1
ATOM 2714 C C . PRO A 1 368 ? 34.359 -3.125 -13.315 1.00 64.31 368 PRO A C 1
ATOM 2716 O O . PRO A 1 368 ? 34.295 -3.609 -12.188 1.00 64.31 368 PRO A O 1
ATOM 2719 N N . ALA A 1 369 ? 34.291 -1.803 -13.517 1.00 69.38 369 ALA A N 1
ATOM 2720 C CA . ALA A 1 369 ? 34.100 -0.814 -12.456 1.00 69.38 369 ALA A CA 1
ATOM 2721 C C . ALA A 1 369 ? 32.756 -0.952 -11.707 1.00 69.38 369 ALA A C 1
ATOM 2723 O O . ALA A 1 369 ? 32.644 -0.499 -10.571 1.00 69.38 369 ALA A O 1
ATOM 2724 N N . MET A 1 370 ? 31.754 -1.597 -12.311 1.00 75.81 370 MET A N 1
ATOM 2725 C CA . MET A 1 370 ? 30.420 -1.841 -11.752 1.00 75.81 370 MET A CA 1
ATOM 2726 C C . MET A 1 370 ? 30.235 -3.270 -11.223 1.00 75.81 370 MET A C 1
ATOM 2728 O O . MET A 1 370 ? 29.152 -3.600 -10.751 1.00 75.81 370 MET A O 1
ATOM 2732 N N . ALA A 1 371 ? 31.277 -4.112 -11.224 1.00 73.69 371 ALA A N 1
ATOM 2733 C CA . ALA A 1 371 ? 31.188 -5.516 -10.797 1.00 73.69 371 ALA A CA 1
ATOM 2734 C C . ALA A 1 371 ? 30.753 -5.714 -9.327 1.00 73.69 371 ALA A C 1
ATOM 2736 O O . ALA A 1 371 ? 30.373 -6.813 -8.931 1.00 73.69 371 ALA A O 1
ATOM 2737 N N . HIS A 1 372 ? 30.807 -4.655 -8.513 1.00 77.94 372 HIS A N 1
ATOM 2738 C CA . HIS A 1 372 ? 30.361 -4.646 -7.118 1.00 77.94 372 HIS A CA 1
ATOM 2739 C C . HIS A 1 372 ? 28.866 -4.314 -6.946 1.00 77.94 372 HIS A C 1
ATOM 2741 O O . HIS A 1 372 ? 28.357 -4.383 -5.827 1.00 77.94 372 HIS A O 1
ATOM 2747 N N . LEU A 1 373 ? 28.174 -3.913 -8.019 1.00 83.31 373 LEU A N 1
ATOM 2748 C CA . LEU A 1 373 ? 26.750 -3.587 -7.996 1.00 83.31 373 LEU A CA 1
ATOM 2749 C C . LEU A 1 373 ? 25.888 -4.845 -8.135 1.00 83.31 373 LEU A C 1
ATOM 2751 O O . LEU A 1 373 ? 26.288 -5.855 -8.723 1.00 83.31 373 LEU A O 1
ATOM 2755 N N . ASN A 1 374 ? 24.670 -4.771 -7.604 1.00 86.88 374 ASN A N 1
ATOM 2756 C CA . ASN A 1 374 ? 23.670 -5.809 -7.797 1.00 86.88 374 ASN A CA 1
ATOM 2757 C C . ASN A 1 374 ? 22.787 -5.501 -9.012 1.00 86.88 374 ASN A C 1
ATOM 2759 O O . ASN A 1 374 ? 22.567 -4.339 -9.349 1.00 86.88 374 ASN A O 1
ATOM 2763 N N . CYS A 1 375 ? 22.179 -6.524 -9.620 1.00 88.00 375 CYS A N 1
ATOM 2764 C CA . CYS A 1 375 ? 21.222 -6.370 -10.718 1.00 88.00 375 CYS A CA 1
ATOM 2765 C C . CYS A 1 375 ? 20.138 -5.335 -10.370 1.00 88.00 375 CYS A C 1
ATOM 2767 O O . CYS A 1 375 ? 19.791 -4.483 -11.184 1.00 88.00 375 CYS A O 1
ATOM 2769 N N . ILE A 1 376 ? 19.652 -5.361 -9.124 1.00 90.88 376 ILE A N 1
ATOM 2770 C CA . ILE A 1 376 ? 18.613 -4.460 -8.606 1.00 90.88 376 ILE A CA 1
ATOM 2771 C C . ILE A 1 376 ? 19.055 -2.996 -8.462 1.00 90.88 376 ILE A C 1
ATOM 2773 O O . ILE A 1 376 ? 18.230 -2.153 -8.108 1.00 90.88 376 ILE A O 1
ATOM 2777 N N . ASP A 1 377 ? 20.335 -2.675 -8.638 1.00 89.19 377 ASP A N 1
ATOM 2778 C CA . ASP A 1 377 ? 20.820 -1.296 -8.548 1.00 89.19 377 ASP A CA 1
ATOM 2779 C C . ASP A 1 377 ? 20.540 -0.531 -9.846 1.00 89.19 377 ASP A C 1
ATOM 2781 O O . ASP A 1 377 ? 20.162 0.636 -9.780 1.00 89.19 377 ASP A O 1
ATOM 2785 N N . CYS A 1 378 ? 20.579 -1.219 -10.993 1.00 89.50 378 CYS A N 1
ATOM 2786 C CA . CYS A 1 378 ? 20.215 -0.662 -12.301 1.00 89.50 378 CYS A CA 1
ATOM 2787 C C . CYS A 1 378 ? 18.806 -1.073 -12.755 1.00 89.50 378 CYS A C 1
ATOM 2789 O O . CYS A 1 378 ? 18.099 -0.273 -13.359 1.00 89.50 378 CYS A O 1
ATOM 2791 N N . HIS A 1 379 ? 18.384 -2.309 -12.459 1.00 91.81 379 HIS A N 1
ATOM 2792 C CA . HIS A 1 379 ? 17.099 -2.866 -12.907 1.00 91.81 379 HIS A CA 1
ATOM 2793 C C . HIS A 1 379 ? 15.957 -2.684 -11.902 1.00 91.81 379 HIS A C 1
ATOM 2795 O O . HIS A 1 379 ? 14.833 -3.057 -12.193 1.00 91.81 379 HIS A O 1
ATOM 2801 N N . MET A 1 380 ? 16.222 -2.163 -10.705 1.00 94.19 380 MET A N 1
ATOM 2802 C CA . MET A 1 380 ? 15.189 -1.801 -9.724 1.00 94.19 380 MET A CA 1
ATOM 2803 C C . MET A 1 380 ? 15.614 -0.539 -8.951 1.00 94.19 380 MET A C 1
ATOM 2805 O O . MET A 1 380 ? 15.719 -0.558 -7.716 1.00 94.19 380 MET A O 1
ATOM 2809 N N . PRO A 1 381 ? 15.936 0.569 -9.645 1.00 94.00 381 PRO A N 1
ATOM 2810 C CA . PRO A 1 381 ? 16.404 1.781 -8.995 1.00 94.00 381 PRO A CA 1
ATOM 2811 C C . PRO A 1 381 ? 15.296 2.403 -8.137 1.00 94.00 381 PRO A C 1
ATOM 2813 O O . PRO A 1 381 ? 14.108 2.078 -8.248 1.00 94.00 381 PRO A O 1
ATOM 2816 N N . LYS A 1 382 ? 15.676 3.322 -7.246 1.00 94.06 382 LYS A N 1
ATOM 2817 C CA . LYS A 1 382 ? 14.711 4.030 -6.398 1.00 94.06 382 LYS A CA 1
ATOM 2818 C C . LYS A 1 382 ? 13.940 5.074 -7.213 1.00 94.06 382 LYS A C 1
ATOM 2820 O O . LYS A 1 382 ? 14.348 6.231 -7.274 1.00 94.06 382 LYS A O 1
ATOM 2825 N N . MET A 1 383 ? 12.854 4.652 -7.853 1.00 94.62 383 MET A N 1
ATOM 2826 C CA . MET A 1 383 ? 12.007 5.475 -8.732 1.00 94.62 383 MET A CA 1
ATOM 2827 C C . MET A 1 383 ? 10.585 5.676 -8.171 1.00 94.62 383 MET A C 1
ATOM 2829 O O . MET A 1 383 ? 9.767 6.388 -8.749 1.00 94.62 383 MET A O 1
ATOM 2833 N N . VAL A 1 384 ? 10.294 5.090 -7.012 1.00 95.75 384 VAL A N 1
ATOM 2834 C CA . VAL A 1 384 ? 8.963 5.092 -6.404 1.00 95.75 384 VAL A CA 1
ATOM 2835 C C . VAL A 1 384 ? 8.967 5.945 -5.135 1.00 95.75 384 VAL A C 1
ATOM 2837 O O . VAL A 1 384 ? 9.849 5.788 -4.290 1.00 95.75 384 VAL A O 1
ATOM 2840 N N . LYS A 1 385 ? 7.983 6.841 -4.990 1.00 95.69 385 LYS A N 1
ATOM 2841 C CA . LYS A 1 385 ? 7.791 7.705 -3.815 1.00 95.69 385 LYS A CA 1
ATOM 2842 C C . LYS A 1 385 ? 6.566 7.286 -3.006 1.00 95.69 385 LYS A C 1
ATOM 2844 O O . LYS A 1 385 ? 5.428 7.571 -3.382 1.00 95.69 385 LYS A O 1
ATOM 2849 N N . SER A 1 386 ? 6.790 6.706 -1.833 1.00 93.94 386 SER A N 1
ATOM 2850 C CA . SER A 1 386 ? 5.746 6.410 -0.847 1.00 93.94 386 SER A CA 1
ATOM 2851 C C . SER A 1 386 ? 5.573 7.511 0.195 1.00 93.94 386 SER A C 1
ATOM 2853 O O . SER A 1 386 ? 4.425 7.880 0.487 1.00 93.94 386 SER A O 1
ATOM 2855 N N . ALA A 1 387 ? 6.672 8.032 0.740 1.00 94.31 387 ALA A N 1
ATOM 2856 C CA . ALA A 1 387 ? 6.707 9.073 1.761 1.00 94.31 387 ALA A CA 1
ATOM 2857 C C . ALA A 1 387 ? 7.643 10.218 1.353 1.00 94.31 387 ALA A C 1
ATOM 2859 O O . ALA A 1 387 ? 7.181 11.348 1.172 1.00 94.31 387 ALA A O 1
ATOM 2860 N N . THR A 1 388 ? 8.925 9.928 1.131 1.00 94.31 388 THR A N 1
ATOM 2861 C CA . THR A 1 388 ? 9.955 10.943 0.865 1.00 94.31 388 THR A CA 1
ATOM 2862 C C . THR A 1 388 ? 10.583 10.770 -0.512 1.00 94.31 388 THR A C 1
ATOM 2864 O O . THR A 1 388 ? 10.429 9.764 -1.202 1.00 94.31 388 THR A O 1
ATOM 2867 N N . SER A 1 389 ? 11.252 11.825 -0.958 1.00 94.25 389 SER A N 1
ATOM 2868 C CA . SER A 1 389 ? 12.047 11.826 -2.179 1.00 94.25 389 SER A CA 1
ATOM 2869 C C . SER A 1 389 ? 13.163 12.838 -2.022 1.00 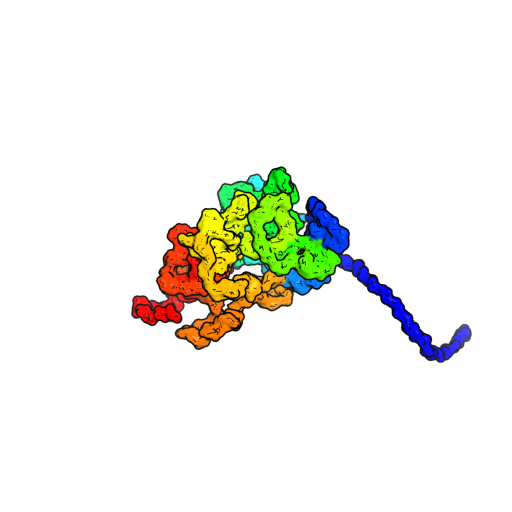94.25 389 SER A C 1
ATOM 2871 O O . SER A 1 389 ? 12.946 13.898 -1.433 1.00 94.25 389 SER A O 1
ATOM 2873 N N . ARG A 1 390 ? 14.313 12.562 -2.619 1.00 90.69 390 ARG A N 1
ATOM 2874 C CA . ARG A 1 390 ? 15.445 13.489 -2.672 1.00 90.69 390 ARG A CA 1
ATOM 2875 C C . ARG A 1 390 ? 15.881 13.707 -4.111 1.00 90.69 390 ARG A C 1
ATOM 2877 O O . ARG A 1 390 ? 15.475 12.965 -5.000 1.00 90.69 390 ARG A O 1
ATOM 2884 N N . LYS A 1 391 ? 16.734 14.699 -4.331 1.00 87.75 391 LYS A N 1
ATOM 2885 C CA . LYS A 1 391 ? 17.472 14.829 -5.589 1.00 87.75 391 LYS A CA 1
ATOM 2886 C C . LYS A 1 391 ? 18.859 14.197 -5.453 1.00 87.75 391 LYS A C 1
ATOM 2888 O O . LYS A 1 391 ? 19.387 14.116 -4.339 1.00 87.75 391 LYS A O 1
ATOM 2893 N N . SER A 1 392 ? 19.431 13.713 -6.553 1.00 82.12 392 SER A N 1
ATOM 2894 C CA . SER A 1 392 ? 20.874 13.447 -6.609 1.00 82.12 392 SER A CA 1
ATOM 2895 C C . SER A 1 392 ? 21.656 14.760 -6.466 1.00 82.12 392 SER A C 1
ATOM 2897 O O . SER A 1 392 ? 21.108 15.845 -6.675 1.00 82.12 392 SER A O 1
ATOM 2899 N N . GLY A 1 393 ? 22.906 14.664 -6.013 1.00 66.19 393 GLY A N 1
ATOM 2900 C CA . GLY A 1 393 ? 23.707 15.823 -5.611 1.00 66.19 393 GLY A CA 1
ATOM 2901 C C . GLY A 1 393 ? 24.458 16.496 -6.758 1.00 66.19 393 GLY A C 1
ATOM 2902 O O . GLY A 1 393 ? 25.171 17.463 -6.503 1.00 66.19 393 GLY A O 1
ATOM 2903 N N . GLY A 1 394 ? 24.342 15.976 -7.983 1.00 68.50 394 GLY A N 1
ATOM 2904 C CA . GLY A 1 394 ? 25.194 16.384 -9.089 1.00 68.50 394 GLY A CA 1
ATOM 2905 C C . GLY A 1 394 ? 24.666 17.393 -10.087 1.00 68.50 394 GLY A C 1
ATOM 2906 O O . GLY A 1 394 ? 23.601 17.980 -9.921 1.00 68.50 394 GLY A O 1
ATOM 2907 N N . ALA A 1 395 ? 25.482 17.627 -11.119 1.00 67.69 395 ALA A N 1
ATOM 2908 C CA . ALA A 1 395 ? 25.248 18.616 -12.167 1.00 67.69 395 ALA A CA 1
ATOM 2909 C C . ALA A 1 395 ? 23.963 18.343 -12.967 1.00 67.69 395 ALA A C 1
ATOM 2911 O O . ALA A 1 395 ? 23.376 19.275 -13.516 1.00 67.69 395 ALA A O 1
ATOM 2912 N N . VAL A 1 396 ? 23.502 17.087 -12.989 1.00 69.81 396 VAL A N 1
ATOM 2913 C CA . VAL A 1 396 ? 22.194 16.687 -13.521 1.00 69.81 396 VAL A CA 1
ATOM 2914 C C . VAL A 1 396 ? 21.375 16.031 -12.396 1.00 69.81 396 VAL A C 1
ATOM 2916 O O . VAL A 1 396 ? 21.372 14.805 -12.266 1.00 69.81 396 VAL A O 1
ATOM 2919 N N . PRO A 1 397 ? 20.681 16.819 -11.549 1.00 73.31 397 PRO A N 1
ATOM 2920 C CA . PRO A 1 397 ? 19.908 16.273 -10.442 1.00 73.31 397 PRO A CA 1
ATOM 2921 C C . PRO A 1 397 ? 18.740 15.416 -10.937 1.00 73.31 397 PRO A C 1
ATOM 2923 O O . PRO A 1 397 ? 17.870 15.896 -11.667 1.00 73.31 397 PRO A O 1
ATOM 2926 N N . VAL A 1 398 ? 18.669 14.169 -10.478 1.00 82.38 398 VAL A N 1
ATOM 2927 C CA . VAL A 1 398 ? 17.543 13.262 -10.728 1.00 82.38 398 VAL A CA 1
ATOM 2928 C C . VAL A 1 398 ? 16.729 13.067 -9.463 1.00 82.38 398 VAL A C 1
ATOM 2930 O O . VAL A 1 398 ? 17.272 13.050 -8.357 1.00 82.38 398 VAL A O 1
ATOM 2933 N N . ASN A 1 399 ? 15.414 12.925 -9.611 1.00 89.62 399 ASN A N 1
ATOM 2934 C CA . ASN A 1 399 ? 14.556 12.596 -8.483 1.00 89.62 399 ASN A CA 1
ATOM 2935 C C . ASN A 1 399 ? 14.778 11.131 -8.092 1.00 89.62 399 ASN A C 1
ATOM 2937 O O . ASN A 1 399 ? 14.756 10.238 -8.936 1.00 89.62 399 ASN A O 1
ATOM 2941 N N . ILE A 1 400 ? 14.972 10.894 -6.800 1.00 92.06 400 ILE A N 1
ATOM 2942 C CA . ILE A 1 400 ? 15.182 9.575 -6.213 1.00 92.06 400 ILE A CA 1
ATOM 2943 C C . ILE A 1 400 ? 14.090 9.361 -5.172 1.00 92.06 400 ILE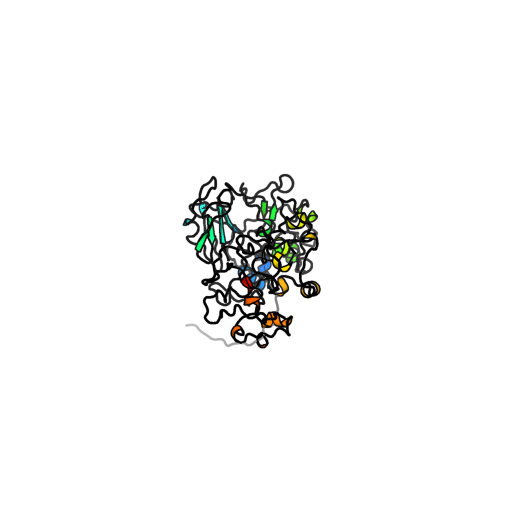 A C 1
ATOM 2945 O O . ILE A 1 400 ? 13.943 10.152 -4.234 1.00 92.06 400 ILE A O 1
ATOM 2949 N N . GLY A 1 401 ? 13.320 8.296 -5.363 1.00 94.25 401 GLY A N 1
ATOM 2950 C CA . GLY A 1 401 ? 12.276 7.876 -4.437 1.00 94.25 401 GLY A CA 1
ATOM 2951 C C . GLY A 1 401 ? 12.821 7.183 -3.186 1.00 94.25 401 GLY A C 1
ATOM 2952 O O . GLY A 1 401 ? 14.027 7.001 -3.013 1.00 94.25 401 GLY A O 1
ATOM 2953 N N . ASP A 1 402 ? 11.922 6.754 -2.311 1.00 92.88 402 ASP A N 1
ATOM 2954 C CA . ASP A 1 402 ? 12.228 5.971 -1.111 1.00 92.88 402 ASP A CA 1
ATOM 2955 C C . ASP A 1 402 ? 12.033 4.459 -1.329 1.00 92.88 402 ASP A C 1
ATOM 2957 O O . ASP A 1 402 ? 12.430 3.652 -0.485 1.00 92.88 402 ASP A O 1
ATOM 2961 N N . ILE A 1 403 ? 11.509 4.055 -2.491 1.00 93.00 403 ILE A N 1
ATOM 2962 C CA . ILE A 1 403 ? 11.212 2.664 -2.842 1.00 93.00 403 ILE A CA 1
ATOM 2963 C C . ILE A 1 403 ? 11.822 2.283 -4.196 1.00 93.00 403 ILE A C 1
ATOM 2965 O O . ILE A 1 403 ? 11.830 3.064 -5.150 1.00 93.00 403 ILE A O 1
ATOM 2969 N N . LYS A 1 404 ? 12.334 1.047 -4.265 1.00 94.19 404 LYS A N 1
ATOM 2970 C CA . LYS A 1 404 ? 12.792 0.411 -5.506 1.00 94.19 404 LYS A CA 1
ATOM 2971 C C . LYS A 1 404 ? 11.598 0.040 -6.392 1.00 94.19 404 LYS A C 1
ATOM 2973 O O . LYS A 1 404 ? 10.637 -0.561 -5.911 1.00 94.19 404 LYS A O 1
ATOM 2978 N N . THR A 1 405 ? 11.689 0.378 -7.673 1.00 95.12 405 THR A N 1
ATOM 2979 C CA . THR A 1 405 ? 10.705 -0.032 -8.683 1.00 95.12 405 THR A CA 1
ATOM 2980 C C . THR A 1 405 ? 10.799 -1.529 -8.997 1.00 95.12 405 THR A C 1
ATOM 2982 O O . THR A 1 405 ? 11.851 -2.140 -8.836 1.00 95.12 405 THR A O 1
ATOM 2985 N N . HIS A 1 406 ? 9.697 -2.113 -9.448 1.00 93.56 406 HIS A N 1
ATOM 2986 C CA . HIS A 1 406 ? 9.564 -3.435 -10.048 1.00 93.56 406 HIS A CA 1
ATOM 2987 C C . HIS A 1 406 ? 9.448 -3.364 -11.583 1.00 93.56 406 HIS A C 1
ATOM 2989 O O . HIS A 1 406 ? 9.000 -4.319 -12.217 1.00 93.56 406 HIS A O 1
ATOM 2995 N N . ILE A 1 407 ? 9.877 -2.255 -12.196 1.00 93.12 407 ILE A N 1
ATOM 2996 C CA . ILE A 1 407 ? 10.178 -2.185 -13.627 1.00 93.12 407 ILE A CA 1
ATOM 2997 C C . ILE A 1 407 ? 11.605 -2.692 -13.836 1.00 93.12 407 ILE A C 1
ATOM 2999 O O . ILE A 1 407 ? 12.556 -2.019 -13.463 1.00 93.12 407 ILE A O 1
ATOM 3003 N N . PHE A 1 408 ? 11.754 -3.853 -14.473 1.00 89.81 408 PHE A N 1
ATOM 3004 C CA . PHE A 1 408 ? 13.068 -4.475 -14.694 1.00 89.81 408 PHE A CA 1
ATOM 3005 C C . PHE A 1 408 ? 13.728 -4.080 -16.015 1.00 89.81 408 PHE A C 1
ATOM 3007 O O . PHE A 1 408 ? 14.949 -4.135 -16.155 1.00 89.81 408 PHE A O 1
ATOM 3014 N N . ARG A 1 409 ? 12.929 -3.740 -17.028 1.00 90.75 409 ARG A N 1
ATOM 3015 C CA . ARG A 1 409 ? 13.431 -3.469 -18.375 1.00 90.75 409 ARG A CA 1
ATOM 3016 C C . ARG A 1 409 ? 14.097 -2.100 -18.412 1.00 90.75 409 ARG A C 1
ATOM 3018 O O . ARG A 1 409 ? 13.434 -1.106 -18.153 1.00 90.75 409 ARG A O 1
ATOM 3025 N N . ILE A 1 410 ? 15.353 -2.045 -18.837 1.00 91.88 410 ILE A N 1
ATOM 3026 C CA . ILE A 1 410 ? 16.029 -0.796 -19.203 1.00 91.88 410 ILE A CA 1
ATOM 3027 C C . ILE A 1 410 ? 15.867 -0.606 -20.714 1.00 91.88 410 ILE A C 1
ATOM 3029 O O . ILE A 1 410 ? 16.000 -1.563 -21.478 1.00 91.88 410 ILE A O 1
ATOM 3033 N N . ASN A 1 411 ? 15.529 0.605 -21.152 1.00 91.62 411 ASN A N 1
ATOM 3034 C CA . ASN A 1 411 ? 15.403 0.939 -22.565 1.00 91.62 411 ASN A CA 1
ATOM 3035 C C . ASN A 1 411 ? 16.179 2.219 -22.887 1.00 91.62 411 ASN A C 1
ATOM 3037 O O . ASN A 1 411 ? 15.683 3.327 -22.699 1.00 91.62 411 ASN A O 1
ATOM 3041 N N . LEU A 1 412 ? 17.397 2.046 -23.397 1.00 88.94 412 LEU A N 1
ATOM 3042 C CA . LEU A 1 412 ? 18.328 3.143 -23.672 1.00 88.94 412 LEU A CA 1
ATOM 3043 C C . LEU A 1 412 ? 18.097 3.801 -25.038 1.00 88.94 412 LEU A C 1
ATOM 3045 O O . LEU A 1 412 ? 18.654 4.858 -25.309 1.00 88.94 412 LEU A O 1
ATOM 3049 N N . SER A 1 413 ? 17.210 3.242 -25.870 1.00 90.81 413 SER A N 1
ATOM 3050 C CA . SER A 1 413 ? 16.756 3.907 -27.097 1.00 90.81 413 SER A CA 1
ATOM 3051 C C . SER A 1 413 ? 15.724 5.012 -26.820 1.00 90.81 413 SER A C 1
ATOM 3053 O O . SER A 1 413 ? 15.266 5.681 -27.747 1.00 90.81 413 SER A O 1
ATOM 3055 N N . LYS A 1 414 ? 15.267 5.143 -25.570 1.00 90.12 414 LYS A N 1
ATOM 3056 C CA . LYS A 1 414 ? 14.250 6.100 -25.131 1.00 90.12 414 LYS A CA 1
ATOM 3057 C C . LYS A 1 414 ? 14.920 7.258 -24.404 1.00 90.12 414 LYS A C 1
ATOM 3059 O O . LYS A 1 414 ? 15.815 7.059 -23.589 1.00 90.12 414 LYS A O 1
ATOM 3064 N N . THR A 1 415 ? 14.474 8.476 -24.698 1.00 88.62 415 THR A N 1
ATOM 3065 C CA . THR A 1 415 ? 14.969 9.676 -24.017 1.00 88.62 415 THR A CA 1
ATOM 3066 C C . THR A 1 415 ? 14.399 9.754 -22.607 1.00 88.62 415 THR A C 1
ATOM 3068 O O . THR A 1 415 ? 13.299 9.265 -22.349 1.00 88.62 415 THR A O 1
ATOM 3071 N N . ASP A 1 416 ? 15.092 10.435 -21.700 1.00 82.81 416 ASP A N 1
ATOM 3072 C CA . ASP A 1 416 ? 14.636 10.600 -20.313 1.00 82.81 416 ASP A CA 1
ATOM 3073 C C . ASP A 1 416 ? 13.270 11.293 -20.199 1.00 82.81 416 ASP A C 1
ATOM 3075 O O . ASP A 1 416 ? 12.442 10.930 -19.366 1.00 82.81 416 ASP A O 1
ATOM 3079 N N . ALA A 1 417 ? 12.974 12.216 -21.120 1.00 83.75 417 ALA A N 1
ATOM 3080 C CA . ALA A 1 417 ? 11.666 12.862 -21.222 1.00 83.75 417 ALA A CA 1
ATOM 3081 C C . ALA A 1 417 ? 10.515 11.877 -21.510 1.00 83.75 417 ALA A C 1
ATOM 3083 O O . ALA A 1 417 ? 9.361 12.204 -21.263 1.00 83.75 417 ALA A O 1
ATOM 3084 N N . SER A 1 418 ? 10.820 10.677 -22.015 1.00 91.50 418 SER A N 1
ATOM 3085 C CA . SER A 1 418 ? 9.838 9.636 -22.336 1.00 91.50 418 SER A CA 1
ATOM 3086 C C . SER A 1 418 ? 9.658 8.589 -21.234 1.00 91.50 418 SER A C 1
ATOM 3088 O O . SER A 1 418 ? 9.040 7.555 -21.474 1.00 91.50 418 SER A O 1
ATOM 3090 N N . GLN A 1 419 ? 10.191 8.819 -20.028 1.00 94.62 419 GLN A N 1
ATOM 3091 C CA . GLN A 1 419 ? 9.931 7.944 -18.881 1.00 94.62 419 GLN A CA 1
ATOM 3092 C C . GLN A 1 419 ? 8.466 8.013 -18.412 1.00 94.62 419 GLN A C 1
ATOM 3094 O O . GLN A 1 419 ? 7.917 7.024 -17.917 1.00 94.62 419 GLN A O 1
ATOM 3099 N N . PHE A 1 420 ? 7.835 9.174 -18.580 1.00 96.25 420 PHE A N 1
ATOM 3100 C CA . PHE A 1 420 ? 6.464 9.448 -18.165 1.00 96.25 420 PHE A CA 1
ATOM 3101 C C . PHE A 1 420 ? 5.631 9.936 -19.349 1.00 96.25 420 PHE A C 1
ATOM 3103 O O . PHE A 1 420 ? 6.173 10.439 -20.336 1.00 96.25 420 PHE A O 1
ATOM 3110 N N . THR A 1 421 ? 4.309 9.806 -19.249 1.00 96.56 421 THR A N 1
ATOM 3111 C CA . THR A 1 421 ? 3.372 10.438 -20.185 1.00 96.56 421 THR A CA 1
ATOM 3112 C C . THR A 1 421 ? 3.550 11.956 -20.177 1.00 96.56 421 THR A C 1
ATOM 3114 O O . THR A 1 421 ? 4.046 12.533 -19.209 1.00 96.56 421 THR A O 1
ATOM 3117 N N . ALA A 1 422 ? 3.126 12.631 -21.249 1.00 94.69 422 ALA A N 1
ATOM 3118 C CA . ALA A 1 422 ? 3.297 14.081 -21.382 1.00 94.69 422 ALA A CA 1
ATOM 3119 C C . ALA A 1 422 ? 2.628 14.884 -20.246 1.00 94.69 422 ALA A C 1
ATOM 3121 O O . ALA A 1 422 ? 3.109 15.953 -19.879 1.00 94.69 422 ALA A O 1
ATOM 3122 N N . ASP A 1 423 ? 1.543 14.361 -19.665 1.00 94.75 423 ASP A N 1
ATOM 3123 C CA . ASP A 1 423 ? 0.864 14.946 -18.502 1.00 94.75 423 ASP A CA 1
ATOM 3124 C C . ASP A 1 423 ? 1.470 14.524 -17.149 1.00 94.75 423 ASP A C 1
ATOM 3126 O O . ASP A 1 423 ? 1.017 14.972 -16.095 1.00 94.75 423 ASP A O 1
ATOM 3130 N N . GLY A 1 424 ? 2.487 13.660 -17.170 1.00 95.25 424 GLY A N 1
ATOM 3131 C CA . GLY A 1 424 ? 3.203 13.156 -16.004 1.00 95.25 424 GLY A CA 1
ATOM 3132 C C . GLY A 1 424 ? 2.396 12.222 -15.102 1.00 95.25 424 GLY A C 1
ATOM 3133 O O . GLY A 1 424 ? 2.875 11.924 -14.007 1.00 95.25 424 GLY A O 1
ATOM 3134 N N . LYS A 1 425 ? 1.196 11.785 -15.515 1.00 96.06 425 LYS A N 1
ATOM 3135 C CA . LYS A 1 425 ? 0.298 10.960 -14.688 1.00 96.06 425 LYS A CA 1
ATOM 3136 C C . LYS A 1 425 ? 0.643 9.481 -14.683 1.00 96.06 425 LYS A C 1
ATOM 3138 O O . LYS A 1 425 ? 0.275 8.794 -13.732 1.00 96.06 425 LYS A O 1
ATOM 3143 N N . PHE A 1 426 ? 1.330 8.993 -15.712 1.00 97.31 426 PHE A N 1
ATOM 3144 C CA . PHE A 1 426 ? 1.730 7.595 -15.802 1.00 97.31 426 PHE A CA 1
ATOM 3145 C C . PHE A 1 426 ? 3.208 7.457 -16.153 1.00 97.31 426 PHE A C 1
ATOM 3147 O O . PHE A 1 426 ? 3.769 8.283 -16.872 1.00 97.31 426 PHE A O 1
ATOM 3154 N N . ALA A 1 427 ? 3.839 6.400 -15.651 1.00 96.94 427 ALA A N 1
ATOM 3155 C CA . ALA A 1 427 ? 5.147 5.948 -16.099 1.00 96.94 427 ALA A CA 1
ATOM 3156 C C . ALA A 1 427 ? 4.991 4.862 -17.168 1.00 96.94 427 ALA A C 1
ATOM 3158 O O . ALA A 1 427 ? 4.094 4.021 -17.088 1.00 96.94 427 ALA A O 1
ATOM 3159 N N . TYR A 1 428 ? 5.896 4.850 -18.142 1.00 96.25 428 TYR A N 1
ATOM 3160 C CA . TYR A 1 428 ? 6.009 3.727 -19.066 1.00 96.25 428 TYR A CA 1
ATOM 3161 C C . TYR A 1 428 ? 6.736 2.545 -18.407 1.00 96.25 428 TYR A C 1
ATOM 3163 O O . TYR A 1 428 ? 7.594 2.757 -17.547 1.00 96.25 428 TYR A O 1
ATOM 3171 N N . PRO A 1 429 ? 6.457 1.293 -18.822 1.00 94.31 429 PRO A N 1
ATOM 3172 C CA . PRO A 1 429 ? 7.011 0.088 -18.201 1.00 94.31 429 PRO A CA 1
ATOM 3173 C C . PRO A 1 429 ? 8.449 -0.235 -18.656 1.00 94.31 429 PRO A C 1
ATOM 3175 O O . PRO A 1 429 ? 8.785 -1.369 -19.011 1.00 94.31 429 PRO A O 1
ATOM 3178 N N . TYR A 1 430 ? 9.313 0.774 -18.670 1.00 94.50 430 TYR A N 1
ATOM 3179 C CA . TYR A 1 430 ? 10.752 0.663 -18.899 1.00 94.50 430 TYR A CA 1
ATOM 3180 C C . TYR A 1 430 ? 11.487 1.754 -18.120 1.00 94.50 430 TYR A C 1
ATOM 3182 O O . TYR A 1 430 ? 10.892 2.768 -17.784 1.00 94.50 430 TYR A O 1
ATOM 3190 N N . LEU A 1 431 ? 12.777 1.563 -17.865 1.00 94.62 431 LEU A N 1
ATOM 3191 C CA . LEU A 1 431 ? 13.662 2.544 -17.245 1.00 94.62 431 LEU A CA 1
ATOM 3192 C C . LEU A 1 431 ? 14.495 3.246 -18.317 1.00 94.62 431 LEU A C 1
ATOM 3194 O O . LEU A 1 431 ? 15.137 2.575 -19.130 1.00 94.62 431 LEU A O 1
ATOM 3198 N N . THR A 1 432 ? 14.513 4.576 -18.308 1.00 93.44 432 THR A N 1
ATOM 3199 C CA . THR A 1 432 ? 15.467 5.368 -19.101 1.00 93.44 432 THR A CA 1
ATOM 3200 C C . THR A 1 432 ? 16.829 5.459 -18.396 1.00 93.44 432 THR A C 1
ATOM 3202 O O . THR A 1 432 ? 16.978 5.061 -17.233 1.00 93.44 432 THR A O 1
ATOM 3205 N N . ALA A 1 433 ? 17.837 6.009 -19.083 1.00 89.19 433 ALA A N 1
ATOM 3206 C CA . ALA A 1 433 ? 19.179 6.206 -18.526 1.00 89.19 433 ALA A CA 1
ATOM 3207 C C . ALA A 1 433 ? 19.168 7.056 -17.239 1.00 89.19 433 ALA A C 1
ATOM 3209 O O . ALA A 1 433 ? 19.884 6.742 -16.284 1.00 89.19 433 ALA A O 1
ATOM 3210 N N . GLN A 1 434 ? 18.296 8.069 -17.158 1.00 87.44 434 GLN A N 1
ATOM 3211 C CA . GLN A 1 434 ? 18.113 8.897 -15.962 1.00 87.44 434 GLN A CA 1
ATOM 321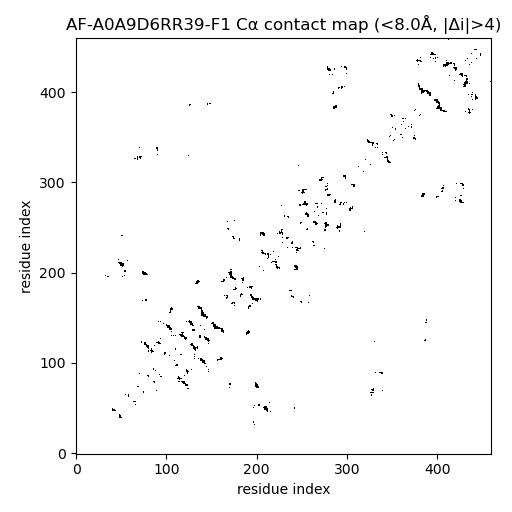2 C C . GLN A 1 434 ? 17.881 8.086 -14.690 1.00 87.44 434 GLN A C 1
ATOM 3214 O O . GLN A 1 434 ? 18.468 8.387 -13.651 1.00 87.44 434 GLN A O 1
ATOM 3219 N N . PHE A 1 435 ? 17.031 7.064 -14.751 1.00 90.50 435 PHE A N 1
ATOM 3220 C CA . PHE A 1 435 ? 16.668 6.300 -13.561 1.00 90.50 435 PHE A CA 1
ATOM 3221 C C . PHE A 1 435 ? 17.583 5.102 -13.335 1.00 90.50 435 PHE A C 1
ATOM 3223 O O . PHE A 1 435 ? 17.886 4.804 -12.181 1.00 90.50 435 PHE A O 1
ATOM 3230 N N . ALA A 1 436 ? 18.062 4.456 -14.401 1.00 90.75 436 ALA A N 1
ATOM 3231 C CA . ALA A 1 436 ? 18.951 3.301 -14.294 1.00 90.75 436 ALA A CA 1
ATOM 3232 C C . ALA A 1 436 ? 20.403 3.676 -13.931 1.00 90.75 436 ALA A C 1
ATOM 3234 O O . ALA A 1 436 ? 21.071 2.909 -13.239 1.00 90.75 436 ALA A O 1
ATOM 3235 N N . CYS A 1 437 ? 20.886 4.846 -14.372 1.00 86.62 437 CYS A N 1
ATOM 3236 C CA . CYS A 1 437 ? 22.308 5.210 -14.314 1.00 86.62 437 CYS A CA 1
ATOM 3237 C C . CYS A 1 437 ? 22.569 6.471 -13.470 1.00 86.62 437 CYS A C 1
ATOM 3239 O O . CYS A 1 437 ? 23.466 6.486 -12.620 1.00 86.62 437 CYS A O 1
ATOM 3241 N N . HIS A 1 438 ? 21.786 7.540 -13.656 1.00 85.69 438 HIS A N 1
ATOM 3242 C CA . HIS A 1 438 ? 22.113 8.865 -13.095 1.00 85.69 438 HIS A CA 1
ATOM 3243 C C . HIS A 1 438 ? 21.837 9.009 -11.586 1.00 85.69 438 HIS A C 1
ATOM 3245 O O . HIS A 1 438 ? 22.078 10.065 -11.005 1.00 85.69 438 HIS A O 1
ATOM 3251 N N . GLN A 1 439 ? 21.394 7.946 -10.901 1.00 84.06 439 GLN A N 1
ATOM 3252 C CA . GLN A 1 439 ? 21.430 7.908 -9.430 1.00 84.06 439 GLN A CA 1
ATOM 3253 C C . GLN A 1 439 ? 22.865 7.803 -8.883 1.00 84.06 439 GLN A C 1
ATOM 3255 O O . GLN A 1 439 ? 23.103 8.137 -7.721 1.00 84.06 439 GLN A O 1
ATOM 3260 N N . CYS A 1 440 ? 23.811 7.334 -9.705 1.00 80.88 440 CYS A N 1
ATOM 3261 C CA . CYS A 1 440 ? 25.246 7.301 -9.409 1.00 80.88 440 CYS A CA 1
ATOM 3262 C C . CYS A 1 440 ? 26.063 8.183 -10.360 1.00 80.88 440 CYS A C 1
ATOM 3264 O O . CYS A 1 440 ? 27.050 8.765 -9.915 1.00 80.88 440 CYS A O 1
ATOM 3266 N N . HIS A 1 441 ? 25.632 8.286 -11.620 1.00 81.31 441 HIS A N 1
ATOM 3267 C CA . HIS A 1 441 ? 26.252 9.091 -12.674 1.00 81.31 441 HIS A CA 1
ATOM 3268 C C . HIS A 1 441 ? 25.546 10.447 -12.820 1.00 81.31 441 HIS A C 1
ATOM 3270 O O . HIS A 1 441 ? 24.907 10.728 -13.831 1.00 81.31 441 HIS A O 1
ATOM 3276 N N . ASP A 1 442 ? 25.563 11.257 -11.761 1.00 70.88 442 ASP A N 1
ATOM 3277 C CA . ASP A 1 442 ? 24.869 12.552 -11.717 1.00 70.88 442 ASP A CA 1
ATOM 3278 C C . ASP A 1 442 ? 25.735 13.732 -12.204 1.00 70.88 442 ASP A C 1
ATOM 3280 O O . ASP A 1 442 ? 25.346 14.896 -12.068 1.00 70.88 442 ASP A O 1
ATOM 3284 N N . GLY A 1 443 ? 26.906 13.447 -12.781 1.00 66.69 443 GLY A N 1
ATOM 3285 C CA . GLY A 1 443 ? 27.843 14.430 -13.318 1.00 66.69 443 GLY A CA 1
ATOM 3286 C C . GLY A 1 443 ? 28.821 14.995 -12.285 1.00 66.69 443 GLY A C 1
ATOM 3287 O O . GLY A 1 443 ? 29.513 15.966 -12.583 1.00 66.69 443 GLY A O 1
ATOM 3288 N N . THR A 1 444 ? 28.881 14.436 -11.069 1.00 58.69 444 THR A N 1
ATOM 3289 C CA . THR A 1 444 ? 29.849 14.851 -10.026 1.00 58.69 444 THR A CA 1
ATOM 3290 C C . THR A 1 444 ? 31.098 13.996 -9.959 1.00 58.69 444 THR A C 1
ATOM 3292 O O . THR A 1 444 ? 32.085 14.395 -9.335 1.00 58.69 444 THR A O 1
ATOM 3295 N N . ARG A 1 445 ? 31.080 12.804 -10.557 1.00 58.38 445 ARG A N 1
ATOM 3296 C CA . ARG A 1 445 ? 32.189 11.861 -10.439 1.00 58.38 445 ARG A CA 1
ATOM 3297 C C . ARG A 1 445 ? 33.152 12.052 -11.603 1.00 58.38 445 ARG A C 1
ATOM 3299 O O . ARG A 1 445 ? 32.734 12.153 -12.744 1.00 58.38 445 ARG A O 1
ATOM 3306 N N . ALA A 1 446 ? 34.460 12.028 -11.342 1.00 44.19 446 ALA A N 1
ATOM 3307 C CA . ALA A 1 446 ? 35.495 12.209 -12.374 1.00 44.19 446 ALA A CA 1
ATOM 3308 C C . ALA A 1 446 ? 35.476 11.142 -13.499 1.00 44.19 446 ALA A C 1
ATOM 3310 O O . ALA A 1 446 ? 36.142 11.308 -14.520 1.00 44.19 446 ALA A O 1
ATOM 3311 N N . HIS A 1 447 ? 34.740 10.041 -13.305 1.00 52.38 447 HIS A N 1
ATOM 3312 C CA . HIS A 1 447 ? 34.488 9.002 -14.308 1.00 52.38 447 HIS A CA 1
ATOM 3313 C C . HIS A 1 447 ? 33.147 9.152 -15.037 1.00 52.38 447 HIS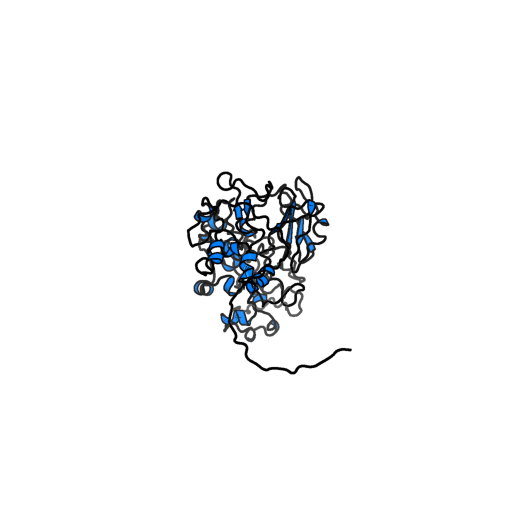 A C 1
ATOM 3315 O O . HIS A 1 447 ? 32.929 8.418 -15.996 1.00 52.38 447 HIS A O 1
ATOM 3321 N N . ASP A 1 448 ? 32.300 10.115 -14.656 1.00 48.91 448 ASP A N 1
ATOM 3322 C CA . ASP A 1 448 ? 31.230 10.641 -15.513 1.00 48.91 448 ASP A CA 1
ATOM 3323 C C . ASP A 1 448 ? 31.910 11.502 -16.581 1.00 48.91 448 ASP A C 1
ATOM 3325 O O . ASP A 1 448 ? 31.836 12.733 -16.579 1.00 48.91 448 ASP A O 1
ATOM 3329 N N . ARG A 1 449 ? 32.742 10.865 -17.411 1.00 42.25 449 ARG A N 1
ATOM 3330 C CA . ARG A 1 449 ? 33.507 11.586 -18.416 1.00 42.25 449 ARG A CA 1
ATOM 3331 C C . ARG A 1 449 ? 32.529 12.218 -19.397 1.00 42.25 449 ARG A C 1
ATOM 3333 O O . ARG A 1 449 ? 31.489 11.684 -19.747 1.00 42.25 449 ARG A O 1
ATOM 3340 N N . THR A 1 450 ? 32.889 13.426 -19.783 1.00 39.12 450 THR A N 1
ATOM 3341 C CA . THR A 1 450 ? 32.178 14.339 -20.665 1.00 39.12 450 THR A CA 1
ATOM 3342 C C . THR A 1 450 ? 32.348 13.970 -22.140 1.00 39.12 450 THR A C 1
ATOM 3344 O O . THR A 1 450 ? 32.527 14.853 -22.980 1.00 39.12 450 THR A O 1
ATOM 3347 N N . ASP A 1 451 ? 32.308 12.691 -22.501 1.00 37.69 451 ASP A N 1
ATOM 3348 C CA . ASP A 1 451 ? 32.345 12.252 -23.894 1.00 37.69 451 ASP A CA 1
ATOM 3349 C C . ASP A 1 451 ? 30.955 12.364 -24.529 1.00 37.69 451 ASP A C 1
ATOM 3351 O O . ASP A 1 451 ? 30.301 11.404 -24.919 1.00 37.69 451 ASP A O 1
ATOM 3355 N N . ARG A 1 452 ? 30.543 13.616 -24.760 1.00 37.56 452 ARG A N 1
ATOM 3356 C CA . ARG A 1 452 ? 29.443 13.988 -25.669 1.00 37.56 452 ARG A CA 1
ATOM 3357 C C . ARG A 1 452 ? 29.707 13.602 -27.140 1.00 37.56 452 ARG A C 1
ATOM 3359 O O . ARG A 1 452 ? 29.153 14.235 -28.031 1.00 37.56 452 ARG A O 1
ATOM 3366 N N . ASN A 1 453 ? 30.571 12.625 -27.411 1.00 33.06 453 ASN A N 1
ATOM 3367 C CA . ASN A 1 453 ? 31.038 12.298 -28.753 1.00 33.06 453 ASN A CA 1
ATOM 3368 C C . ASN A 1 453 ? 31.228 10.800 -29.027 1.00 33.06 453 ASN A C 1
ATOM 3370 O O . ASN A 1 453 ? 31.915 10.455 -29.983 1.00 33.06 453 ASN A O 1
ATOM 3374 N N . GLU A 1 454 ? 30.590 9.909 -28.268 1.00 38.22 454 GLU A N 1
ATOM 3375 C CA . GLU A 1 454 ? 30.523 8.497 -28.654 1.00 38.22 454 GLU A CA 1
ATOM 3376 C C . GLU A 1 454 ? 29.137 8.150 -29.198 1.00 38.22 454 GLU A C 1
ATOM 3378 O O . GLU A 1 454 ? 28.253 7.644 -28.514 1.00 38.22 454 GLU A O 1
ATOM 3383 N N . SER A 1 455 ? 28.983 8.364 -30.502 1.00 32.81 455 SER A N 1
ATOM 3384 C CA . SER A 1 455 ? 27.968 7.747 -31.367 1.00 32.81 455 SER A CA 1
ATOM 3385 C C . SER A 1 455 ? 28.137 6.216 -31.494 1.00 32.81 455 SER A C 1
ATOM 3387 O O . SER A 1 455 ? 27.735 5.627 -32.493 1.00 32.81 455 SER A O 1
ATOM 3389 N N . GLY A 1 456 ? 28.747 5.566 -30.496 1.00 30.16 456 GLY A N 1
ATOM 3390 C CA . GLY A 1 456 ? 29.253 4.196 -30.569 1.00 30.16 456 GLY A CA 1
ATOM 3391 C C . GLY A 1 456 ? 29.016 3.330 -29.331 1.00 30.16 456 GLY A C 1
ATOM 3392 O O . GLY A 1 456 ? 29.450 2.179 -29.333 1.00 30.16 456 GLY A O 1
ATOM 3393 N N . PHE A 1 457 ? 28.301 3.805 -28.303 1.00 33.47 457 PHE A N 1
ATOM 3394 C CA . PHE A 1 457 ? 27.756 2.893 -27.293 1.00 33.47 457 PHE A CA 1
ATOM 3395 C C . PHE A 1 457 ? 26.504 2.221 -27.850 1.00 33.47 457 PHE A C 1
ATOM 3397 O O . PHE A 1 457 ? 25.370 2.635 -27.613 1.00 33.47 457 PHE A O 1
ATOM 3404 N N . ASP A 1 458 ? 26.746 1.178 -28.639 1.00 26.34 458 ASP A N 1
ATOM 3405 C CA . ASP A 1 458 ? 25.720 0.228 -29.026 1.00 26.34 458 ASP A CA 1
ATOM 3406 C C . ASP A 1 458 ? 25.310 -0.547 -27.768 1.00 26.34 458 ASP A C 1
ATOM 3408 O O . ASP A 1 458 ? 26.000 -1.460 -27.298 1.00 26.34 458 ASP A O 1
ATOM 3412 N N . PHE A 1 459 ? 24.219 -0.096 -27.153 1.00 32.94 459 PHE A N 1
ATOM 3413 C CA . PHE A 1 459 ? 23.523 -0.818 -26.100 1.00 32.94 459 PHE A CA 1
ATOM 3414 C C . PHE A 1 459 ? 22.776 -1.995 -26.742 1.00 32.94 459 PHE A C 1
ATOM 3416 O O . PHE A 1 459 ? 21.562 -1.943 -26.941 1.00 32.94 459 PHE A O 1
ATOM 3423 N N . HIS A 1 460 ? 23.529 -3.023 -27.129 1.00 27.55 460 HIS A N 1
ATOM 3424 C CA . HIS A 1 460 ? 23.007 -4.349 -27.454 1.00 27.55 460 HIS A CA 1
ATOM 3425 C C . HIS A 1 460 ? 22.920 -5.220 -26.205 1.00 27.55 460 HIS A C 1
ATOM 3427 O O . HIS A 1 460 ? 23.915 -5.256 -25.440 1.00 27.55 460 HIS A O 1
#

Sequence (460 aa):
MTPRLGAPLSLLAAFLLLFSLGCSTGGGGDDPTLSVAVSRQPTIPGQGTRVFVSAEACQNCHGAIYADFRQTGHPYKLNKVVNGQMPTYPYSSIAGALERITGAVNSLGAPQSYADVSYVIGGFGWKARWMDRNGFIVTGTGVQYNLDDGSMSAYNAAQVDKKYDCGECHTTGWRPFDAALNPNRQDNLPGMEGTFHSTGVQCEACHGLGGIHVATMNKADIVRKATPRTKAELEAADQAYGRAIACSECHTRDGERNHANGYVSPANAAGFAGVGGRIMAAGGLIQHHEQFDELLAIDPDNTAAGSTRMASFQTAKFTCTACHDQHKVTIYKPGTPGRVGGGPGVKSSNADCMTCHPNNDPAQSKHPAMAHLNCIDCHMPKMVKSATSRKSGGAVPVNIGDIKTHIFRINLSKTDASQFTADGKFAYPYLTAQFACHQCHDGTRAHDRTDRNESGFDFH

Solvent-accessible surface area (backbone atoms only — not comparable to full-atom values): 25988 Å² total; per-residue (Å²): 136,84,82,85,91,85,86,90,85,84,90,86,82,85,89,77,91,80,93,74,94,73,85,79,90,74,91,75,85,91,70,89,78,76,78,74,92,67,85,82,56,77,72,48,92,95,52,47,40,70,34,81,57,64,60,70,59,47,28,79,80,38,46,71,56,42,58,36,32,71,58,30,55,46,50,36,34,25,37,70,38,57,94,42,38,79,76,86,47,68,76,37,79,67,81,76,50,63,83,60,54,36,66,47,47,28,90,87,47,64,58,87,47,43,73,34,30,40,35,33,42,36,47,50,80,44,37,31,36,45,16,33,67,50,33,19,39,53,15,1,56,20,35,29,39,24,64,86,81,68,46,67,33,62,37,63,53,87,46,58,59,35,60,42,67,63,40,75,67,30,21,12,40,32,33,63,49,33,87,87,73,30,75,52,31,42,94,73,20,82,16,28,44,17,34,58,70,43,65,1,37,43,62,44,23,40,26,10,35,39,28,27,18,73,70,67,72,41,76,86,47,41,47,89,72,43,57,69,75,51,57,70,48,51,72,33,82,66,37,43,52,40,52,31,45,18,70,47,60,51,25,18,67,33,16,38,50,43,80,93,55,73,46,50,13,67,22,39,77,56,49,23,92,67,84,22,22,39,29,44,23,49,96,83,28,35,52,42,87,32,54,44,9,36,58,39,17,20,41,73,93,44,33,56,77,32,62,66,46,56,68,67,48,59,74,65,64,65,51,74,67,75,42,33,43,93,43,35,30,72,89,65,57,93,82,42,73,73,63,76,78,80,77,78,13,50,61,68,50,52,69,57,55,31,74,81,38,73,86,69,46,59,88,71,41,97,45,74,92,52,54,86,60,47,60,47,55,47,31,21,24,42,41,14,32,64,63,50,70,46,66,41,93,29,82,52,62,33,71,31,29,72,32,62,37,56,38,58,45,73,39,79,93,44,57,59,82,64,35,35,45,97,86,36,51,32,33,44,63,42,33,20,52,56,58,36,45,21,78,77,55,15,59,70,47,92,80,53,63,85,67,92,75,64,98,69,79,75,88,120

pLDDT: mean 83.7, std 21.15, range [24.5, 98.81]

Secondary structure (DSSP, 8-state):
---------------------------------------PPPBPTTS-B----HHHHHHHHHHHHHHHHTTSSGGGSEEE-BTTBPPP-SS---TTTGGG-EEE--TT-S--SGGGEEEEEE-SSSEEEEEETTSPBP-EEEEEEETTT--EEEESTT-TTB-B-THHHHEES-EE-BTTTB---GGG-TTBSEE-SEES--HHHHH---HHHHHH--GGGS-SSPPPPPHHHHSSTTTTTTPPPPHHHHS-STT---GGGTT--HHHHTT--SSS--EEEETTEEESS-THHHHHTB-GGGGGG-B---HHHHHTT--GGGTB-TTS-SSS-TT-TT--S---SB--SHHHHHTT-TT--GGGSS-GGGTTS-HHHHSS-EEEEEEEEEE-SSSS--EEEEEE-----B-TTS-GGGSB-TTSSEE-SSB-HHHHTTTT-SS-STTS---TT-TT----